Protein AF-0000000087416127 (afdb_homodimer)

Sequence (610 aa):
MSVPTIAPGTTKVGWIGTGVMGQSMVGHLIDAGFEATVYTRTKSKADALIAKGAVWADSPKSVAEASDVIFTIVGFPSDVREVMLGEDGALAGSKAGNVLVDMTTSEPSLAIEIAEAAQAKGVHSVDAPVSGGDVGAKEARLSIMIGGDKEVVEALNPCWEVMGKTIVHQGPAGAGQHTKMVNQTLIASGMIGVCEALLYGHKAGLDLPTVLQSVATGAAGSWSLSNLGPRIMDNNFDPGFFVEHFIKDMGIALAEAKRMGLCLPGLALAHQLYLSVQATGHGRDGTHALQLALAEMSGVDWRKRMSVPTIAPGTTKVGWIGTGVMGQSMVGHLIDAGFEATVYTRTKSKADALIAKGAVWADSPKSVAEASDVIFTIVGFPSDVREVMLGEDGALAGSKAGNVLVDMTTSEPSLAIEIAEAAQAKGVHSVDAPVSGGDVGAKEARLSIMIGGDKEVVEALNPCWEVMGKTIVHQGPAGAGQHTKMVNQTLIASGMIGVCEALLYGHKAGLDLPTVLQSVATGAAGSWSLSNLGPRIMDNNFDPGFFVEHFIKDMGIALAEAKRMGLCLPGLALAHQLYLSVQATGHGRDGTHALQLALAEMSGVDWRKR

Solvent-accessible surface area (backbone atoms only — not comparable to full-atom values): 29382 Å² total; per-residue (Å²): 133,75,72,58,84,54,45,62,75,73,34,32,32,11,38,36,30,41,51,80,50,30,46,36,39,54,47,37,43,42,74,64,43,28,46,41,29,33,26,48,99,54,64,77,61,41,48,72,46,40,75,73,63,34,41,81,37,95,34,40,15,55,20,23,61,68,30,46,37,34,39,34,36,58,81,44,50,69,50,50,48,42,45,39,69,29,88,57,0,24,57,67,28,46,51,66,52,24,34,41,35,36,36,33,72,44,47,33,67,55,36,35,51,50,29,53,59,27,47,76,56,48,20,45,39,32,25,34,17,66,46,52,49,46,64,16,26,67,67,27,47,14,28,35,31,26,4,22,56,65,65,55,56,59,34,40,41,72,60,48,59,50,33,22,67,42,80,40,82,45,40,50,53,17,31,4,29,47,48,48,34,28,34,50,33,24,37,43,18,31,47,47,11,43,37,45,20,52,50,49,33,51,78,73,68,44,54,61,75,62,48,46,69,54,32,48,80,41,68,42,12,32,41,51,48,70,64,45,40,62,30,53,76,66,69,50,43,72,55,61,47,38,29,52,58,48,47,50,50,47,49,46,40,50,52,52,29,52,75,71,51,47,59,52,68,54,51,54,50,38,44,55,54,46,51,50,24,35,71,72,74,40,30,75,23,10,58,70,40,47,39,53,44,46,27,48,70,29,76,39,61,67,90,74,103,132,74,72,59,83,55,44,61,75,73,34,31,33,12,38,37,30,40,50,79,50,28,44,35,37,54,48,36,43,42,75,64,40,27,46,40,29,32,27,47,96,55,62,76,62,43,47,70,48,40,75,73,65,35,40,79,37,95,36,39,16,54,20,21,60,68,30,44,36,34,39,32,37,58,81,44,51,69,51,49,46,41,44,38,69,29,88,57,1,24,58,65,28,44,51,66,53,24,35,40,33,38,36,33,74,46,47,33,68,55,36,34,52,50,28,52,58,27,47,75,56,48,19,45,39,33,24,32,16,66,46,54,49,45,63,15,25,67,67,27,49,13,28,35,31,26,4,21,56,66,67,54,56,59,34,41,41,72,59,49,59,51,33,23,68,44,80,41,81,44,39,50,54,16,31,4,29,48,47,47,34,29,33,49,34,23,36,43,19,31,47,47,10,43,37,47,21,52,52,50,32,51,76,72,67,43,54,60,76,62,47,47,70,54,32,49,81,41,70,42,12,30,41,51,48,70,64,45,42,62,30,54,78,66,69,50,45,72,55,62,46,38,29,52,59,48,46,50,49,47,49,46,39,51,52,51,30,53,75,72,50,47,59,50,67,54,52,53,51,39,44,55,52,48,50,48,24,37,74,73,73,40,30,76,22,10,59,71,40,46,38,54,44,46,27,48,70,30,74,38,60,66,90,74,105

Structure (mmCIF, N/CA/C/O backbone):
data_AF-0000000087416127-model_v1
#
loop_
_entity.id
_entity.type
_entity.pdbx_description
1 polymer '2-hydroxy-3-oxopropionate reductase'
#
loop_
_atom_site.group_PDB
_atom_site.id
_atom_site.type_symbol
_atom_site.label_atom_id
_atom_site.label_alt_id
_atom_site.label_comp_id
_atom_site.label_asym_id
_atom_site.label_entity_id
_atom_site.label_seq_id
_atom_site.pdbx_PDB_ins_code
_atom_site.Cartn_x
_atom_site.Cartn_y
_atom_site.Cartn_z
_atom_site.occupancy
_atom_site.B_iso_or_equiv
_atom_site.auth_seq_id
_atom_site.auth_comp_id
_atom_site.auth_asym_id
_atom_site.auth_atom_id
_atom_site.pdbx_PDB_model_num
ATOM 1 N N . MET A 1 1 ? 15.273 -31.797 -24.062 1 78 1 MET A N 1
ATOM 2 C CA . MET A 1 1 ? 13.969 -32.094 -24.625 1 78 1 MET A CA 1
ATOM 3 C C . MET A 1 1 ? 13.547 -31.047 -25.641 1 78 1 MET A C 1
ATOM 5 O O . MET A 1 1 ? 13.867 -29.859 -25.469 1 78 1 MET A O 1
ATOM 9 N N . SER A 1 2 ? 12.867 -31.484 -26.688 1 87.25 2 SER A N 1
ATOM 10 C CA . SER A 1 2 ? 12.461 -30.531 -27.734 1 87.25 2 SER A CA 1
ATOM 11 C C . SER A 1 2 ? 11.312 -29.656 -27.25 1 87.25 2 SER A C 1
ATOM 13 O O . SER A 1 2 ? 10.43 -30.109 -26.531 1 87.25 2 SER A O 1
ATOM 15 N N . VAL A 1 3 ? 11.352 -28.391 -27.547 1 89.81 3 VAL A N 1
ATOM 16 C CA . VAL A 1 3 ? 10.297 -27.438 -27.219 1 89.81 3 VAL A CA 1
ATOM 17 C C . VAL A 1 3 ? 9.164 -27.547 -28.234 1 89.81 3 VAL A C 1
ATOM 19 O O . VAL A 1 3 ? 9.398 -27.562 -29.453 1 89.81 3 VAL A O 1
ATOM 22 N N . PRO A 1 4 ? 8.031 -27.734 -27.75 1 89.75 4 PRO A N 1
ATOM 23 C CA . PRO A 1 4 ? 6.902 -27.891 -28.672 1 89.75 4 PRO A CA 1
ATOM 24 C C . PRO A 1 4 ? 6.523 -26.578 -29.359 1 89.75 4 PRO A C 1
ATOM 26 O O . PRO A 1 4 ? 6.797 -25.5 -28.844 1 89.75 4 PRO A O 1
ATOM 29 N N . THR A 1 5 ? 5.957 -26.719 -30.578 1 94.12 5 THR A N 1
ATOM 30 C CA . THR A 1 5 ? 5.301 -25.594 -31.234 1 94.12 5 THR A CA 1
ATOM 31 C C . THR A 1 5 ? 3.846 -25.484 -30.797 1 94.12 5 THR A C 1
ATOM 33 O O . THR A 1 5 ? 3.072 -26.438 -30.922 1 94.12 5 THR A O 1
ATOM 36 N N . ILE A 1 6 ? 3.479 -24.328 -30.297 1 97 6 ILE A N 1
ATOM 37 C CA . ILE A 1 6 ? 2.137 -24.141 -29.75 1 97 6 ILE A CA 1
ATOM 38 C C . ILE A 1 6 ? 1.405 -23.062 -30.531 1 97 6 ILE A C 1
ATOM 40 O O . ILE A 1 6 ? 1.902 -21.938 -30.672 1 97 6 ILE A O 1
ATOM 44 N N . ALA A 1 7 ? 0.281 -23.453 -31.109 1 97.44 7 ALA A N 1
ATOM 45 C CA . ALA A 1 7 ? -0.516 -22.531 -31.922 1 97.44 7 ALA A CA 1
ATOM 46 C C . ALA A 1 7 ? -1.977 -22.969 -31.969 1 97.44 7 ALA A C 1
ATOM 48 O O . ALA A 1 7 ? -2.275 -24.172 -31.922 1 97.44 7 ALA A O 1
ATOM 49 N N . PRO A 1 8 ? -2.857 -21.969 -32.125 1 96.44 8 PRO A N 1
ATOM 50 C CA . PRO A 1 8 ? -4.254 -22.344 -32.344 1 96.44 8 PRO A CA 1
ATOM 51 C C . PRO A 1 8 ? -4.441 -23.219 -33.562 1 96.44 8 PRO A C 1
ATOM 53 O O . PRO A 1 8 ? -3.752 -23.031 -34.594 1 96.44 8 PRO A O 1
ATOM 56 N N . GLY A 1 9 ? -5.395 -24.094 -33.5 1 94.75 9 GLY A N 1
ATOM 57 C CA . GLY A 1 9 ? -5.707 -24.922 -34.656 1 94.75 9 GLY A CA 1
ATOM 58 C C . GLY A 1 9 ? -4.848 -26.172 -34.75 1 94.75 9 GLY A C 1
ATOM 59 O O . GLY A 1 9 ? -5.211 -27.141 -35.406 1 94.75 9 GLY A O 1
ATOM 60 N N . THR A 1 10 ? -3.721 -26.172 -34.062 1 95.88 10 THR A N 1
ATOM 61 C CA . THR A 1 10 ? -2.822 -27.328 -34.156 1 95.88 10 THR A CA 1
ATOM 62 C C . THR A 1 10 ? -2.592 -27.938 -32.781 1 95.88 10 THR A C 1
ATOM 64 O O . THR A 1 10 ? -2.518 -29.172 -32.656 1 95.88 10 THR A O 1
ATOM 67 N N . THR A 1 11 ? -2.512 -27.172 -31.797 1 97.75 11 THR A N 1
ATOM 68 C CA . THR A 1 11 ? -2.227 -27.625 -30.438 1 97.75 11 THR A CA 1
ATOM 69 C C . THR A 1 11 ? -3.518 -27.906 -29.688 1 97.75 11 THR A C 1
ATOM 71 O O . THR A 1 11 ? -4.453 -27.109 -29.719 1 97.75 11 THR A O 1
ATOM 74 N N . LYS A 1 12 ? -3.572 -29.078 -29.062 1 98.44 12 LYS A N 1
ATOM 75 C CA . LYS A 1 12 ? -4.684 -29.438 -28.172 1 98.44 12 LYS A CA 1
ATOM 76 C C . LYS A 1 12 ? -4.387 -29.047 -26.734 1 98.44 12 LYS A C 1
ATOM 78 O O . LYS A 1 12 ? -3.406 -29.5 -26.141 1 98.44 12 LYS A O 1
ATOM 83 N N . VAL A 1 13 ? -5.355 -28.25 -26.188 1 98.69 13 VAL A N 1
ATOM 84 C CA . VAL A 1 13 ? -5.172 -27.766 -24.828 1 98.69 13 VAL A CA 1
ATOM 85 C C . VAL A 1 13 ? -6.023 -28.594 -23.859 1 98.69 13 VAL A C 1
ATOM 87 O O . VAL A 1 13 ? -7.176 -28.906 -24.172 1 98.69 13 VAL A O 1
ATOM 90 N N . GLY A 1 14 ? -5.438 -29.047 -22.812 1 98.88 14 GLY A N 1
ATOM 91 C CA . GLY A 1 14 ? -6.152 -29.578 -21.656 1 98.88 14 GLY A CA 1
ATOM 92 C C . GLY A 1 14 ? -6.277 -28.578 -20.516 1 98.88 14 GLY A C 1
ATOM 93 O O . GLY A 1 14 ? -5.352 -27.812 -20.266 1 98.88 14 GLY A O 1
ATOM 94 N N . TRP A 1 15 ? -7.41 -28.625 -19.812 1 98.88 15 TRP A N 1
ATOM 95 C CA . TRP A 1 15 ? -7.629 -27.688 -18.703 1 98.88 15 TRP A CA 1
ATOM 96 C C . TRP A 1 15 ? -8.258 -28.391 -17.516 1 98.88 15 TRP A C 1
ATOM 98 O O . TRP A 1 15 ? -9.328 -28.984 -17.625 1 98.88 15 TRP A O 1
ATOM 108 N N . ILE A 1 16 ? -7.555 -28.297 -16.422 1 98.69 16 ILE A N 1
ATOM 109 C CA . ILE A 1 16 ? -8.023 -28.906 -15.188 1 98.69 16 ILE A CA 1
ATOM 110 C C . ILE A 1 16 ? -8.43 -27.828 -14.195 1 98.69 16 ILE A C 1
ATOM 112 O O . ILE A 1 16 ? -7.586 -27.062 -13.719 1 98.69 16 ILE A O 1
ATOM 116 N N . GLY A 1 17 ? -9.703 -27.75 -13.781 1 97.75 17 GLY A N 1
ATOM 117 C CA . GLY A 1 17 ? -10.258 -26.719 -12.922 1 97.75 17 GLY A CA 1
ATOM 118 C C . GLY A 1 17 ? -11.008 -25.656 -13.68 1 97.75 17 GLY A C 1
ATOM 119 O O . GLY A 1 17 ? -10.406 -24.719 -14.219 1 97.75 17 GLY A O 1
ATOM 120 N N . THR A 1 18 ? -12.352 -25.734 -13.633 1 96.44 18 THR A N 1
ATOM 121 C CA . THR A 1 18 ? -13.172 -24.781 -14.375 1 96.44 18 THR A CA 1
ATOM 122 C C . THR A 1 18 ? -14.039 -23.953 -13.43 1 96.44 18 THR A C 1
ATOM 124 O O . THR A 1 18 ? -15.227 -23.75 -13.68 1 96.44 18 THR A O 1
ATOM 127 N N . GLY A 1 19 ? -13.406 -23.594 -12.328 1 91.62 19 GLY A N 1
ATOM 128 C CA . GLY A 1 19 ? -14.062 -22.656 -11.422 1 91.62 19 GLY A CA 1
ATOM 129 C C . GLY A 1 19 ? -14.109 -21.234 -11.953 1 91.62 19 GLY A C 1
ATOM 130 O O . GLY A 1 19 ? -14.102 -21.016 -13.164 1 91.62 19 GLY A O 1
ATOM 131 N N . VAL A 1 20 ? -14.172 -20.312 -11.094 1 86.69 20 VAL A N 1
ATOM 132 C CA . VAL A 1 20 ? -14.375 -18.891 -11.406 1 86.69 20 VAL A CA 1
ATOM 133 C C . VAL A 1 20 ? -13.289 -18.422 -12.375 1 86.69 20 VAL A C 1
ATOM 135 O O . VAL A 1 20 ? -13.594 -17.75 -13.359 1 86.69 20 VAL A O 1
ATOM 138 N N . MET A 1 21 ? -12.047 -18.75 -12.102 1 93.88 21 MET A N 1
ATOM 139 C CA . MET A 1 21 ? -10.93 -18.344 -12.945 1 93.88 21 MET A CA 1
ATOM 140 C C . MET A 1 21 ? -10.875 -19.172 -14.219 1 93.88 21 MET A C 1
ATOM 142 O O . MET A 1 21 ? -10.812 -18.625 -15.32 1 93.88 21 MET A O 1
ATOM 146 N N . GLY A 1 22 ? -10.953 -20.484 -14.055 1 96.75 22 GLY A N 1
ATOM 147 C CA . GLY A 1 22 ? -10.734 -21.422 -15.141 1 96.75 22 GLY A CA 1
ATOM 148 C C . GLY A 1 22 ? -11.719 -21.266 -16.281 1 96.75 22 GLY A C 1
ATOM 149 O O . GLY A 1 22 ? -11.344 -21.344 -17.453 1 96.75 22 GLY A O 1
ATOM 150 N N . GLN A 1 23 ? -12.961 -21.047 -15.953 1 96.44 23 GLN A N 1
ATOM 151 C CA . GLN A 1 23 ? -14.008 -20.922 -16.953 1 96.44 23 GLN A CA 1
ATOM 152 C C . GLN A 1 23 ? -13.688 -19.812 -17.953 1 96.44 23 GLN A C 1
ATOM 154 O O . GLN A 1 23 ? -13.781 -20 -19.172 1 96.44 23 GLN A O 1
ATOM 159 N N . SER A 1 24 ? -13.289 -18.656 -17.453 1 97.38 24 SER A N 1
ATOM 160 C CA . SER A 1 24 ? -12.977 -17.516 -18.328 1 97.38 24 SER A CA 1
ATOM 161 C C . SER A 1 24 ? -11.68 -17.766 -19.094 1 97.38 24 SER A C 1
ATOM 163 O O . SER A 1 24 ? -11.594 -17.469 -20.281 1 97.38 24 SER A O 1
ATOM 165 N N . MET A 1 25 ? -10.68 -18.328 -18.422 1 98.25 25 MET A N 1
ATOM 166 C CA . MET A 1 25 ? -9.344 -18.469 -19 1 98.25 25 MET A CA 1
ATOM 167 C C . MET A 1 25 ? -9.359 -19.484 -20.141 1 98.25 25 MET A C 1
ATOM 169 O O . MET A 1 25 ? -8.898 -19.172 -21.25 1 98.25 25 MET A O 1
ATOM 173 N N . VAL A 1 26 ? -9.938 -20.656 -19.953 1 98.38 26 VAL A N 1
ATOM 174 C CA . VAL A 1 26 ? -9.992 -21.641 -21.016 1 98.38 26 VAL A CA 1
ATOM 175 C C . VAL A 1 26 ? -10.945 -21.188 -22.109 1 98.38 26 VAL A C 1
ATOM 177 O O . VAL A 1 26 ? -10.719 -21.438 -23.297 1 98.38 26 VAL A O 1
ATOM 180 N N . GLY A 1 27 ? -12 -20.438 -21.734 1 98.25 27 GLY A N 1
ATOM 181 C CA . GLY A 1 27 ? -12.883 -19.844 -22.734 1 98.25 27 GLY A CA 1
ATOM 182 C C . GLY A 1 27 ? -12.148 -18.984 -23.734 1 98.25 27 GLY A C 1
ATOM 183 O O . GLY A 1 27 ? -12.414 -19.047 -24.938 1 98.25 27 GLY A O 1
ATOM 184 N N . HIS A 1 28 ? -11.211 -18.156 -23.266 1 98.5 28 HIS A N 1
ATOM 185 C CA . HIS A 1 28 ? -10.414 -17.297 -24.141 1 98.5 28 HIS A CA 1
ATOM 186 C C . HIS A 1 28 ? -9.562 -18.125 -25.094 1 98.5 28 HIS A C 1
ATOM 188 O O . HIS A 1 28 ? -9.383 -17.75 -26.266 1 98.5 28 HIS A O 1
ATOM 194 N N . LEU A 1 29 ? -9.031 -19.25 -24.594 1 98.62 29 LEU A N 1
ATOM 195 C CA . LEU A 1 29 ? -8.227 -20.125 -25.438 1 98.62 29 LEU A CA 1
ATOM 196 C C . LEU A 1 29 ? -9.078 -20.734 -26.547 1 98.62 29 LEU A C 1
ATOM 198 O O . LEU A 1 29 ? -8.656 -20.781 -27.703 1 98.62 29 LEU A O 1
ATOM 202 N N . ILE A 1 30 ? -10.281 -21.188 -26.219 1 98.38 30 ILE A N 1
ATOM 203 C CA . ILE A 1 30 ? -11.203 -21.75 -27.203 1 98.38 30 ILE A CA 1
ATOM 204 C C . ILE A 1 30 ? -11.555 -20.688 -28.25 1 98.38 30 ILE A C 1
ATOM 206 O O . ILE A 1 30 ? -11.5 -20.969 -29.453 1 98.38 30 ILE A O 1
ATOM 210 N N . ASP A 1 31 ? -11.836 -19.484 -27.781 1 98.19 31 ASP A N 1
ATOM 211 C CA . ASP A 1 31 ? -12.188 -18.375 -28.688 1 98.19 31 ASP A CA 1
ATOM 212 C C . ASP A 1 31 ? -11.031 -18.062 -29.641 1 98.19 31 ASP A C 1
ATOM 214 O O . ASP A 1 31 ? -11.258 -17.625 -30.766 1 98.19 31 ASP A O 1
ATOM 218 N N . ALA A 1 32 ? -9.852 -18.312 -29.172 1 98.06 32 ALA A N 1
ATOM 219 C CA . ALA A 1 32 ? -8.656 -18.031 -29.969 1 98.06 32 ALA A CA 1
ATOM 220 C C . ALA A 1 32 ? -8.391 -19.141 -30.984 1 98.06 32 ALA A C 1
ATOM 222 O O . ALA A 1 32 ? -7.527 -19 -31.844 1 98.06 32 ALA A O 1
ATOM 223 N N . GLY A 1 33 ? -9.078 -20.266 -30.844 1 98.19 33 GLY A N 1
ATOM 224 C CA . GLY A 1 33 ? -8.984 -21.297 -31.859 1 98.19 33 GLY A CA 1
ATOM 225 C C . GLY A 1 33 ? -8.336 -22.562 -31.359 1 98.19 33 GLY A C 1
ATOM 226 O O . GLY A 1 33 ? -8.094 -23.5 -32.125 1 98.19 33 GLY A O 1
ATOM 227 N N . PHE A 1 34 ? -8.078 -22.703 -30.062 1 98.56 34 PHE A N 1
ATOM 228 C CA . PHE A 1 34 ? -7.52 -23.938 -29.516 1 98.56 34 PHE A CA 1
ATOM 229 C C . PHE A 1 34 ? -8.617 -24.969 -29.25 1 98.56 34 PHE A C 1
ATOM 231 O O . PHE A 1 34 ? -9.719 -24.609 -28.812 1 98.56 34 PHE A O 1
ATOM 238 N N . GLU A 1 35 ? -8.312 -26.203 -29.531 1 98.25 35 GLU A N 1
ATOM 239 C CA . GLU A 1 35 ? -9.148 -27.281 -29.031 1 98.25 35 GLU A CA 1
ATOM 240 C C . GLU A 1 35 ? -8.898 -27.547 -27.547 1 98.25 35 GLU A C 1
ATOM 242 O O . GLU A 1 35 ? -7.758 -27.484 -27.094 1 98.25 35 GLU A O 1
ATOM 247 N N . ALA A 1 36 ? -10.031 -27.781 -26.875 1 98.62 36 ALA A N 1
ATOM 248 C CA . ALA A 1 36 ? -9.852 -27.875 -25.422 1 98.62 36 ALA A CA 1
ATOM 249 C C . ALA A 1 36 ? -10.531 -29.125 -24.875 1 98.62 36 ALA A C 1
ATOM 251 O O . ALA A 1 36 ? -11.656 -29.453 -25.25 1 98.62 36 ALA A O 1
ATOM 252 N N . THR A 1 37 ? -9.867 -29.891 -24.094 1 98.81 37 THR A N 1
ATOM 253 C CA . THR A 1 37 ? -10.406 -30.922 -23.219 1 98.81 37 THR A CA 1
ATOM 254 C C . THR A 1 37 ? -10.344 -30.5 -21.766 1 98.81 37 THR A C 1
ATOM 256 O O . THR A 1 37 ? -9.281 -30.109 -21.266 1 98.81 37 THR A O 1
ATOM 259 N N . VAL A 1 38 ? -11.523 -30.547 -21.047 1 98.75 38 VAL A N 1
ATOM 260 C CA . VAL A 1 38 ? -11.562 -29.938 -19.719 1 98.75 38 VAL A CA 1
ATOM 261 C C . VAL A 1 38 ? -11.984 -30.984 -18.703 1 98.75 38 VAL A C 1
ATOM 263 O O . VAL A 1 38 ? -12.656 -31.953 -19.031 1 98.75 38 VAL A O 1
ATOM 266 N N . TYR A 1 39 ? -11.531 -30.797 -17.469 1 98.44 39 TYR A N 1
ATOM 267 C CA . TYR A 1 39 ? -11.969 -31.562 -16.297 1 98.44 39 TYR A CA 1
ATOM 268 C C . TYR A 1 39 ? -12.312 -30.656 -15.133 1 98.44 39 TYR A C 1
ATOM 270 O O . TYR A 1 39 ? -11.602 -29.672 -14.867 1 98.44 39 TYR A O 1
ATOM 278 N N . THR A 1 40 ? -13.367 -30.922 -14.477 1 96.56 40 THR A N 1
ATOM 279 C CA . THR A 1 40 ? -13.766 -30.359 -13.188 1 96.56 40 THR A CA 1
ATOM 280 C C . THR A 1 40 ? -14.469 -31.422 -12.336 1 96.56 40 THR A C 1
ATOM 282 O O . THR A 1 40 ? -15.055 -32.375 -12.875 1 96.56 40 THR A O 1
ATOM 285 N N . ARG A 1 41 ? -14.32 -31.25 -11 1 91.44 41 ARG A N 1
ATOM 286 C CA . ARG A 1 41 ? -14.883 -32.25 -10.094 1 91.44 41 ARG A CA 1
ATOM 287 C C . ARG A 1 41 ? -16.391 -32.375 -10.281 1 91.44 41 ARG A C 1
ATOM 289 O O . ARG A 1 41 ? -16.938 -33.469 -10.227 1 91.44 41 ARG A O 1
ATOM 296 N N . THR A 1 42 ? -17 -31.188 -10.547 1 91 42 THR A N 1
ATOM 297 C CA . THR A 1 42 ? -18.422 -31.156 -10.82 1 91 42 THR A CA 1
ATOM 298 C C . THR A 1 42 ? -18.688 -30.859 -12.297 1 91 42 THR A C 1
ATOM 300 O O . THR A 1 42 ? -18.547 -29.719 -12.742 1 91 42 THR A O 1
ATOM 303 N N . LYS A 1 43 ? -19.234 -31.797 -12.984 1 92.25 43 LYS A N 1
ATOM 304 C CA . LYS A 1 43 ? -19.312 -31.75 -14.445 1 92.25 43 LYS A CA 1
ATOM 305 C C . LYS A 1 43 ? -20.141 -30.562 -14.906 1 92.25 43 LYS A C 1
ATOM 307 O O . LYS A 1 43 ? -19.828 -29.938 -15.922 1 92.25 43 LYS A O 1
ATOM 312 N N . SER A 1 44 ? -21.156 -30.25 -14.195 1 92.62 44 SER A N 1
ATOM 313 C CA . SER A 1 44 ? -22.047 -29.188 -14.617 1 92.62 44 SER A CA 1
ATOM 314 C C . SER A 1 44 ? -21.328 -27.844 -14.711 1 92.62 44 SER A C 1
ATOM 316 O O . SER A 1 44 ? -21.766 -26.953 -15.43 1 92.62 44 SER A O 1
ATOM 318 N N . LYS A 1 45 ? -20.203 -27.719 -14.039 1 91.81 45 LYS A N 1
ATOM 319 C CA . LYS A 1 45 ? -19.422 -26.484 -14.094 1 91.81 45 LYS A CA 1
ATOM 320 C C . LYS A 1 45 ? -18.719 -26.344 -15.438 1 91.81 45 LYS A C 1
ATOM 322 O O . LYS A 1 45 ? -18.234 -25.266 -15.773 1 91.81 45 LYS A O 1
ATOM 327 N N . ALA A 1 46 ? -18.75 -27.391 -16.219 1 95.06 46 ALA A N 1
ATOM 328 C CA . ALA A 1 46 ? -18.094 -27.344 -17.531 1 95.06 46 ALA A CA 1
ATOM 329 C C . ALA A 1 46 ? -19.109 -27.141 -18.641 1 95.06 46 ALA A C 1
ATOM 331 O O . ALA A 1 46 ? -18.75 -27.016 -19.812 1 95.06 46 ALA A O 1
ATOM 332 N N . ASP A 1 47 ? -20.406 -27.016 -18.328 1 96 47 ASP A N 1
ATOM 333 C CA . ASP A 1 47 ? -21.469 -27 -19.328 1 96 47 ASP A CA 1
ATOM 334 C C . ASP A 1 47 ? -21.266 -25.859 -20.328 1 96 47 ASP A C 1
ATOM 336 O O . ASP A 1 47 ? -21.391 -26.047 -21.531 1 96 47 ASP A O 1
ATOM 340 N N . ALA A 1 48 ? -20.984 -24.719 -19.812 1 95.88 48 ALA A N 1
ATOM 341 C CA . ALA A 1 48 ? -20.797 -23.547 -20.672 1 95.88 48 ALA A CA 1
ATOM 342 C C . ALA A 1 48 ? -19.625 -23.75 -21.641 1 95.88 48 ALA A C 1
ATOM 344 O O . ALA A 1 48 ? -19.672 -23.312 -22.781 1 95.88 48 ALA A O 1
ATOM 345 N N . LEU A 1 49 ? -18.609 -24.422 -21.141 1 97.81 49 LEU A N 1
ATOM 346 C CA . LEU A 1 49 ? -17.422 -24.672 -21.969 1 97.81 49 LEU A CA 1
ATOM 347 C C . LEU A 1 49 ? -17.703 -25.734 -23.016 1 97.81 49 LEU A C 1
ATOM 349 O O . LEU A 1 49 ? -17.219 -25.656 -24.141 1 97.81 49 LEU A O 1
ATOM 353 N N . ILE A 1 50 ? -18.469 -26.719 -22.625 1 97.12 50 ILE A N 1
ATOM 354 C CA . ILE A 1 50 ? -18.859 -27.766 -23.562 1 97.12 50 ILE A CA 1
ATOM 355 C C . ILE A 1 50 ? -19.703 -27.156 -24.688 1 97.12 50 ILE A C 1
ATOM 357 O O . ILE A 1 50 ? -19.516 -27.5 -25.859 1 97.12 50 ILE A O 1
ATOM 361 N N . ALA A 1 51 ? -20.547 -26.25 -24.297 1 97.12 51 ALA A N 1
ATOM 362 C CA . ALA A 1 51 ? -21.375 -25.562 -25.281 1 97.12 51 ALA A CA 1
ATOM 363 C C . ALA A 1 51 ? -20.5 -24.75 -26.25 1 97.12 51 ALA A C 1
ATOM 365 O O . ALA A 1 51 ? -20.875 -24.547 -27.406 1 97.12 51 ALA A O 1
ATOM 366 N N . LYS A 1 52 ? -19.312 -24.391 -25.828 1 96.44 52 LYS A N 1
ATOM 367 C CA . LYS A 1 52 ? -18.375 -23.609 -26.641 1 96.44 52 LYS A CA 1
ATOM 368 C C . LYS A 1 52 ? -17.484 -24.531 -27.469 1 96.44 52 LYS A C 1
ATOM 370 O O . LYS A 1 52 ? -16.656 -24.062 -28.25 1 96.44 52 LYS A O 1
ATOM 375 N N . GLY A 1 53 ? -17.656 -25.859 -27.203 1 97 53 GLY A N 1
ATOM 376 C CA . GLY A 1 53 ? -16.938 -26.797 -28.047 1 97 53 GLY A CA 1
ATOM 377 C C . GLY A 1 53 ? -15.906 -27.609 -27.297 1 97 53 GLY A C 1
ATOM 378 O O . GLY A 1 53 ? -15.242 -28.484 -27.875 1 97 53 GLY A O 1
ATOM 379 N N . ALA A 1 54 ? -15.719 -27.391 -26.016 1 98.25 54 ALA A N 1
ATOM 380 C CA . ALA A 1 54 ? -14.766 -28.172 -25.219 1 98.25 54 ALA A CA 1
ATOM 381 C C . ALA A 1 54 ? -15.25 -29.609 -25.031 1 98.25 54 ALA A C 1
ATOM 383 O O . ALA A 1 54 ? -16.453 -29.859 -25.047 1 98.25 54 ALA A O 1
ATOM 384 N N . VAL A 1 55 ? -14.336 -30.484 -24.906 1 98.12 55 VAL A N 1
ATOM 385 C CA . VAL A 1 55 ? -14.641 -31.875 -24.562 1 98.12 55 VAL A CA 1
ATOM 386 C C . VAL A 1 55 ? -14.406 -32.094 -23.078 1 98.12 55 VAL A C 1
ATOM 388 O O . VAL A 1 55 ? -13.375 -31.703 -22.531 1 98.12 55 VAL A O 1
ATOM 391 N N . TRP A 1 56 ? -15.359 -32.688 -22.375 1 97.31 56 TRP A N 1
ATOM 392 C CA . TRP A 1 56 ? -15.203 -33 -20.969 1 97.31 56 TRP A CA 1
ATOM 393 C C . TRP A 1 56 ? -14.578 -34.375 -20.797 1 97.31 56 TRP A C 1
ATOM 395 O O . TRP A 1 56 ? -14.93 -35.312 -21.5 1 97.31 56 TRP A O 1
ATOM 405 N N . ALA A 1 57 ? -13.562 -34.469 -19.969 1 98.06 57 ALA A N 1
ATOM 406 C CA . ALA A 1 57 ? -12.953 -35.75 -19.594 1 98.06 57 ALA A CA 1
ATOM 407 C C . ALA A 1 57 ? -13.219 -36.062 -18.125 1 98.06 57 ALA A C 1
ATOM 409 O O . ALA A 1 57 ? -13.492 -35.188 -17.328 1 98.06 57 ALA A O 1
ATOM 410 N N . ASP A 1 58 ? -13.055 -37.281 -17.719 1 96.69 58 ASP A N 1
ATOM 411 C CA . ASP A 1 58 ? -13.539 -37.75 -16.406 1 96.69 58 ASP A CA 1
ATOM 412 C C . ASP A 1 58 ? -12.406 -37.75 -15.383 1 96.69 58 ASP A C 1
ATOM 414 O O . ASP A 1 58 ? -12.641 -38.062 -14.203 1 96.69 58 ASP A O 1
ATOM 418 N N . SER A 1 59 ? -11.18 -37.469 -15.867 1 98.12 59 SER A N 1
ATOM 419 C CA . SER A 1 59 ? -10.055 -37.375 -14.945 1 98.12 59 SER A CA 1
ATOM 420 C C . SER A 1 59 ? -8.945 -36.5 -15.5 1 98.12 59 SER A C 1
ATOM 422 O O . SER A 1 59 ? -8.875 -36.25 -16.703 1 98.12 59 SER A O 1
ATOM 424 N N . PRO A 1 60 ? -8.047 -36 -14.594 1 98.81 60 PRO A N 1
ATOM 425 C CA . PRO A 1 60 ? -6.879 -35.25 -15.07 1 98.81 60 PRO A CA 1
ATOM 426 C C . PRO A 1 60 ? -6.004 -36.062 -16.016 1 98.81 60 PRO A C 1
ATOM 428 O O . PRO A 1 60 ? -5.484 -35.531 -17 1 98.81 60 PRO A O 1
ATOM 431 N N . LYS A 1 61 ? -5.887 -37.344 -15.742 1 98.81 61 LYS A N 1
ATOM 432 C CA . LYS A 1 61 ? -5.129 -38.25 -16.609 1 98.81 61 LYS A CA 1
ATOM 433 C C . LYS A 1 61 ? -5.707 -38.281 -18.016 1 98.81 61 LYS A C 1
ATOM 435 O O . LYS A 1 61 ? -4.969 -38.156 -19 1 98.81 61 LYS A O 1
ATOM 440 N N . SER A 1 62 ? -6.996 -38.438 -18.078 1 98.81 62 SER A N 1
ATOM 441 C CA . SER A 1 62 ? -7.668 -38.469 -19.375 1 98.81 62 SER A CA 1
ATOM 442 C C . SER A 1 62 ? -7.523 -37.156 -20.141 1 98.81 62 SER A C 1
ATOM 444 O O . SER A 1 62 ? -7.426 -37.156 -21.359 1 98.81 62 SER A O 1
ATOM 446 N N . VAL A 1 63 ? -7.547 -36 -19.391 1 98.88 63 VAL A N 1
ATOM 447 C CA . VAL A 1 63 ? -7.297 -34.719 -20 1 98.88 63 VAL A CA 1
ATOM 448 C C . VAL A 1 63 ? -5.918 -34.719 -20.656 1 98.88 63 VAL A C 1
ATOM 450 O O . VAL A 1 63 ? -5.777 -34.281 -21.812 1 98.88 63 VAL A O 1
ATOM 453 N N . ALA A 1 64 ? -4.949 -35.188 -19.938 1 98.81 64 ALA A N 1
ATOM 454 C CA . ALA A 1 64 ? -3.57 -35.156 -20.406 1 98.81 64 ALA A CA 1
ATOM 455 C C . ALA A 1 64 ? -3.393 -36.094 -21.609 1 98.81 64 ALA A C 1
ATOM 457 O O . ALA A 1 64 ? -2.668 -35.75 -22.562 1 98.81 64 ALA A O 1
ATOM 458 N N . GLU A 1 65 ? -4.082 -37.25 -21.641 1 98.69 65 GLU A N 1
ATOM 459 C CA . GLU A 1 65 ? -3.99 -38.188 -22.734 1 98.69 65 GLU A CA 1
ATOM 460 C C . GLU A 1 65 ? -4.508 -37.594 -24.047 1 98.69 65 GLU A C 1
ATOM 462 O O . GLU A 1 65 ? -4.086 -38 -25.125 1 98.69 65 GLU A O 1
ATOM 467 N N . ALA A 1 66 ? -5.316 -36.594 -23.891 1 98.62 66 ALA A N 1
ATOM 468 C CA . ALA A 1 66 ? -5.969 -36.031 -25.062 1 98.62 66 ALA A CA 1
ATOM 469 C C . ALA A 1 66 ? -5.355 -34.688 -25.438 1 98.62 66 ALA A C 1
ATOM 471 O O . ALA A 1 66 ? -5.887 -33.969 -26.281 1 98.62 66 ALA A O 1
ATOM 472 N N . SER A 1 67 ? -4.266 -34.281 -24.828 1 98.69 67 SER A N 1
ATOM 473 C CA . SER A 1 67 ? -3.834 -32.875 -24.953 1 98.69 67 SER A CA 1
ATOM 474 C C . SER A 1 67 ? -2.324 -32.781 -25.156 1 98.69 67 SER A C 1
ATOM 476 O O . SER A 1 67 ? -1.594 -33.75 -24.844 1 98.69 67 SER A O 1
ATOM 478 N N . ASP A 1 68 ? -1.852 -31.672 -25.656 1 98.62 68 ASP A N 1
ATOM 479 C CA . ASP A 1 68 ? -0.433 -31.359 -25.812 1 98.62 68 ASP A CA 1
ATOM 480 C C . ASP A 1 68 ? 0.081 -30.5 -24.672 1 98.62 68 ASP A C 1
ATOM 482 O O . ASP A 1 68 ? 1.211 -30.672 -24.219 1 98.62 68 ASP A O 1
ATOM 486 N N . VAL A 1 69 ? -0.729 -29.516 -24.312 1 98.81 69 VAL A N 1
ATOM 487 C CA . VAL A 1 69 ? -0.453 -28.578 -23.219 1 98.81 69 VAL A CA 1
ATOM 488 C C . VAL A 1 69 ? -1.574 -28.656 -22.188 1 98.81 69 VAL A C 1
ATOM 490 O O . VAL A 1 69 ? -2.75 -28.484 -22.516 1 98.81 69 VAL A O 1
ATOM 493 N N . ILE A 1 70 ? -1.266 -28.938 -20.938 1 98.88 70 ILE A N 1
ATOM 494 C CA . ILE A 1 70 ? -2.275 -29.109 -19.906 1 98.88 70 ILE A CA 1
ATOM 495 C C . ILE A 1 70 ? -2.135 -28 -18.859 1 98.88 70 ILE A C 1
ATOM 497 O O . ILE A 1 70 ? -1.101 -27.891 -18.188 1 98.88 70 ILE A O 1
ATOM 501 N N . PHE A 1 71 ? -3.176 -27.172 -18.719 1 98.88 71 PHE A N 1
ATOM 502 C CA . PHE A 1 71 ? -3.246 -26.109 -17.703 1 98.88 71 PHE A CA 1
ATOM 503 C C . PHE A 1 71 ? -4.043 -26.578 -16.5 1 98.88 71 PHE A C 1
ATOM 505 O O . PHE A 1 71 ? -4.984 -27.359 -16.625 1 98.88 71 PHE A O 1
ATOM 512 N N . THR A 1 72 ? -3.641 -26.109 -15.367 1 98.69 72 THR A N 1
ATOM 513 C CA . THR A 1 72 ? -4.379 -26.375 -14.133 1 98.69 72 THR A CA 1
ATOM 514 C C . THR A 1 72 ? -4.559 -25.094 -13.328 1 98.69 72 THR A C 1
ATOM 516 O O . THR A 1 72 ? -3.646 -24.281 -13.242 1 98.69 72 THR A O 1
ATOM 519 N N . ILE A 1 73 ? -5.727 -24.859 -12.82 1 98.25 73 ILE A N 1
ATOM 520 C CA . ILE A 1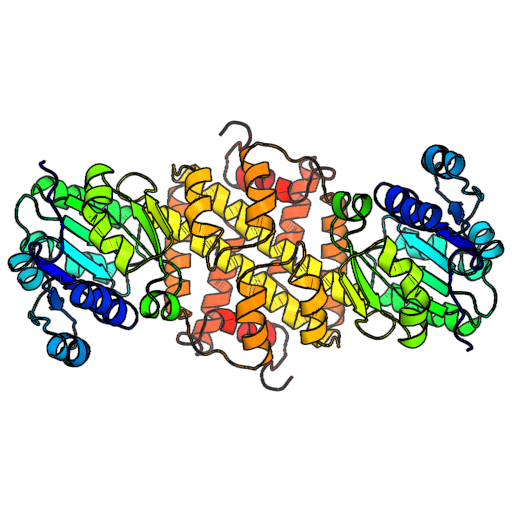 73 ? -5.992 -23.828 -11.82 1 98.25 73 ILE A CA 1
ATOM 521 C C . ILE A 1 73 ? -7.074 -24.312 -10.852 1 98.25 73 ILE A C 1
ATOM 523 O O . ILE A 1 73 ? -8.25 -24.375 -11.211 1 98.25 73 ILE A O 1
ATOM 527 N N . VAL A 1 74 ? -6.629 -24.75 -9.68 1 97.12 74 VAL A N 1
ATOM 528 C CA . VAL A 1 74 ? -7.492 -25.359 -8.672 1 97.12 74 VAL A CA 1
ATOM 529 C C . VAL A 1 74 ? -7.32 -24.625 -7.34 1 97.12 74 VAL A C 1
ATOM 531 O O . VAL A 1 74 ? -6.828 -23.5 -7.297 1 97.12 74 VAL A O 1
ATOM 534 N N . GLY A 1 75 ? -7.801 -25.094 -6.242 1 94.38 75 GLY A N 1
ATOM 535 C CA . GLY A 1 75 ? -7.996 -24.312 -5.035 1 94.38 75 GLY A CA 1
ATOM 536 C C . GLY A 1 75 ? -6.77 -24.281 -4.145 1 94.38 75 GLY A C 1
ATOM 537 O O . GLY A 1 75 ? -6.281 -23.203 -3.795 1 94.38 75 GLY A O 1
ATOM 538 N N . PHE A 1 76 ? -6.219 -25.5 -3.83 1 96.69 76 PHE A N 1
ATOM 539 C CA . PHE A 1 76 ? -5.199 -25.609 -2.793 1 96.69 76 PHE A CA 1
ATOM 540 C C . PHE A 1 76 ? -4.016 -26.438 -3.285 1 96.69 76 PHE A C 1
ATOM 542 O O . PHE A 1 76 ? -4.137 -27.188 -4.258 1 96.69 76 PHE A O 1
ATOM 549 N N . PRO A 1 77 ? -2.898 -26.266 -2.605 1 98.19 77 PRO A N 1
ATOM 550 C CA . PRO A 1 77 ? -1.728 -27.062 -2.988 1 98.19 77 PRO A CA 1
ATOM 551 C C . PRO A 1 77 ? -2.008 -28.562 -2.996 1 98.19 77 PRO A C 1
ATOM 553 O O . PRO A 1 77 ? -1.51 -29.281 -3.865 1 98.19 77 PRO A O 1
ATOM 556 N N . SER A 1 78 ? -2.828 -29.031 -2.102 1 98.12 78 SER A N 1
ATOM 557 C CA . SER A 1 78 ? -3.17 -30.453 -2.07 1 98.12 78 SER A CA 1
ATOM 558 C C . SER A 1 78 ? -3.914 -30.859 -3.332 1 98.12 78 SER A C 1
ATOM 560 O O . SER A 1 78 ? -3.732 -31.984 -3.828 1 98.12 78 SER A O 1
ATOM 562 N N . ASP A 1 79 ? -4.73 -29.984 -3.822 1 97.88 79 ASP A N 1
ATOM 563 C CA . ASP A 1 79 ? -5.426 -30.25 -5.078 1 97.88 79 ASP A CA 1
ATOM 564 C C . ASP A 1 79 ? -4.441 -30.328 -6.246 1 97.88 79 ASP A C 1
ATOM 566 O O . ASP A 1 79 ? -4.559 -31.203 -7.105 1 97.88 79 ASP A O 1
ATOM 570 N N . VAL A 1 80 ? -3.504 -29.391 -6.246 1 98.62 80 VAL A N 1
ATOM 571 C CA . VAL A 1 80 ? -2.486 -29.375 -7.293 1 98.62 80 VAL A CA 1
ATOM 572 C C . VAL A 1 80 ? -1.705 -30.688 -7.289 1 98.62 80 VAL A C 1
ATOM 574 O O . VAL A 1 80 ? -1.508 -31.297 -8.344 1 98.62 80 VAL A O 1
ATOM 577 N N . ARG A 1 81 ? -1.267 -31.094 -6.109 1 98.69 81 ARG A N 1
ATOM 578 C CA . ARG A 1 81 ? -0.514 -32.344 -5.984 1 98.69 81 ARG A CA 1
ATOM 579 C C . ARG A 1 81 ? -1.306 -33.5 -6.547 1 98.69 81 ARG A C 1
ATOM 581 O O . ARG A 1 81 ? -0.767 -34.344 -7.301 1 98.69 81 ARG A O 1
ATOM 588 N N . GLU A 1 82 ? -2.547 -33.562 -6.199 1 98.44 82 GLU A N 1
ATOM 589 C CA . GLU A 1 82 ? -3.4 -34.656 -6.621 1 98.44 82 GLU A CA 1
ATOM 590 C C . GLU A 1 82 ? -3.609 -34.656 -8.133 1 98.44 82 GLU A C 1
ATOM 592 O O . GLU A 1 82 ? -3.424 -35.688 -8.797 1 98.44 82 GLU A O 1
ATOM 597 N N . VAL A 1 83 ? -3.92 -33.531 -8.719 1 98.62 83 VAL A N 1
ATOM 598 C CA . VAL A 1 83 ? -4.332 -33.5 -10.117 1 98.62 83 VAL A CA 1
ATOM 599 C C . VAL A 1 83 ? -3.1 -33.531 -11.016 1 98.62 83 VAL A C 1
ATOM 601 O O . VAL A 1 83 ? -3.201 -33.875 -12.203 1 98.62 83 VAL A O 1
ATOM 604 N N . MET A 1 84 ? -1.934 -33.25 -10.492 1 98.75 84 MET A N 1
ATOM 605 C CA . MET A 1 84 ? -0.721 -33.25 -11.305 1 98.75 84 MET A CA 1
ATOM 606 C C . MET A 1 84 ? 0.048 -34.562 -11.125 1 98.75 84 MET A C 1
ATOM 608 O O . MET A 1 84 ? 0.443 -35.188 -12.109 1 98.75 84 MET A O 1
ATOM 612 N N . LEU A 1 85 ? 0.172 -35.031 -9.859 1 98.69 85 LEU A N 1
ATOM 613 C CA . LEU A 1 85 ? 1.127 -36.094 -9.555 1 98.69 85 LEU A CA 1
ATOM 614 C C . LEU A 1 85 ? 0.407 -37.375 -9.141 1 98.69 85 LEU A C 1
ATOM 616 O O . LEU A 1 85 ? 1.022 -38.438 -9.07 1 98.69 85 LEU A O 1
ATOM 620 N N . GLY A 1 86 ? -0.83 -37.25 -8.797 1 98.5 86 GLY A N 1
ATOM 621 C CA . GLY A 1 86 ? -1.571 -38.438 -8.383 1 98.5 86 GLY A CA 1
ATOM 622 C C . GLY A 1 86 ? -1.586 -39.531 -9.43 1 98.5 86 GLY A C 1
ATOM 623 O O . GLY A 1 86 ? -1.179 -39.312 -10.57 1 98.5 86 GLY A O 1
ATOM 624 N N . GLU A 1 87 ? -2.16 -40.688 -9.094 1 97.94 87 GLU A N 1
ATOM 625 C CA . GLU A 1 87 ? -2.242 -41.844 -9.992 1 97.94 87 GLU A CA 1
ATOM 626 C C . GLU A 1 87 ? -3.08 -41.5 -11.227 1 97.94 87 GLU A C 1
ATOM 628 O O . GLU A 1 87 ? -2.789 -42 -12.32 1 97.94 87 GLU A O 1
ATOM 633 N N . ASP A 1 88 ? -4.09 -40.75 -11.047 1 98.25 88 ASP A N 1
ATOM 634 C CA . ASP A 1 88 ? -4.938 -40.281 -12.148 1 98.25 88 ASP A CA 1
ATOM 635 C C . ASP A 1 88 ? -4.668 -38.844 -12.492 1 98.25 88 ASP A C 1
ATOM 637 O O . ASP A 1 88 ? -5.566 -38.125 -12.938 1 98.25 88 ASP A O 1
ATOM 641 N N . GLY A 1 89 ? -3.451 -38.406 -12.18 1 98.75 89 GLY A N 1
ATOM 642 C CA . GLY A 1 89 ? -3.074 -37.031 -12.422 1 98.75 89 GLY A CA 1
ATOM 643 C C . GLY A 1 89 ? -2.609 -36.781 -13.844 1 98.75 89 GLY A C 1
ATOM 644 O O . GLY A 1 89 ? -2.494 -37.719 -14.633 1 98.75 89 GLY A O 1
ATOM 645 N N . ALA A 1 90 ? -2.385 -35.594 -14.18 1 98.88 90 ALA A N 1
ATOM 646 C CA . ALA A 1 90 ? -2.018 -35.156 -15.531 1 98.88 90 ALA A CA 1
ATOM 647 C C . ALA A 1 90 ? -0.689 -35.781 -15.961 1 98.88 90 ALA A C 1
ATOM 649 O O . ALA A 1 90 ? -0.516 -36.156 -17.125 1 98.88 90 ALA A O 1
ATOM 650 N N . LEU A 1 91 ? 0.263 -35.812 -15.023 1 98.88 91 LEU A N 1
ATOM 651 C CA . LEU A 1 91 ? 1.566 -36.375 -15.375 1 98.88 91 LEU A CA 1
ATOM 652 C C . LEU A 1 91 ? 1.438 -37.812 -15.828 1 98.88 91 LEU A C 1
ATOM 654 O O . LEU A 1 91 ? 2.121 -38.25 -16.766 1 98.88 91 LEU A O 1
ATOM 658 N N . ALA A 1 92 ? 0.569 -38.562 -15.141 1 98.69 92 ALA A N 1
ATOM 659 C CA . ALA A 1 92 ? 0.366 -39.969 -15.461 1 98.69 92 ALA A CA 1
ATOM 660 C C . ALA A 1 92 ? -0.141 -40.156 -16.891 1 98.69 92 ALA A C 1
ATOM 662 O O . ALA A 1 92 ? 0.151 -41.156 -17.547 1 98.69 92 ALA A O 1
ATOM 663 N N . GLY A 1 93 ? -0.866 -39.219 -17.406 1 98.75 93 GLY A N 1
ATOM 664 C CA . GLY A 1 93 ? -1.434 -39.281 -18.734 1 98.75 93 GLY A CA 1
ATOM 665 C C . GLY A 1 93 ? -0.587 -38.594 -19.781 1 98.75 93 GLY A C 1
ATOM 666 O O . GLY A 1 93 ? -0.879 -38.688 -20.984 1 98.75 93 GLY A O 1
ATOM 667 N N . SER A 1 94 ? 0.446 -37.906 -19.391 1 98.56 94 SER A N 1
ATOM 668 C CA . SER A 1 94 ? 1.273 -37.125 -20.297 1 98.56 94 SER A CA 1
ATOM 669 C C . SER A 1 94 ? 2.324 -38 -20.984 1 98.56 94 SER A C 1
ATOM 671 O O . SER A 1 94 ? 2.703 -39.031 -20.453 1 98.56 94 SER A O 1
ATOM 673 N N . LYS A 1 95 ? 2.752 -37.594 -22.141 1 97.25 95 LYS A N 1
ATOM 674 C CA . LYS A 1 95 ? 3.834 -38.219 -22.891 1 97.25 95 LYS A CA 1
ATOM 675 C C . LYS A 1 95 ? 4.992 -37.25 -23.109 1 97.25 95 LYS A C 1
ATOM 677 O O . LYS A 1 95 ? 4.836 -36.062 -22.922 1 97.25 95 LYS A O 1
ATOM 682 N N . ALA A 1 96 ? 6.102 -37.812 -23.469 1 97.5 96 ALA A N 1
ATOM 683 C CA . ALA A 1 96 ? 7.277 -36.969 -23.734 1 97.5 96 ALA A CA 1
ATOM 684 C C . ALA A 1 96 ? 6.953 -35.844 -24.703 1 97.5 96 ALA A C 1
ATOM 686 O O . ALA A 1 96 ? 6.281 -36.062 -25.719 1 97.5 96 ALA A O 1
ATOM 687 N N . GLY A 1 97 ? 7.383 -34.656 -24.266 1 97.19 97 GLY A N 1
ATOM 688 C CA . GLY A 1 97 ? 7.164 -33.5 -25.109 1 97.19 97 GLY A CA 1
ATOM 689 C C . GLY A 1 97 ? 5.98 -32.656 -24.688 1 97.19 97 GLY A C 1
ATOM 690 O O . GLY A 1 97 ? 5.875 -31.484 -25.062 1 97.19 97 GLY A O 1
ATOM 691 N N . ASN A 1 98 ? 5.004 -33.219 -23.906 1 98.31 98 ASN A N 1
ATOM 692 C CA . ASN A 1 98 ? 3.875 -32.438 -23.391 1 98.31 98 ASN A CA 1
ATOM 693 C C . ASN A 1 98 ? 4.336 -31.344 -22.438 1 98.31 98 ASN A C 1
ATOM 695 O O . ASN A 1 98 ? 5.488 -31.344 -22 1 98.31 98 ASN A O 1
ATOM 699 N N . VAL A 1 99 ? 3.5 -30.375 -22.188 1 98.81 99 VAL A N 1
ATOM 700 C CA . VAL A 1 99 ? 3.787 -29.281 -21.25 1 98.81 99 VAL A CA 1
ATOM 701 C C . VAL A 1 99 ? 2.707 -29.234 -20.172 1 98.81 99 VAL A C 1
ATOM 703 O O . VAL A 1 99 ? 1.516 -29.141 -20.484 1 98.81 99 VAL A O 1
ATOM 706 N N . LEU A 1 100 ? 3.111 -29.344 -18.938 1 98.88 100 LEU A N 1
ATOM 707 C CA . LEU A 1 100 ? 2.236 -29.094 -17.797 1 98.88 100 LEU A CA 1
ATOM 708 C C . LEU A 1 100 ? 2.383 -27.656 -17.297 1 98.88 100 LEU A C 1
ATOM 710 O O . LEU A 1 100 ? 3.498 -27.172 -17.078 1 98.88 100 LEU A O 1
ATOM 714 N N . VAL A 1 101 ? 1.233 -26.922 -17.172 1 98.94 101 VAL A N 1
ATOM 715 C CA . VAL A 1 101 ? 1.229 -25.531 -16.703 1 98.94 101 VAL A CA 1
ATOM 716 C C . VAL A 1 101 ? 0.318 -25.406 -15.484 1 98.94 101 VAL A C 1
ATOM 718 O O . VAL A 1 101 ? -0.904 -25.516 -15.594 1 98.94 101 VAL A O 1
ATOM 721 N N . ASP A 1 102 ? 0.882 -25.156 -14.352 1 98.88 102 ASP A N 1
ATOM 722 C CA . ASP A 1 102 ? 0.08 -24.938 -13.148 1 98.88 102 ASP A CA 1
ATOM 723 C C . ASP A 1 102 ? -0.097 -23.438 -12.891 1 98.88 102 ASP A C 1
ATOM 725 O O . ASP A 1 102 ? 0.868 -22.734 -12.562 1 98.88 102 ASP A O 1
ATOM 729 N N . MET A 1 103 ? -1.352 -22.969 -12.922 1 98.75 103 MET A N 1
ATOM 730 C CA . MET A 1 103 ? -1.62 -21.547 -12.75 1 98.75 103 MET A CA 1
ATOM 731 C C . MET A 1 103 ? -2.264 -21.266 -11.398 1 98.75 103 MET A C 1
ATOM 733 O O . MET A 1 103 ? -2.701 -20.141 -11.125 1 98.75 103 MET A O 1
ATOM 737 N N . THR A 1 104 ? -2.377 -22.328 -10.57 1 98.31 104 THR A N 1
ATOM 738 C CA . THR A 1 104 ? -2.855 -22.188 -9.195 1 98.31 104 THR A CA 1
ATOM 739 C C . THR A 1 104 ? -1.834 -21.453 -8.336 1 98.31 104 THR A C 1
ATOM 741 O O . THR A 1 104 ? -0.626 -21.609 -8.523 1 98.31 104 THR A O 1
ATOM 744 N N . THR A 1 105 ? -2.338 -20.547 -7.477 1 98 105 THR A N 1
ATOM 745 C CA . THR A 1 105 ? -1.438 -20.109 -6.414 1 98 105 THR A CA 1
ATOM 746 C C . THR A 1 105 ? -1.153 -21.25 -5.445 1 98 105 THR A C 1
ATOM 748 O O . THR A 1 105 ? -2.047 -21.703 -4.723 1 98 105 THR A O 1
ATOM 751 N N . SER A 1 106 ? 0.074 -21.75 -5.496 1 98.19 106 SER A N 1
ATOM 752 C CA . SER A 1 106 ? 0.487 -22.922 -4.734 1 98.19 106 SER A CA 1
ATOM 753 C C . SER A 1 106 ? 1.917 -22.781 -4.227 1 98.19 106 SER A C 1
ATOM 755 O O . SER A 1 106 ? 2.498 -21.688 -4.297 1 98.19 106 SER A O 1
ATOM 757 N N . GLU A 1 107 ? 2.469 -23.859 -3.6 1 98.5 107 GLU A N 1
ATOM 758 C CA . GLU A 1 107 ? 3.783 -23.797 -2.969 1 98.5 107 GLU A CA 1
ATOM 759 C C . GLU A 1 107 ? 4.898 -23.812 -4.012 1 98.5 107 GLU A C 1
ATOM 761 O O . GLU A 1 107 ? 4.898 -24.656 -4.914 1 98.5 107 GLU A O 1
ATOM 766 N N . PRO A 1 108 ? 5.855 -22.859 -3.836 1 98.69 108 PRO A N 1
ATOM 767 C CA . PRO A 1 108 ? 7.031 -22.922 -4.707 1 98.69 108 PRO A CA 1
ATOM 768 C C . PRO A 1 108 ? 7.711 -24.281 -4.695 1 98.69 108 PRO A C 1
ATOM 770 O O . PRO A 1 108 ? 8.125 -24.781 -5.746 1 98.69 108 PRO A O 1
ATOM 773 N N . SER A 1 109 ? 7.801 -24.938 -3.586 1 97.62 109 SER A N 1
ATOM 774 C CA . SER A 1 109 ? 8.422 -26.25 -3.471 1 97.62 109 SER A CA 1
ATOM 775 C C . SER A 1 109 ? 7.645 -27.297 -4.262 1 97.62 109 SER A C 1
ATOM 777 O O . SER A 1 109 ? 8.242 -28.203 -4.852 1 97.62 109 SER A O 1
ATOM 779 N N . LEU A 1 110 ? 6.344 -27.203 -4.238 1 98.44 110 LEU A N 1
ATOM 780 C CA . LEU A 1 110 ? 5.523 -28.125 -5.02 1 98.44 110 LEU A CA 1
ATOM 781 C C . LEU A 1 110 ? 5.758 -27.938 -6.512 1 98.44 110 LEU A C 1
ATOM 783 O O . LEU A 1 110 ? 5.809 -28.906 -7.27 1 98.44 110 LEU A O 1
ATOM 787 N N . ALA A 1 111 ? 5.906 -26.688 -6.941 1 98.81 111 ALA A N 1
ATOM 788 C CA . ALA A 1 111 ? 6.211 -26.406 -8.344 1 98.81 111 ALA A CA 1
ATOM 789 C C . ALA A 1 111 ? 7.52 -27.062 -8.766 1 98.81 111 ALA A C 1
ATOM 791 O O . ALA A 1 111 ? 7.617 -27.609 -9.867 1 98.81 111 ALA A O 1
ATOM 792 N N . ILE A 1 112 ? 8.5 -27.016 -7.914 1 98.62 112 ILE A N 1
ATOM 793 C CA . ILE A 1 112 ? 9.797 -27.609 -8.188 1 98.62 112 ILE A CA 1
ATOM 794 C C . ILE A 1 112 ? 9.648 -29.141 -8.242 1 98.62 112 ILE A C 1
ATOM 796 O O . ILE A 1 112 ? 10.195 -29.781 -9.141 1 98.62 112 ILE A O 1
ATOM 800 N N . GLU A 1 113 ? 8.922 -29.672 -7.289 1 98.62 113 GLU A N 1
ATOM 801 C CA . GLU A 1 113 ? 8.664 -31.109 -7.27 1 98.62 113 GLU A CA 1
ATOM 802 C C . GLU A 1 113 ? 8 -31.578 -8.562 1 98.62 113 GLU A C 1
ATOM 804 O O . GLU A 1 113 ? 8.391 -32.594 -9.141 1 98.62 113 GLU A O 1
ATOM 809 N N . ILE A 1 114 ? 7.027 -30.875 -8.992 1 98.88 114 ILE A N 1
ATOM 810 C CA . ILE A 1 114 ? 6.305 -31.219 -10.219 1 98.88 114 ILE A CA 1
ATOM 811 C C . ILE A 1 114 ? 7.25 -31.141 -11.414 1 98.88 114 ILE A C 1
ATOM 813 O O . ILE A 1 114 ? 7.242 -32 -12.273 1 98.88 114 ILE A O 1
ATOM 817 N N . ALA A 1 115 ? 8.039 -30.094 -11.461 1 98.81 115 ALA A N 1
ATOM 818 C CA . ALA A 1 115 ? 8.992 -29.922 -12.562 1 98.81 115 ALA A CA 1
ATOM 819 C C . ALA A 1 115 ? 9.961 -31.094 -12.641 1 98.81 115 ALA A C 1
ATOM 821 O O . ALA A 1 115 ? 10.258 -31.594 -13.727 1 98.81 115 ALA A O 1
ATOM 822 N N . GLU A 1 116 ? 10.469 -31.516 -11.5 1 98.69 116 GLU A N 1
ATOM 823 C CA . GLU A 1 116 ? 11.406 -32.625 -11.453 1 98.69 116 GLU A CA 1
ATOM 824 C C . GLU A 1 116 ? 10.742 -33.938 -11.898 1 98.69 116 GLU A C 1
ATOM 826 O O . GLU A 1 116 ? 11.32 -34.688 -12.68 1 98.69 116 GLU A O 1
ATOM 831 N N . ALA A 1 117 ? 9.57 -34.188 -11.383 1 98.81 117 ALA A N 1
ATOM 832 C CA . ALA A 1 117 ? 8.828 -35.375 -11.773 1 98.81 117 ALA A CA 1
ATOM 833 C C . ALA A 1 117 ? 8.531 -35.375 -13.266 1 98.81 117 ALA A C 1
ATOM 835 O O . ALA A 1 117 ? 8.633 -36.438 -13.93 1 98.81 117 ALA A O 1
ATOM 836 N N . ALA A 1 118 ? 8.148 -34.25 -13.805 1 98.75 118 ALA A N 1
ATOM 837 C CA . ALA A 1 118 ? 7.852 -34.125 -15.227 1 98.75 118 ALA A CA 1
ATOM 838 C C . ALA A 1 118 ? 9.102 -34.375 -16.078 1 98.75 118 ALA A C 1
ATOM 840 O O . ALA A 1 118 ? 9.047 -35.094 -17.062 1 98.75 118 ALA A O 1
ATOM 841 N N . GLN A 1 119 ? 10.141 -33.719 -15.641 1 97.94 119 GLN A N 1
ATOM 842 C CA . GLN A 1 119 ? 11.391 -33.875 -16.375 1 97.94 119 GLN A CA 1
ATOM 843 C C . GLN A 1 119 ? 11.805 -35.344 -16.469 1 97.94 119 GLN A C 1
ATOM 845 O O . GLN A 1 119 ? 12.32 -35.781 -17.5 1 97.94 119 GLN A O 1
ATOM 850 N N . ALA A 1 120 ? 11.586 -36.094 -15.445 1 98.06 120 ALA A N 1
ATOM 851 C CA . ALA A 1 120 ? 11.938 -37.5 -15.406 1 98.06 120 ALA A CA 1
ATOM 852 C C . ALA A 1 120 ? 11.164 -38.281 -16.469 1 98.06 120 ALA A C 1
ATOM 854 O O . ALA A 1 120 ? 11.609 -39.344 -16.906 1 98.06 120 ALA A O 1
ATOM 855 N N . LYS A 1 121 ? 10.094 -37.75 -16.953 1 97.5 121 LYS A N 1
ATOM 856 C CA . LYS A 1 121 ? 9.25 -38.406 -17.938 1 97.5 121 LYS A CA 1
ATOM 857 C C . LYS A 1 121 ? 9.367 -37.75 -19.297 1 97.5 121 LYS A C 1
ATOM 859 O O . LYS A 1 121 ? 8.578 -38.031 -20.203 1 97.5 121 LYS A O 1
ATOM 864 N N . GLY A 1 122 ? 10.305 -36.812 -19.359 1 97.94 122 GLY A N 1
ATOM 865 C CA . GLY A 1 122 ? 10.469 -36.062 -20.594 1 97.94 122 GLY A CA 1
ATOM 866 C C . GLY A 1 122 ? 9.352 -35.062 -20.844 1 97.94 122 GLY A C 1
ATOM 867 O O . GLY A 1 122 ? 9.102 -34.688 -22 1 97.94 122 GLY A O 1
ATOM 868 N N . VAL A 1 123 ? 8.617 -34.688 -19.859 1 98.62 123 VAL A N 1
ATOM 869 C CA . VAL A 1 123 ? 7.531 -33.719 -19.922 1 98.62 123 VAL A CA 1
ATOM 870 C C . VAL A 1 123 ? 8.016 -32.375 -19.391 1 98.62 123 VAL A C 1
ATOM 872 O O . VAL A 1 123 ? 8.781 -32.312 -18.422 1 98.62 123 VAL A O 1
ATOM 875 N N . HIS A 1 124 ? 7.625 -31.266 -20.047 1 98.56 124 HIS A N 1
ATOM 876 C CA . HIS A 1 124 ? 7.941 -29.922 -19.547 1 98.56 124 HIS A CA 1
ATOM 877 C C . HIS A 1 124 ? 6.953 -29.5 -18.469 1 98.56 124 HIS A C 1
ATOM 879 O O . HIS A 1 124 ? 5.816 -29.969 -18.438 1 98.56 124 HIS A O 1
ATOM 885 N N . SER A 1 125 ? 7.406 -28.656 -17.547 1 98.69 125 SER A N 1
ATOM 886 C CA . SER A 1 125 ? 6.523 -28.125 -16.516 1 98.69 125 SER A CA 1
ATOM 887 C C . SER A 1 125 ? 6.82 -26.656 -16.25 1 98.69 125 SER A C 1
ATOM 889 O O . SER A 1 125 ? 7.984 -26.25 -16.219 1 98.69 125 SER A O 1
ATOM 891 N N . VAL A 1 126 ? 5.703 -25.859 -16.062 1 98.69 126 VAL A N 1
ATOM 892 C CA . VAL A 1 126 ? 5.777 -24.422 -15.797 1 98.69 126 VAL A CA 1
ATOM 893 C C . VAL A 1 126 ? 4.809 -24.062 -14.672 1 98.69 126 VAL A C 1
ATOM 895 O O . VAL A 1 126 ? 3.682 -24.562 -14.633 1 98.69 126 VAL A O 1
ATOM 898 N N . ASP A 1 127 ? 5.297 -23.297 -13.641 1 98.94 127 ASP A N 1
ATOM 899 C CA . ASP A 1 127 ? 4.375 -22.656 -12.711 1 98.94 127 ASP A CA 1
ATOM 900 C C . ASP A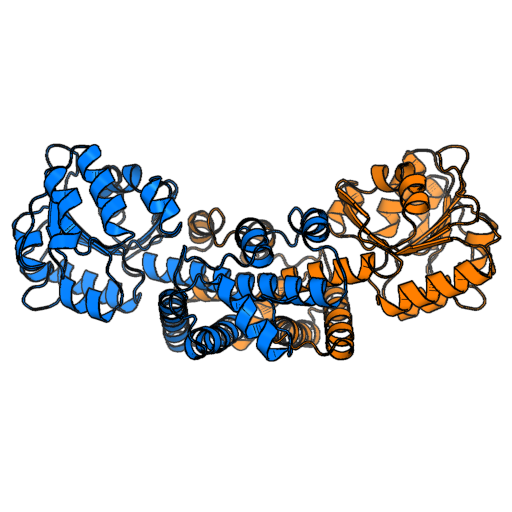 1 127 ? 4.09 -21.219 -13.109 1 98.94 127 ASP A C 1
ATOM 902 O O . ASP A 1 127 ? 5.016 -20.453 -13.383 1 98.94 127 ASP A O 1
ATOM 906 N N . ALA A 1 128 ? 2.762 -20.844 -13.133 1 98.81 128 ALA A N 1
ATOM 907 C CA . ALA A 1 128 ? 2.371 -19.562 -13.695 1 98.81 128 ALA A CA 1
ATOM 908 C C . ALA A 1 128 ? 1.181 -18.969 -12.938 1 98.81 128 ALA A C 1
ATOM 910 O O . ALA A 1 128 ? 0.145 -18.672 -13.539 1 98.81 128 ALA A O 1
ATOM 911 N N . PRO A 1 129 ? 1.387 -18.734 -11.633 1 98.5 129 PRO A N 1
ATOM 912 C CA . PRO A 1 129 ? 0.283 -18.078 -10.922 1 98.5 129 PRO A CA 1
ATOM 913 C C . PRO A 1 129 ? -0.074 -16.719 -11.5 1 98.5 129 PRO A C 1
ATOM 915 O O . PRO A 1 129 ? 0.696 -16.156 -12.281 1 98.5 129 PRO A O 1
ATOM 918 N N . VAL A 1 130 ? -1.298 -16.266 -11.125 1 97.06 130 VAL A N 1
ATOM 919 C CA . VAL A 1 130 ? -1.82 -15.078 -11.797 1 97.06 130 VAL A CA 1
ATOM 920 C C . VAL A 1 130 ? -2.275 -14.062 -10.75 1 97.06 130 VAL A C 1
ATOM 922 O O . VAL A 1 130 ? -2.469 -14.406 -9.578 1 97.06 130 VAL A O 1
ATOM 925 N N . SER A 1 131 ? -2.352 -12.852 -11.172 1 94.94 131 SER A N 1
ATOM 926 C CA . SER A 1 131 ? -2.996 -11.758 -10.445 1 94.94 131 SER A CA 1
ATOM 927 C C . SER A 1 131 ? -4.008 -11.031 -11.328 1 94.94 131 SER A C 1
ATOM 929 O O . SER A 1 131 ? -3.971 -11.156 -12.555 1 94.94 131 SER A O 1
ATOM 931 N N . GLY A 1 132 ? -5.004 -10.375 -10.719 1 90.38 132 GLY A N 1
ATOM 932 C CA . GLY A 1 132 ? -6.047 -9.656 -11.438 1 90.38 132 GLY A CA 1
ATOM 933 C C . GLY A 1 132 ? -7.445 -10.117 -11.078 1 90.38 132 GLY A C 1
ATOM 934 O O . GLY A 1 132 ? -8.43 -9.438 -11.383 1 90.38 132 GLY A O 1
ATOM 935 N N . GLY A 1 133 ? -7.543 -11.25 -10.461 1 87.81 133 GLY A N 1
ATOM 936 C CA . GLY A 1 133 ? -8.812 -11.742 -9.961 1 87.81 133 GLY A CA 1
ATOM 937 C C . GLY A 1 133 ? -9.758 -12.195 -11.062 1 87.81 133 GLY A C 1
ATOM 938 O O . GLY A 1 133 ? -9.328 -12.461 -12.188 1 87.81 133 GLY A O 1
ATOM 939 N N . ASP A 1 134 ? -11 -12.352 -10.68 1 90.94 134 ASP A N 1
ATOM 940 C CA . ASP A 1 134 ? -12.023 -12.852 -11.594 1 90.94 134 ASP A CA 1
ATOM 941 C C . ASP A 1 134 ? -12.281 -11.852 -12.727 1 90.94 134 ASP A C 1
ATOM 943 O O . ASP A 1 134 ? -12.484 -12.25 -13.875 1 90.94 134 ASP A O 1
ATOM 947 N N . VAL A 1 135 ? -12.188 -10.609 -12.398 1 90.56 135 VAL A N 1
ATOM 948 C CA . VAL A 1 135 ? -12.398 -9.578 -13.406 1 90.56 135 VAL A CA 1
ATOM 949 C C . VAL A 1 135 ? -11.266 -9.617 -14.43 1 90.56 135 VAL A C 1
ATOM 951 O O . VAL A 1 135 ? -11.508 -9.547 -15.641 1 90.56 135 VAL A O 1
ATOM 954 N N . GLY A 1 136 ? -10.039 -9.742 -13.93 1 93.06 136 GLY A N 1
ATOM 955 C CA . GLY A 1 136 ? -8.914 -9.875 -14.836 1 93.06 136 GLY A CA 1
ATOM 956 C C . GLY A 1 136 ? -9.023 -11.086 -15.742 1 93.06 136 GLY A C 1
ATOM 957 O O . GLY A 1 136 ? -8.648 -11.023 -16.922 1 93.06 136 GLY A O 1
ATOM 958 N N . ALA A 1 137 ? -9.508 -12.172 -15.234 1 95.75 137 ALA A N 1
ATOM 959 C CA . ALA A 1 137 ? -9.68 -13.391 -16.016 1 95.75 137 ALA A CA 1
ATOM 960 C C . ALA A 1 137 ? -10.734 -13.195 -17.109 1 95.75 137 ALA A C 1
ATOM 962 O O . ALA A 1 137 ? -10.523 -13.57 -18.266 1 95.75 137 ALA A O 1
ATOM 963 N N . LYS A 1 138 ? -11.836 -12.586 -16.703 1 96.38 138 LYS A N 1
ATOM 964 C CA . LYS A 1 138 ? -12.938 -12.359 -17.625 1 96.38 138 LYS A CA 1
ATOM 965 C C . LYS A 1 138 ? -12.516 -11.438 -18.766 1 96.38 138 LYS A C 1
ATOM 967 O O . LYS A 1 138 ? -12.914 -11.641 -19.922 1 96.38 138 LYS A O 1
ATOM 972 N N . GLU A 1 139 ? -11.688 -10.469 -18.438 1 96.88 139 GLU A N 1
ATOM 973 C CA . GLU A 1 139 ? -11.336 -9.43 -19.406 1 96.88 139 GLU A CA 1
ATOM 974 C C . GLU A 1 139 ? -10.008 -9.75 -20.094 1 96.88 139 GLU A C 1
ATOM 976 O O . GLU A 1 139 ? -9.5 -8.945 -20.875 1 96.88 139 GLU A O 1
ATOM 981 N N . ALA A 1 140 ? -9.43 -10.883 -19.812 1 97.62 140 ALA A N 1
ATOM 982 C CA . ALA A 1 140 ? -8.164 -11.336 -20.391 1 97.62 140 ALA A CA 1
ATOM 983 C C . ALA A 1 140 ? -7.051 -10.328 -20.125 1 97.62 140 ALA A C 1
ATOM 985 O O . ALA A 1 140 ? -6.293 -9.977 -21.047 1 97.62 140 ALA A O 1
ATOM 986 N N . ARG A 1 141 ? -7.016 -9.828 -18.891 1 96.19 141 ARG A N 1
ATOM 987 C CA . ARG A 1 141 ? -6.035 -8.812 -18.531 1 96.19 141 ARG A CA 1
ATOM 988 C C . ARG A 1 141 ? -5.211 -9.25 -17.328 1 96.19 141 ARG A C 1
ATOM 990 O O . ARG A 1 141 ? -4.801 -8.422 -16.516 1 96.19 141 ARG A O 1
ATOM 997 N N . LEU A 1 142 ? -4.949 -10.516 -17.156 1 96.62 142 LEU A N 1
ATOM 998 C CA . LEU A 1 142 ? -4.238 -11.039 -16 1 96.62 142 LEU A CA 1
ATOM 999 C C . LEU A 1 142 ? -2.756 -10.688 -16.062 1 96.62 142 LEU A C 1
ATOM 1001 O O . LEU A 1 142 ? -2.209 -10.477 -17.156 1 96.62 142 LEU A O 1
ATOM 1005 N N . SER A 1 143 ? -2.193 -10.531 -14.883 1 97.12 143 SER A N 1
ATOM 1006 C CA . SER A 1 143 ? -0.743 -10.609 -14.742 1 97.12 143 SER A CA 1
ATOM 1007 C C . SER A 1 143 ? -0.29 -12.039 -14.469 1 97.12 143 SER A C 1
ATOM 1009 O O . SER A 1 143 ? -0.711 -12.656 -13.492 1 97.12 143 SER A O 1
ATOM 1011 N N . ILE A 1 144 ? 0.491 -12.586 -15.359 1 98.25 144 ILE A N 1
ATOM 1012 C CA . ILE A 1 144 ? 0.937 -13.969 -15.266 1 98.25 144 ILE A CA 1
ATOM 1013 C C . ILE A 1 144 ? 2.424 -14.016 -14.922 1 98.25 144 ILE A C 1
ATOM 1015 O O . ILE A 1 144 ? 3.256 -13.516 -15.688 1 98.25 144 ILE A O 1
ATOM 1019 N N . MET A 1 145 ? 2.768 -14.547 -13.773 1 98.62 145 MET A N 1
ATOM 1020 C CA . MET A 1 145 ? 4.129 -14.688 -13.266 1 98.62 145 MET A CA 1
ATOM 1021 C C . MET A 1 145 ? 4.652 -16.094 -13.484 1 98.62 145 MET A C 1
ATOM 1023 O O . MET A 1 145 ? 4.145 -17.047 -12.891 1 98.62 145 MET A O 1
ATOM 1027 N N . ILE A 1 146 ? 5.715 -16.234 -14.289 1 98.88 146 ILE A N 1
ATOM 1028 C CA . ILE A 1 146 ? 5.949 -17.578 -14.828 1 98.88 146 ILE A CA 1
ATOM 1029 C C . ILE A 1 146 ? 7.328 -18.062 -14.406 1 98.88 146 ILE A C 1
ATOM 1031 O O . ILE A 1 146 ? 8.328 -17.359 -14.57 1 98.88 146 ILE A O 1
ATOM 1035 N N . GLY A 1 147 ? 7.375 -19.219 -13.797 1 98.88 147 GLY A N 1
ATOM 1036 C CA . GLY A 1 147 ? 8.609 -19.938 -13.555 1 98.88 147 GLY A CA 1
ATOM 1037 C C . GLY A 1 147 ? 8.758 -21.188 -14.414 1 98.88 147 GLY A C 1
ATOM 1038 O O . GLY A 1 147 ? 7.805 -21.953 -14.562 1 98.88 147 GLY A O 1
ATOM 1039 N N . GLY A 1 148 ? 9.922 -21.469 -14.992 1 98.69 148 GLY A N 1
ATOM 1040 C CA . GLY A 1 148 ? 10.211 -22.609 -15.859 1 98.69 148 GLY A CA 1
ATOM 1041 C C . GLY A 1 148 ? 11.242 -22.297 -16.922 1 98.69 148 GLY A C 1
ATOM 1042 O O . GLY A 1 148 ? 11.805 -21.203 -16.953 1 98.69 148 GLY A O 1
ATOM 1043 N N . ASP A 1 149 ? 11.492 -23.25 -17.812 1 98.25 149 ASP A N 1
ATOM 1044 C CA . ASP A 1 149 ? 12.445 -23.078 -18.891 1 98.25 149 ASP A CA 1
ATOM 1045 C C . ASP A 1 149 ? 12.008 -21.969 -19.844 1 98.25 149 ASP A C 1
ATOM 1047 O O . ASP A 1 149 ? 10.867 -21.969 -20.312 1 98.25 149 ASP A O 1
ATOM 1051 N N . LYS A 1 150 ? 12.953 -21.062 -20.109 1 98.06 150 LYS A N 1
ATOM 1052 C CA . LYS A 1 150 ? 12.656 -19.875 -20.891 1 98.06 150 LYS A CA 1
ATOM 1053 C C . LYS A 1 150 ? 12.07 -20.234 -22.25 1 98.06 150 LYS A C 1
ATOM 1055 O O . LYS A 1 150 ? 11.117 -19.609 -22.719 1 98.06 150 LYS A O 1
ATOM 1060 N N . GLU A 1 151 ? 12.602 -21.172 -22.875 1 98.12 151 GLU A N 1
ATOM 1061 C CA . GLU A 1 151 ? 12.148 -21.562 -24.203 1 98.12 151 GLU A CA 1
ATOM 1062 C C . GLU A 1 151 ? 10.719 -22.094 -24.156 1 98.12 151 GLU A C 1
ATOM 1064 O O . GLU A 1 151 ? 9.93 -21.844 -25.078 1 98.12 151 GLU A O 1
ATOM 1069 N N . VAL A 1 152 ? 10.445 -22.906 -23.156 1 98.56 152 VAL A N 1
ATOM 1070 C CA . VAL A 1 152 ? 9.102 -23.453 -23 1 98.56 152 VAL A CA 1
ATOM 1071 C C . VAL A 1 152 ? 8.117 -22.312 -22.719 1 98.56 152 VAL A C 1
ATOM 1073 O O . VAL A 1 152 ? 7.02 -22.281 -23.297 1 98.56 152 VAL A O 1
ATOM 1076 N N . VAL A 1 153 ? 8.523 -21.359 -21.875 1 98.69 153 VAL A N 1
ATOM 1077 C CA . VAL A 1 153 ? 7.688 -20.219 -21.547 1 98.69 153 VAL A CA 1
ATOM 1078 C C . VAL A 1 153 ? 7.367 -19.422 -22.797 1 98.69 153 VAL A C 1
ATOM 1080 O O . VAL A 1 153 ? 6.219 -19.047 -23.031 1 98.69 153 VAL A O 1
ATOM 1083 N N . GLU A 1 154 ? 8.336 -19.188 -23.625 1 98.31 154 GLU A N 1
ATOM 1084 C CA . GLU A 1 154 ? 8.156 -18.438 -24.859 1 98.31 154 GLU A CA 1
ATOM 1085 C C . GLU A 1 154 ? 7.254 -19.203 -25.844 1 98.31 154 GLU A C 1
ATOM 1087 O O . GLU A 1 154 ? 6.434 -18.594 -26.531 1 98.31 154 GLU A O 1
ATOM 1092 N N . ALA A 1 155 ? 7.43 -20.516 -25.875 1 98.38 155 ALA A N 1
ATOM 1093 C CA . ALA A 1 155 ? 6.605 -21.344 -26.75 1 98.38 155 ALA A CA 1
ATOM 1094 C C . ALA A 1 155 ? 5.129 -21.234 -26.375 1 98.38 155 ALA A C 1
ATOM 1096 O O . ALA A 1 155 ? 4.254 -21.406 -27.219 1 98.38 155 ALA A O 1
ATOM 1097 N N . LEU A 1 156 ? 4.855 -20.906 -25.156 1 98.69 156 LEU A N 1
ATOM 1098 C CA . LEU A 1 156 ? 3.492 -20.859 -24.641 1 98.69 156 LEU A CA 1
ATOM 1099 C C . LEU A 1 156 ? 2.879 -19.484 -24.875 1 98.69 156 LEU A C 1
ATOM 1101 O O . LEU A 1 156 ? 1.725 -19.234 -24.516 1 98.69 156 LEU A O 1
ATOM 1105 N N . ASN A 1 157 ? 3.523 -18.516 -25.516 1 98.5 157 ASN A N 1
ATOM 1106 C CA . ASN A 1 157 ? 3.092 -17.125 -25.688 1 98.5 157 ASN A CA 1
ATOM 1107 C C . ASN A 1 157 ? 1.709 -17.047 -26.328 1 98.5 157 ASN A C 1
ATOM 1109 O O . ASN A 1 157 ? 0.872 -16.25 -25.906 1 98.5 157 ASN A O 1
ATOM 1113 N N . PRO A 1 158 ? 1.426 -17.891 -27.328 1 98.5 158 PRO A N 1
ATOM 1114 C CA . PRO A 1 158 ? 0.087 -17.812 -27.922 1 98.5 158 PRO A CA 1
ATOM 1115 C C . PRO A 1 158 ? -1.021 -18.078 -26.906 1 98.5 158 PRO A C 1
ATOM 1117 O O . PRO A 1 158 ? -2.16 -17.641 -27.109 1 98.5 158 PRO A O 1
ATOM 1120 N N . CYS A 1 159 ? -0.666 -18.797 -25.844 1 98.69 159 CYS A N 1
ATOM 1121 C CA . CYS A 1 159 ? -1.639 -19.078 -24.781 1 98.69 159 CYS A CA 1
ATOM 1122 C C . CYS A 1 159 ? -1.683 -17.938 -23.781 1 98.69 159 CYS A C 1
ATOM 1124 O O . CYS A 1 159 ? -2.762 -17.484 -23.391 1 98.69 159 CYS A O 1
ATOM 1126 N N . TRP A 1 160 ? -0.478 -17.422 -23.391 1 98.56 160 TRP A N 1
ATOM 1127 C CA . TRP A 1 160 ? -0.41 -16.359 -22.406 1 98.56 160 TRP A CA 1
ATOM 1128 C C . TRP A 1 160 ? -1.171 -15.125 -22.891 1 98.56 160 TRP A C 1
ATOM 1130 O O . TRP A 1 160 ? -1.953 -14.531 -22.141 1 98.56 160 TRP A O 1
ATOM 1140 N N . GLU A 1 161 ? -1.026 -14.75 -24.109 1 98 161 GLU A N 1
ATOM 1141 C CA . GLU A 1 161 ? -1.454 -13.469 -24.672 1 98 161 GLU A CA 1
ATOM 1142 C C . GLU A 1 161 ? -2.975 -13.375 -24.734 1 98 161 GLU A C 1
ATOM 1144 O O . GLU A 1 161 ? -3.539 -12.281 -24.719 1 98 161 GLU A O 1
ATOM 1149 N N . VAL A 1 162 ? -3.664 -14.469 -24.781 1 97.81 162 VAL A N 1
ATOM 1150 C CA . VAL A 1 162 ? -5.117 -14.398 -24.891 1 97.81 162 VAL A CA 1
ATOM 1151 C C . VAL A 1 162 ? -5.754 -14.398 -23.516 1 97.81 162 VAL A C 1
ATOM 1153 O O . VAL A 1 162 ? -6.945 -14.109 -23.375 1 97.81 162 VAL A O 1
ATOM 1156 N N . MET A 1 163 ? -4.883 -14.656 -22.422 1 98.06 163 MET A N 1
ATOM 1157 C CA . MET A 1 163 ? -5.418 -14.727 -21.078 1 98.06 163 MET A CA 1
ATOM 1158 C C . MET A 1 163 ? -4.961 -13.531 -20.234 1 98.06 163 MET A C 1
ATOM 1160 O O . MET A 1 163 ? -5.582 -13.203 -19.234 1 98.06 163 MET A O 1
ATOM 1164 N N . GLY A 1 164 ? -3.805 -13 -20.625 1 97.19 164 GLY A N 1
ATOM 1165 C CA . GLY A 1 164 ? -3.201 -12 -19.766 1 97.19 164 GLY A CA 1
ATOM 1166 C C . GLY A 1 164 ? -2.629 -10.82 -20.531 1 97.19 164 GLY A C 1
ATOM 1167 O O . GLY A 1 164 ? -2.51 -10.867 -21.766 1 97.19 164 GLY A O 1
ATOM 1168 N N . LYS A 1 165 ? -2.344 -9.711 -19.828 1 96.5 165 LYS A N 1
ATOM 1169 C CA . LYS A 1 165 ? -1.749 -8.508 -20.406 1 96.5 165 LYS A CA 1
ATOM 1170 C C . LYS A 1 165 ? -0.291 -8.359 -19.984 1 96.5 165 LYS A C 1
ATOM 1172 O O . LYS A 1 165 ? 0.548 -7.914 -20.766 1 96.5 165 LYS A O 1
ATOM 1177 N N . THR A 1 166 ? -0.019 -8.664 -18.734 1 97.19 166 THR A N 1
ATOM 1178 C CA . THR A 1 166 ? 1.346 -8.648 -18.219 1 97.19 166 THR A CA 1
ATOM 1179 C C . THR A 1 166 ? 1.887 -10.07 -18.094 1 97.19 166 THR A C 1
ATOM 1181 O O . THR A 1 166 ? 1.437 -10.844 -17.25 1 97.19 166 THR A O 1
ATOM 1184 N N . ILE A 1 167 ? 2.816 -10.453 -19 1 98.06 167 ILE A N 1
ATOM 1185 C CA . ILE A 1 167 ? 3.389 -11.789 -19.078 1 98.06 167 ILE A CA 1
ATOM 1186 C C . ILE A 1 167 ? 4.887 -11.727 -18.781 1 98.06 167 ILE A C 1
ATOM 1188 O O . ILE A 1 167 ? 5.664 -11.242 -19.594 1 98.06 167 ILE A O 1
ATOM 1192 N N . VAL A 1 168 ? 5.293 -12.25 -17.609 1 98.44 168 VAL A N 1
ATOM 1193 C CA . VAL A 1 168 ? 6.688 -12.047 -17.25 1 98.44 168 VAL A CA 1
ATOM 1194 C C . VAL A 1 168 ? 7.309 -13.367 -16.797 1 98.44 168 VAL A C 1
ATOM 1196 O O . VAL A 1 168 ? 6.793 -14.031 -15.898 1 98.44 168 VAL A O 1
ATOM 1199 N N . HIS A 1 169 ? 8.398 -13.75 -17.453 1 98.81 169 HIS A N 1
ATOM 1200 C CA . HIS A 1 169 ? 9.219 -14.875 -17.016 1 98.81 169 HIS A CA 1
ATOM 1201 C C . HIS A 1 169 ? 10.055 -14.5 -15.797 1 98.81 169 HIS A C 1
ATOM 1203 O O . HIS A 1 169 ? 10.82 -13.531 -15.836 1 98.81 169 HIS A O 1
ATOM 1209 N N . GLN A 1 170 ? 9.961 -15.312 -14.742 1 98.75 170 GLN A N 1
ATOM 1210 C CA . GLN A 1 170 ? 10.531 -14.922 -13.453 1 98.75 170 GLN A CA 1
ATOM 1211 C C . GLN A 1 170 ? 11.758 -15.766 -13.109 1 98.75 170 GLN A C 1
ATOM 1213 O O . GLN A 1 170 ? 12.477 -15.469 -12.164 1 98.75 170 GLN A O 1
ATOM 1218 N N . GLY A 1 171 ? 11.945 -16.828 -13.82 1 98.69 171 GLY A N 1
ATOM 1219 C CA . GLY A 1 171 ? 13.062 -17.703 -13.516 1 98.69 171 GLY A CA 1
ATOM 1220 C C . GLY A 1 171 ? 12.734 -19.172 -13.664 1 98.69 171 GLY A C 1
ATOM 1221 O O . GLY A 1 171 ? 11.867 -19.547 -14.461 1 98.69 171 GLY A O 1
ATOM 1222 N N . PRO A 1 172 ? 13.492 -20.062 -13.031 1 98.62 172 PRO A N 1
ATOM 1223 C CA . PRO A 1 172 ? 13.266 -21.5 -13.141 1 98.62 172 PRO A CA 1
ATOM 1224 C C . PRO A 1 172 ? 12.008 -21.969 -12.398 1 98.62 172 PRO A C 1
ATOM 1226 O O . PRO A 1 172 ? 11.273 -21.141 -11.852 1 98.62 172 PRO A O 1
ATOM 1229 N N . ALA A 1 173 ? 11.781 -23.266 -12.398 1 98.75 173 ALA A N 1
ATOM 1230 C CA . ALA A 1 173 ? 10.625 -23.828 -11.711 1 98.75 173 ALA A CA 1
ATOM 1231 C C . ALA A 1 173 ? 10.555 -23.344 -10.266 1 98.75 173 ALA A C 1
ATOM 1233 O O . ALA A 1 173 ? 11.555 -23.344 -9.547 1 98.75 173 ALA A O 1
ATOM 1234 N N . GLY A 1 174 ? 9.398 -22.906 -9.898 1 98.81 174 GLY A N 1
ATOM 1235 C CA . GLY A 1 174 ? 9.188 -22.359 -8.562 1 98.81 174 GLY A CA 1
ATOM 1236 C C . GLY A 1 174 ? 9.203 -20.844 -8.523 1 98.81 174 GLY A C 1
ATOM 1237 O O . GLY A 1 174 ? 8.586 -20.234 -7.656 1 98.81 174 GLY A O 1
ATOM 1238 N N . ALA A 1 175 ? 9.836 -20.188 -9.453 1 98.88 175 ALA A N 1
ATOM 1239 C CA . ALA A 1 175 ? 10.016 -18.734 -9.445 1 98.88 175 ALA A CA 1
ATOM 1240 C C . ALA A 1 175 ? 8.688 -18.016 -9.641 1 98.88 175 ALA A C 1
ATOM 1242 O O . ALA A 1 175 ? 8.469 -16.938 -9.086 1 98.88 175 ALA A O 1
ATOM 1243 N N . GLY A 1 176 ? 7.828 -18.562 -10.438 1 98.88 176 GLY A N 1
ATOM 1244 C CA . GLY A 1 176 ? 6.504 -17.984 -10.562 1 98.88 176 GLY A CA 1
ATOM 1245 C C . GLY A 1 176 ? 5.746 -17.922 -9.25 1 98.88 176 GLY A C 1
ATOM 1246 O O . GLY A 1 176 ? 5.18 -16.875 -8.898 1 98.88 176 GLY A O 1
ATOM 1247 N N . GLN A 1 177 ? 5.773 -19.016 -8.547 1 98.88 177 GLN A N 1
ATOM 1248 C CA . GLN A 1 177 ? 5.094 -19.094 -7.258 1 98.88 177 GLN A CA 1
ATOM 1249 C C . GLN A 1 177 ? 5.75 -18.172 -6.234 1 98.88 177 GLN A C 1
ATOM 1251 O O . GLN A 1 177 ? 5.059 -17.516 -5.445 1 98.88 177 GLN A O 1
ATOM 1256 N N . HIS A 1 178 ? 7.09 -18.141 -6.211 1 98.88 178 HIS A N 1
ATOM 1257 C CA . HIS A 1 178 ? 7.762 -17.203 -5.316 1 98.88 178 HIS A CA 1
ATOM 1258 C C . HIS A 1 178 ? 7.352 -15.766 -5.613 1 98.88 178 HIS A C 1
ATOM 1260 O O . HIS A 1 178 ? 7.148 -14.977 -4.695 1 98.88 178 HIS A O 1
ATOM 1266 N N . THR A 1 179 ? 7.25 -15.445 -6.898 1 98.81 179 THR A N 1
ATOM 1267 C CA . THR A 1 179 ? 6.836 -14.094 -7.273 1 98.81 179 THR A CA 1
ATOM 1268 C C . THR A 1 179 ? 5.414 -13.812 -6.805 1 98.81 179 THR A C 1
ATOM 1270 O O . THR A 1 179 ? 5.109 -12.703 -6.352 1 98.81 179 THR A O 1
ATOM 1273 N N . LYS A 1 180 ? 4.543 -14.766 -6.93 1 98.75 180 LYS A N 1
ATOM 1274 C CA . LYS A 1 180 ? 3.18 -14.617 -6.426 1 98.75 180 LYS A CA 1
ATOM 1275 C C . LYS A 1 180 ? 3.178 -14.336 -4.926 1 98.75 180 LYS A C 1
ATOM 1277 O O . LYS A 1 180 ? 2.346 -13.578 -4.43 1 98.75 180 LYS A O 1
ATOM 1282 N N . MET A 1 181 ? 4.086 -15.023 -4.18 1 98.81 181 MET A N 1
ATOM 1283 C CA . MET A 1 181 ? 4.168 -14.773 -2.742 1 98.81 181 MET A CA 1
ATOM 1284 C C . MET A 1 181 ? 4.605 -13.336 -2.461 1 98.81 181 MET A C 1
ATOM 1286 O O . MET A 1 181 ? 4.145 -12.727 -1.497 1 98.81 181 MET A O 1
ATOM 1290 N N . VAL A 1 182 ? 5.539 -12.812 -3.291 1 98.81 182 VAL A N 1
ATOM 1291 C CA . VAL A 1 182 ? 5.902 -11.406 -3.201 1 98.81 182 VAL A CA 1
ATOM 1292 C C . VAL A 1 182 ? 4.66 -10.539 -3.383 1 98.81 182 VAL A C 1
ATOM 1294 O O . VAL A 1 182 ? 4.406 -9.633 -2.584 1 98.81 182 VAL A O 1
ATOM 1297 N N . ASN A 1 183 ? 3.9 -10.844 -4.367 1 98.56 183 ASN A N 1
ATOM 1298 C CA . ASN A 1 183 ? 2.674 -10.117 -4.684 1 98.56 183 ASN A CA 1
ATOM 1299 C C . ASN A 1 183 ? 1.698 -10.125 -3.51 1 98.56 183 ASN A C 1
ATOM 1301 O O . ASN A 1 183 ? 1.159 -9.086 -3.135 1 98.56 183 ASN A O 1
ATOM 1305 N N . GLN A 1 184 ? 1.479 -11.273 -2.957 1 98.56 184 GLN A N 1
ATOM 1306 C CA . GLN A 1 184 ? 0.502 -11.422 -1.884 1 98.56 184 GLN A CA 1
ATOM 1307 C C . GLN A 1 184 ? 0.968 -10.719 -0.613 1 98.56 184 GLN A C 1
ATOM 1309 O O . GLN A 1 184 ? 0.151 -10.195 0.151 1 98.56 184 GLN A O 1
ATOM 1314 N N . THR A 1 185 ? 2.281 -10.75 -0.359 1 98.81 185 THR A N 1
ATOM 1315 C CA . THR A 1 185 ? 2.844 -10.031 0.78 1 98.81 185 THR A CA 1
ATOM 1316 C C . THR A 1 185 ? 2.576 -8.531 0.661 1 98.81 185 THR A C 1
ATOM 1318 O O . THR A 1 185 ? 2.195 -7.887 1.639 1 98.81 185 THR A O 1
ATOM 1321 N N . LEU A 1 186 ? 2.732 -7.984 -0.529 1 98.75 186 LEU A N 1
ATOM 1322 C CA . LEU A 1 186 ? 2.459 -6.578 -0.8 1 98.75 186 LEU A CA 1
ATOM 1323 C C . LEU A 1 186 ? 0.993 -6.25 -0.536 1 98.75 186 LEU A C 1
ATOM 1325 O O . LEU A 1 186 ? 0.685 -5.266 0.143 1 98.75 186 LEU A O 1
ATOM 1329 N N . ILE A 1 187 ? 0.124 -7.074 -0.995 1 98.38 187 ILE A N 1
ATOM 1330 C CA . ILE A 1 187 ? -1.31 -6.824 -0.888 1 98.38 187 ILE A CA 1
ATOM 1331 C C . ILE A 1 187 ? -1.741 -6.914 0.574 1 98.38 187 ILE A C 1
ATOM 1333 O O . ILE A 1 187 ? -2.535 -6.098 1.045 1 98.38 187 ILE A O 1
ATOM 1337 N N . ALA A 1 188 ? -1.191 -7.875 1.301 1 98.62 188 ALA A N 1
ATOM 1338 C CA . ALA A 1 188 ? -1.623 -8.164 2.666 1 98.62 188 ALA A CA 1
ATOM 1339 C C . ALA A 1 188 ? -1.364 -6.977 3.588 1 98.62 188 ALA A C 1
ATOM 1341 O O . ALA A 1 188 ? -2.283 -6.484 4.246 1 98.62 188 ALA A O 1
ATOM 1342 N N . SER A 1 189 ? -0.176 -6.484 3.607 1 97.88 189 SER A N 1
ATOM 1343 C CA . SER A 1 189 ? 0.165 -5.359 4.473 1 97.88 189 SER A CA 1
ATOM 1344 C C . SER A 1 189 ? -0.5 -4.07 3.994 1 97.88 189 SER A C 1
ATOM 1346 O O . SER A 1 189 ? -0.928 -3.25 4.805 1 97.88 189 SER A O 1
ATOM 1348 N N . GLY A 1 190 ? -0.532 -3.904 2.676 1 98.12 190 GLY A N 1
ATOM 1349 C CA . GLY A 1 190 ? -1.22 -2.746 2.125 1 98.12 190 GLY A CA 1
ATOM 1350 C C . GLY A 1 190 ? -2.674 -2.66 2.549 1 98.12 190 GLY A C 1
ATOM 1351 O O . GLY A 1 190 ? -3.174 -1.575 2.852 1 98.12 190 GLY A O 1
ATOM 1352 N N . MET A 1 191 ? -3.33 -3.787 2.604 1 98.62 191 MET A N 1
ATOM 1353 C CA . MET A 1 191 ? -4.742 -3.822 2.965 1 98.62 191 MET A CA 1
ATOM 1354 C C . MET A 1 191 ? -4.941 -3.424 4.422 1 98.62 191 MET A C 1
ATOM 1356 O O . MET A 1 191 ? -5.926 -2.764 4.762 1 98.62 191 MET A O 1
ATOM 1360 N N . ILE A 1 192 ? -4.02 -3.9 5.289 1 98.81 192 ILE A N 1
ATOM 1361 C CA . ILE A 1 192 ? -4.09 -3.471 6.68 1 98.81 192 ILE A CA 1
ATOM 1362 C C . ILE A 1 192 ? -4.102 -1.945 6.75 1 98.81 192 ILE A C 1
ATOM 1364 O O . ILE A 1 192 ? -4.93 -1.356 7.453 1 98.81 192 ILE A O 1
ATOM 1368 N N . GLY A 1 193 ? -3.172 -1.314 5.992 1 98.81 193 GLY A N 1
ATOM 1369 C CA . GLY A 1 193 ? -3.094 0.138 5.977 1 98.81 193 GLY A CA 1
ATOM 1370 C C . GLY A 1 193 ? -4.379 0.8 5.52 1 98.81 193 GLY A C 1
ATOM 1371 O O . GLY A 1 193 ? -4.852 1.752 6.145 1 98.81 193 GLY A O 1
ATOM 1372 N N . VAL A 1 194 ? -4.984 0.271 4.453 1 98.88 194 VAL A N 1
ATOM 1373 C CA . VAL A 1 194 ? -6.211 0.827 3.893 1 98.88 194 VAL A CA 1
ATOM 1374 C C . VAL A 1 194 ? -7.336 0.744 4.922 1 98.88 194 VAL A C 1
ATOM 1376 O O . VAL A 1 194 ? -8.008 1.739 5.195 1 98.88 194 VAL A O 1
ATOM 1379 N N . CYS A 1 195 ? -7.512 -0.369 5.527 1 98.88 195 CYS A N 1
ATOM 1380 C CA . CYS A 1 195 ? -8.625 -0.595 6.441 1 98.88 195 CYS A CA 1
ATOM 1381 C C . CYS A 1 195 ? -8.461 0.231 7.715 1 98.88 195 CYS A C 1
ATOM 1383 O O . CYS A 1 195 ? -9.414 0.85 8.188 1 98.88 195 CYS A O 1
ATOM 1385 N N . GLU A 1 196 ? -7.227 0.239 8.281 1 98.88 196 GLU A N 1
ATOM 1386 C CA . GLU A 1 196 ? -6.988 1.019 9.492 1 98.88 196 GLU A CA 1
ATOM 1387 C C . GLU A 1 196 ? -7.172 2.512 9.227 1 98.88 196 GLU A C 1
ATOM 1389 O O . GLU A 1 196 ? -7.715 3.23 10.07 1 98.88 196 GLU A O 1
ATOM 1394 N N . ALA A 1 197 ? -6.695 2.955 8.086 1 98.88 197 ALA A N 1
ATOM 1395 C CA . ALA A 1 197 ? -6.801 4.371 7.742 1 98.88 197 ALA A CA 1
ATOM 1396 C C . ALA A 1 197 ? -8.258 4.801 7.637 1 98.88 197 ALA A C 1
ATOM 1398 O O . ALA A 1 197 ? -8.641 5.859 8.148 1 98.88 197 ALA A O 1
ATOM 1399 N N . LEU A 1 198 ? -9.055 4 6.957 1 98.88 198 LEU A N 1
ATOM 1400 C CA . LEU A 1 198 ? -10.469 4.316 6.816 1 98.88 198 LEU A CA 1
ATOM 1401 C C . LEU A 1 198 ? -11.172 4.301 8.172 1 98.88 198 LEU A C 1
ATOM 1403 O O . LEU A 1 198 ? -12.023 5.148 8.445 1 98.88 198 LEU A O 1
ATOM 1407 N N . LEU A 1 199 ? -10.82 3.32 9 1 98.81 199 LEU A N 1
ATOM 1408 C CA . LEU A 1 199 ? -11.391 3.24 10.336 1 98.81 199 LEU A CA 1
ATOM 1409 C C . LEU A 1 199 ? -11.047 4.484 11.156 1 98.81 199 LEU A C 1
ATOM 1411 O O . LEU A 1 199 ? -11.922 5.066 11.797 1 98.81 199 LEU A O 1
ATOM 1415 N N . TYR A 1 200 ? -9.789 4.906 11.117 1 98.88 200 TYR A N 1
ATOM 1416 C CA . TYR A 1 200 ? -9.344 6.117 11.797 1 98.88 200 TYR A CA 1
ATOM 1417 C C . TYR A 1 200 ? -10.117 7.332 11.297 1 98.88 200 TYR A C 1
ATOM 1419 O O . TYR A 1 200 ? -10.633 8.117 12.094 1 98.88 200 TYR A O 1
ATOM 1427 N N . GLY A 1 201 ? -10.141 7.516 9.961 1 98.81 201 GLY A N 1
ATOM 1428 C CA . GLY A 1 201 ? -10.82 8.656 9.375 1 98.81 201 GLY A CA 1
ATOM 1429 C C . GLY A 1 201 ? -12.281 8.758 9.789 1 98.81 201 GLY A C 1
ATOM 1430 O O . GLY A 1 201 ? -12.758 9.836 10.141 1 98.81 201 GLY A O 1
ATOM 1431 N N . HIS A 1 202 ? -12.938 7.594 9.766 1 98.62 202 HIS A N 1
ATOM 1432 C CA . HIS A 1 202 ? -14.336 7.551 10.164 1 98.62 202 HIS A CA 1
ATOM 1433 C C . HIS A 1 202 ? -14.516 7.988 11.617 1 98.62 202 HIS A C 1
ATOM 1435 O O . HIS A 1 202 ? -15.336 8.859 11.914 1 98.62 202 HIS A O 1
ATOM 1441 N N . LYS A 1 203 ? -13.758 7.402 12.508 1 98.38 203 LYS A N 1
ATOM 1442 C CA . LYS A 1 203 ? -13.891 7.676 13.93 1 98.38 203 LYS A CA 1
ATOM 1443 C C . LYS A 1 203 ? -13.516 9.125 14.25 1 98.38 203 LYS A C 1
ATOM 1445 O O . LYS A 1 203 ? -14.047 9.711 15.195 1 98.38 203 LYS A O 1
ATOM 1450 N N . ALA A 1 204 ? -12.625 9.695 13.453 1 98.44 204 ALA A N 1
ATOM 1451 C CA . ALA A 1 204 ? -12.18 11.078 13.641 1 98.44 204 ALA A CA 1
ATOM 1452 C C . ALA A 1 204 ? -13.219 12.062 13.102 1 98.44 204 ALA A C 1
ATOM 1454 O O . ALA A 1 204 ? -13.055 13.273 13.242 1 98.44 204 ALA A O 1
ATOM 1455 N N . GLY A 1 205 ? -14.227 11.578 12.438 1 98.06 205 GLY A N 1
ATOM 1456 C CA . GLY A 1 205 ? -15.312 12.422 11.961 1 98.06 205 GLY A CA 1
ATOM 1457 C C . GLY A 1 205 ? -15.047 13.016 10.586 1 98.06 205 GLY A C 1
ATOM 1458 O O . GLY A 1 205 ? -15.688 13.984 10.188 1 98.06 205 GLY A O 1
ATOM 1459 N N . LEU A 1 206 ? -14.148 12.469 9.875 1 98.69 206 LEU A N 1
ATOM 1460 C CA . LEU A 1 206 ? -13.828 12.961 8.539 1 98.69 206 LEU A CA 1
ATOM 1461 C C . LEU A 1 206 ? -14.812 12.414 7.508 1 98.69 206 LEU A C 1
ATOM 1463 O O . LEU A 1 206 ? -15.43 11.375 7.727 1 98.69 206 LEU A O 1
ATOM 1467 N N . ASP A 1 207 ? -14.969 13.188 6.434 1 98.56 207 ASP A N 1
ATOM 1468 C CA . ASP A 1 207 ? -15.648 12.672 5.242 1 98.56 207 ASP A CA 1
ATOM 1469 C C . ASP A 1 207 ? -14.703 11.828 4.395 1 98.56 207 ASP A C 1
ATOM 1471 O O . ASP A 1 207 ? -13.852 12.367 3.678 1 98.56 207 ASP A O 1
ATOM 1475 N N . LEU A 1 208 ? -14.945 10.562 4.344 1 98.44 208 LEU A N 1
ATOM 1476 C CA . LEU A 1 208 ? -13.961 9.633 3.812 1 98.44 208 LEU A CA 1
ATOM 1477 C C . LEU A 1 208 ? -13.773 9.836 2.312 1 98.44 208 LEU A C 1
ATOM 1479 O O . LEU A 1 208 ? -12.648 9.82 1.816 1 98.44 208 LEU A O 1
ATOM 1483 N N . PRO A 1 209 ? -14.867 10.023 1.512 1 98.12 209 PRO A N 1
ATOM 1484 C CA . PRO A 1 209 ? -14.656 10.32 0.092 1 98.12 209 PRO A CA 1
ATOM 1485 C C . PRO A 1 209 ? -13.766 11.539 -0.136 1 98.12 209 PRO A C 1
ATOM 1487 O O . PRO A 1 209 ? -12.914 11.523 -1.024 1 98.12 209 PRO A O 1
ATOM 1490 N N . THR A 1 210 ? -13.922 12.562 0.648 1 98.25 210 THR A N 1
ATOM 1491 C CA . THR A 1 210 ? -13.094 13.758 0.542 1 98.25 210 THR A CA 1
ATOM 1492 C C . THR A 1 210 ? -11.648 13.461 0.937 1 98.25 210 THR A C 1
ATOM 1494 O O . THR A 1 210 ? -10.711 13.969 0.316 1 98.25 210 THR A O 1
ATOM 1497 N N . VAL A 1 211 ? -11.484 12.641 1.977 1 98.38 211 VAL A N 1
ATOM 1498 C CA . VAL A 1 211 ? -10.156 12.227 2.406 1 98.38 211 VAL A CA 1
ATOM 1499 C C . VAL A 1 211 ? -9.422 11.547 1.249 1 98.38 211 VAL A C 1
ATOM 1501 O O . VAL A 1 211 ? -8.25 11.836 0.994 1 98.38 211 VAL A O 1
ATOM 1504 N N . LEU A 1 212 ? -10.086 10.664 0.511 1 97.5 212 LEU A N 1
ATOM 1505 C CA . LEU A 1 212 ? -9.477 9.898 -0.575 1 97.5 212 LEU A CA 1
ATOM 1506 C C . LEU A 1 212 ? -8.992 10.828 -1.683 1 97.5 212 LEU A C 1
ATOM 1508 O O . LEU A 1 212 ? -7.996 10.531 -2.352 1 97.5 212 LEU A O 1
ATOM 1512 N N . GLN A 1 213 ? -9.602 11.984 -1.835 1 95.5 213 GLN A N 1
ATOM 1513 C CA . GLN A 1 213 ? -9.18 12.945 -2.848 1 95.5 213 GLN A CA 1
ATOM 1514 C C . GLN A 1 213 ? -7.77 13.453 -2.576 1 95.5 213 GLN A C 1
ATOM 1516 O O . GLN A 1 213 ? -7.027 13.773 -3.508 1 95.5 213 GLN A O 1
ATOM 1521 N N . SER A 1 214 ? -7.41 13.453 -1.339 1 95.5 214 SER A N 1
ATOM 1522 C CA . SER A 1 214 ? -6.117 14.016 -0.975 1 95.5 214 SER A CA 1
ATOM 1523 C C . SER A 1 214 ? -5.043 12.938 -0.907 1 95.5 214 SER A C 1
ATOM 1525 O O . SER A 1 214 ? -3.875 13.195 -1.209 1 95.5 214 SER A O 1
ATOM 1527 N N . VAL A 1 215 ? -5.484 11.711 -0.512 1 96.44 215 VAL A N 1
ATOM 1528 C CA . VAL A 1 215 ? -4.441 10.773 -0.114 1 96.44 215 VAL A CA 1
ATOM 1529 C C . VAL A 1 215 ? -4.215 9.75 -1.226 1 96.44 215 VAL A C 1
ATOM 1531 O O . VAL A 1 215 ? -3.145 9.148 -1.317 1 96.44 215 VAL A O 1
ATOM 1534 N N . ALA A 1 216 ? -5.176 9.547 -2.109 1 93.06 216 ALA A N 1
ATOM 1535 C CA . ALA A 1 216 ? -5.109 8.453 -3.076 1 93.06 216 ALA A CA 1
ATOM 1536 C C . ALA A 1 216 ? -4.156 8.797 -4.219 1 93.06 216 ALA A C 1
ATOM 1538 O O . ALA A 1 216 ? -3.672 7.902 -4.918 1 93.06 216 ALA A O 1
ATOM 1539 N N . THR A 1 217 ? -3.826 10.031 -4.445 1 86.69 217 THR A N 1
ATOM 1540 C CA . THR A 1 217 ? -3.025 10.43 -5.598 1 86.69 217 THR A CA 1
ATOM 1541 C C . THR A 1 217 ? -1.601 10.773 -5.172 1 86.69 217 THR A C 1
ATOM 1543 O O . THR A 1 217 ? -0.778 11.164 -6 1 86.69 217 THR A O 1
ATOM 1546 N N . GLY A 1 218 ? -1.319 10.664 -3.986 1 88.75 218 GLY A N 1
ATOM 1547 C CA . GLY A 1 218 ? 0.003 10.992 -3.479 1 88.75 218 GLY A CA 1
ATOM 1548 C C . GLY A 1 218 ? 0.79 9.781 -3.025 1 88.75 218 GLY A C 1
ATOM 1549 O O . GLY A 1 218 ? 0.62 8.688 -3.57 1 88.75 218 GLY A O 1
ATOM 1550 N N . ALA A 1 219 ? 1.687 10 -2.092 1 91.38 219 ALA A N 1
ATOM 1551 C CA . ALA A 1 219 ? 2.625 8.977 -1.627 1 91.38 219 ALA A CA 1
ATOM 1552 C C . ALA A 1 219 ? 1.894 7.832 -0.933 1 91.38 219 ALA A C 1
ATOM 1554 O O . ALA A 1 219 ? 2.418 6.723 -0.834 1 91.38 219 ALA A O 1
ATOM 1555 N N . ALA A 1 220 ? 0.65 8.086 -0.526 1 96.62 220 ALA A N 1
ATOM 1556 C CA . ALA A 1 220 ? -0.134 7.062 0.161 1 96.62 220 ALA A CA 1
ATOM 1557 C C . ALA A 1 220 ? -0.952 6.238 -0.832 1 96.62 220 ALA A C 1
ATOM 1559 O O . ALA A 1 220 ? -1.635 5.289 -0.445 1 96.62 220 ALA A O 1
ATOM 1560 N N . GLY A 1 221 ? -0.872 6.555 -2.076 1 96.19 221 GLY A N 1
ATOM 1561 C CA . GLY A 1 221 ? -1.693 5.926 -3.098 1 96.19 221 GLY A CA 1
ATOM 1562 C C . GLY A 1 221 ? -1.335 4.473 -3.338 1 96.19 221 GLY A C 1
ATOM 1563 O O . GLY A 1 221 ? -0.16 4.102 -3.299 1 96.19 221 GLY A O 1
ATOM 1564 N N . SER A 1 222 ? -2.344 3.689 -3.615 1 97.12 222 SER A N 1
ATOM 1565 C CA . SER A 1 222 ? -2.219 2.283 -3.986 1 97.12 222 SER A CA 1
ATOM 1566 C C . SER A 1 222 ? -3.443 1.804 -4.758 1 97.12 222 SER A C 1
ATOM 1568 O O . SER A 1 222 ? -4.492 2.455 -4.738 1 97.12 222 SER A O 1
ATOM 1570 N N . TRP A 1 223 ? -3.281 0.758 -5.457 1 95.69 223 TRP A N 1
ATOM 1571 C CA . TRP A 1 223 ? -4.41 0.144 -6.152 1 95.69 223 TRP A CA 1
ATOM 1572 C C . TRP A 1 223 ? -5.523 -0.209 -5.172 1 95.69 223 TRP A C 1
ATOM 1574 O O . TRP A 1 223 ? -6.695 0.078 -5.426 1 95.69 223 TRP A O 1
ATOM 1584 N N . SER A 1 224 ? -5.168 -0.845 -4.035 1 97 224 SER A N 1
ATOM 1585 C CA . SER A 1 224 ? -6.145 -1.271 -3.039 1 97 224 SER A CA 1
ATOM 1586 C C . SER A 1 224 ? -6.949 -0.088 -2.512 1 97 224 SER A C 1
ATOM 1588 O O . SER A 1 224 ? -8.172 -0.179 -2.354 1 97 224 SER A O 1
ATOM 1590 N N . LEU A 1 225 ? -6.277 1.003 -2.221 1 98.19 225 LEU A N 1
ATOM 1591 C CA . LEU A 1 225 ? -6.969 2.188 -1.729 1 98.19 225 LEU A CA 1
ATOM 1592 C C . LEU A 1 225 ? -7.977 2.695 -2.756 1 98.19 225 LEU A C 1
ATOM 1594 O O . LEU A 1 225 ? -9.133 2.955 -2.422 1 98.19 225 LEU A O 1
ATOM 1598 N N . SER A 1 226 ? -7.539 2.789 -3.977 1 96.88 226 SER A N 1
ATOM 1599 C CA . SER A 1 226 ? -8.344 3.408 -5.023 1 96.88 226 SER A CA 1
ATOM 1600 C C . SER A 1 226 ? -9.484 2.492 -5.457 1 96.88 226 SER A C 1
ATOM 1602 O O . SER A 1 226 ? -10.555 2.967 -5.844 1 96.88 226 SER A O 1
ATOM 1604 N N . ASN A 1 227 ? -9.32 1.188 -5.359 1 94.94 227 ASN A N 1
ATOM 1605 C CA . ASN A 1 227 ? -10.305 0.276 -5.93 1 94.94 227 ASN A CA 1
ATOM 1606 C C . ASN A 1 227 ? -11.164 -0.371 -4.844 1 94.94 227 ASN A C 1
ATOM 1608 O O . ASN A 1 227 ? -12.344 -0.643 -5.062 1 94.94 227 ASN A O 1
ATOM 1612 N N . LEU A 1 228 ? -10.578 -0.615 -3.715 1 97.44 228 LEU A N 1
ATOM 1613 C CA . LEU A 1 228 ? -11.32 -1.314 -2.672 1 97.44 228 LEU A CA 1
ATOM 1614 C C . LEU A 1 228 ? -11.789 -0.342 -1.595 1 97.44 228 LEU A C 1
ATOM 1616 O O . LEU A 1 228 ? -12.75 -0.622 -0.878 1 97.44 228 LEU A O 1
ATOM 1620 N N . GLY A 1 229 ? -11.102 0.816 -1.441 1 98.06 229 GLY A N 1
ATOM 1621 C CA . GLY A 1 229 ? -11.547 1.839 -0.508 1 98.06 229 GLY A CA 1
ATOM 1622 C C . GLY A 1 229 ? -13.008 2.213 -0.686 1 98.06 229 GLY A C 1
ATOM 1623 O O . GLY A 1 229 ? -13.797 2.117 0.256 1 98.06 229 GLY A O 1
ATOM 1624 N N . PRO A 1 230 ? -13.375 2.605 -1.941 1 98.25 230 PRO A N 1
ATOM 1625 C CA . PRO A 1 230 ? -14.773 2.955 -2.191 1 98.25 230 PRO A CA 1
ATOM 1626 C C . PRO A 1 230 ? -15.734 1.807 -1.889 1 98.25 230 PRO A C 1
ATOM 1628 O O . PRO A 1 230 ? -16.828 2.031 -1.365 1 98.25 230 PRO A O 1
ATOM 1631 N N . ARG A 1 231 ? -15.367 0.558 -2.137 1 97.94 231 ARG A N 1
ATOM 1632 C CA . ARG A 1 231 ? -16.219 -0.591 -1.833 1 97.94 231 ARG A CA 1
ATOM 1633 C C . ARG A 1 231 ? -16.422 -0.735 -0.33 1 97.94 231 ARG A C 1
ATOM 1635 O O . ARG A 1 231 ? -17.531 -1.023 0.123 1 97.94 231 ARG A O 1
ATOM 1642 N N . ILE A 1 232 ? -15.336 -0.559 0.388 1 98.69 232 ILE A N 1
ATOM 1643 C CA . ILE A 1 232 ? -15.398 -0.637 1.844 1 98.69 232 ILE A CA 1
ATOM 1644 C C . ILE A 1 232 ? -16.375 0.416 2.373 1 98.69 232 ILE A C 1
ATOM 1646 O O . ILE A 1 232 ? -17.234 0.112 3.201 1 98.69 232 ILE A O 1
ATOM 1650 N N . MET A 1 233 ? -16.234 1.634 1.909 1 98.44 233 MET A N 1
ATOM 1651 C CA . MET A 1 233 ? -17.078 2.734 2.359 1 98.44 233 MET A CA 1
ATOM 1652 C C . MET A 1 233 ? -18.547 2.463 2.027 1 98.44 233 MET A C 1
ATOM 1654 O O . MET A 1 233 ? -19.438 2.865 2.773 1 98.44 233 MET A O 1
ATOM 1658 N N . ASP A 1 234 ? -18.797 1.67 0.966 1 98.19 234 ASP A N 1
ATOM 1659 C CA . ASP A 1 234 ? -20.156 1.386 0.502 1 98.19 234 ASP A CA 1
ATOM 1660 C C . ASP A 1 234 ? -20.672 0.082 1.101 1 98.19 234 ASP A C 1
ATOM 1662 O O . ASP A 1 234 ? -21.734 -0.411 0.7 1 98.19 234 ASP A O 1
ATOM 1666 N N . ASN A 1 235 ? -20.016 -0.558 1.968 1 98.25 235 ASN A N 1
ATOM 1667 C CA . ASN A 1 235 ? -20.359 -1.831 2.588 1 98.25 235 ASN A CA 1
ATOM 1668 C C . ASN A 1 235 ? -20.516 -2.938 1.548 1 98.25 235 ASN A C 1
ATOM 1670 O O . ASN A 1 235 ? -21.375 -3.807 1.68 1 98.25 235 ASN A O 1
ATOM 1674 N N . ASN A 1 236 ? -19.797 -2.766 0.465 1 98.31 236 ASN A N 1
ATOM 1675 C CA . ASN A 1 236 ? -19.734 -3.809 -0.552 1 98.31 236 ASN A CA 1
ATOM 1676 C C . ASN A 1 236 ? -18.516 -4.703 -0.354 1 98.31 236 ASN A C 1
ATOM 1678 O O . ASN A 1 236 ? -17.406 -4.375 -0.806 1 98.31 236 ASN A O 1
ATOM 1682 N N . PHE A 1 237 ? -18.75 -5.914 0.217 1 98.12 237 PHE A N 1
ATOM 1683 C CA . PHE A 1 237 ? -17.656 -6.824 0.525 1 98.12 237 PHE A CA 1
ATOM 1684 C C . PHE A 1 237 ? -17.703 -8.055 -0.366 1 98.12 237 PHE A C 1
ATOM 1686 O O . PHE A 1 237 ? -17.188 -9.117 -0.004 1 98.12 237 PHE A O 1
ATOM 1693 N N . ASP A 1 238 ? -18.359 -7.91 -1.522 1 96.12 238 ASP A N 1
ATOM 1694 C CA . ASP A 1 238 ? -18.375 -8.992 -2.502 1 96.12 238 ASP A CA 1
ATOM 1695 C C . ASP A 1 238 ? -16.969 -9.359 -2.939 1 96.12 238 ASP A C 1
ATOM 1697 O O . ASP A 1 238 ? -16.109 -8.484 -3.096 1 96.12 238 ASP A O 1
ATOM 1701 N N . PRO A 1 239 ? -16.797 -10.625 -3.188 1 93.81 239 PRO A N 1
ATOM 1702 C CA . PRO A 1 239 ? -15.43 -11.086 -3.424 1 93.81 239 PRO A CA 1
ATOM 1703 C C . PRO A 1 239 ? -14.977 -10.867 -4.867 1 93.81 239 PRO A C 1
ATOM 1705 O O . PRO A 1 239 ? -15.734 -11.133 -5.805 1 93.81 239 PRO A O 1
ATOM 1708 N N . GLY A 1 240 ? -13.859 -10.297 -4.996 1 87.56 240 GLY A N 1
ATOM 1709 C CA . GLY A 1 240 ? -13.008 -10.5 -6.156 1 87.56 240 GLY A CA 1
ATOM 1710 C C . GLY A 1 240 ? -11.898 -11.508 -5.914 1 87.56 240 GLY A C 1
ATOM 1711 O O . GLY A 1 240 ? -11.375 -12.109 -6.855 1 87.56 240 GLY A O 1
ATOM 1712 N N . PHE A 1 241 ? -11.602 -11.602 -4.738 1 92 241 PHE A N 1
ATOM 1713 C CA . PHE A 1 241 ? -10.641 -12.531 -4.156 1 92 241 PHE A CA 1
ATOM 1714 C C . PHE A 1 241 ? -11.062 -12.922 -2.742 1 92 241 PHE A C 1
ATOM 1716 O O . PHE A 1 241 ? -11.141 -12.07 -1.855 1 92 241 PHE A O 1
ATOM 1723 N N . PHE A 1 242 ? -11.273 -14.219 -2.506 1 95.31 242 PHE A N 1
ATOM 1724 C CA . PHE A 1 242 ? -11.844 -14.695 -1.253 1 95.31 242 PHE A CA 1
ATOM 1725 C C . PHE A 1 242 ? -10.828 -14.594 -0.122 1 95.31 242 PHE A C 1
ATOM 1727 O O . PHE A 1 242 ? -9.648 -14.891 -0.311 1 95.31 242 PHE A O 1
ATOM 1734 N N . VAL A 1 243 ? -11.336 -14.281 1.062 1 98.06 243 VAL A N 1
ATOM 1735 C CA . VAL A 1 243 ? -10.523 -14.234 2.277 1 98.06 243 VAL A CA 1
ATOM 1736 C C . VAL A 1 243 ? -9.867 -15.594 2.52 1 98.06 243 VAL A C 1
ATOM 1738 O O . VAL A 1 243 ? -8.68 -15.664 2.84 1 98.06 243 VAL A O 1
ATOM 1741 N N . GLU A 1 244 ? -10.578 -16.672 2.332 1 97.19 244 GLU A N 1
ATOM 1742 C CA . GLU A 1 244 ? -10.047 -18 2.604 1 97.19 244 GLU A CA 1
ATOM 1743 C C . GLU A 1 244 ? -8.852 -18.312 1.705 1 97.19 244 GLU A C 1
ATOM 1745 O O . GLU A 1 244 ? -7.879 -18.938 2.146 1 97.19 244 GLU A O 1
ATOM 1750 N N . HIS A 1 245 ? -8.938 -17.906 0.451 1 96.12 245 HIS A N 1
ATOM 1751 C CA . HIS A 1 245 ? -7.82 -18.109 -0.464 1 96.12 245 HIS A CA 1
ATOM 1752 C C . HIS A 1 245 ? -6.633 -17.234 -0.098 1 96.12 245 HIS A C 1
ATOM 1754 O O . HIS A 1 245 ? -5.48 -17.641 -0.246 1 96.12 245 HIS A O 1
ATOM 1760 N N . PHE A 1 246 ? -6.98 -16.047 0.362 1 98.12 246 PHE A N 1
ATOM 1761 C CA . PHE A 1 246 ? -5.926 -15.117 0.768 1 98.12 246 PHE A CA 1
ATOM 1762 C C . PHE A 1 246 ? -5.18 -15.648 1.987 1 98.12 246 PHE A C 1
ATOM 1764 O O . PHE A 1 246 ? -3.959 -15.516 2.08 1 98.12 246 PHE A O 1
ATOM 1771 N N . ILE A 1 247 ? -5.918 -16.219 2.928 1 98.62 247 ILE A N 1
ATOM 1772 C CA . ILE A 1 247 ? -5.316 -16.844 4.098 1 98.62 247 ILE A CA 1
ATOM 1773 C C . ILE A 1 247 ? -4.367 -17.953 3.648 1 98.62 247 ILE A C 1
ATOM 1775 O O . ILE A 1 247 ? -3.236 -18.047 4.137 1 98.62 247 ILE A O 1
ATOM 1779 N N . LYS A 1 248 ? -4.785 -18.734 2.705 1 98.25 248 LYS A N 1
ATOM 1780 C CA . LYS A 1 248 ? -3.943 -19.797 2.146 1 98.25 248 LYS A CA 1
ATOM 1781 C C . LYS A 1 248 ? -2.662 -19.219 1.551 1 98.25 248 LYS A C 1
ATOM 1783 O O . LYS A 1 248 ? -1.569 -19.734 1.804 1 98.25 248 LYS A O 1
ATOM 1788 N N . ASP A 1 249 ? -2.768 -18.188 0.767 1 98.44 249 ASP A N 1
ATOM 1789 C CA . ASP A 1 249 ? -1.607 -17.594 0.118 1 98.44 249 ASP A CA 1
ATOM 1790 C C . ASP A 1 249 ? -0.619 -17.047 1.149 1 98.44 249 ASP A C 1
ATOM 1792 O O . ASP A 1 249 ? 0.59 -17.266 1.03 1 98.44 249 ASP A O 1
ATOM 1796 N N . MET A 1 250 ? -1.148 -16.328 2.135 1 98.81 250 MET A N 1
ATOM 1797 C CA . MET A 1 250 ? -0.277 -15.797 3.18 1 98.81 250 MET A CA 1
ATOM 1798 C C . MET A 1 250 ? 0.405 -16.922 3.939 1 98.81 250 MET A C 1
ATOM 1800 O O . MET A 1 250 ? 1.571 -16.812 4.324 1 98.81 250 MET A O 1
ATOM 1804 N N . GLY A 1 251 ? -0.37 -18 4.168 1 98.75 251 GLY A N 1
ATOM 1805 C CA . GLY A 1 251 ? 0.208 -19.172 4.812 1 98.75 251 GLY A CA 1
ATOM 1806 C C . GLY A 1 251 ? 1.364 -19.766 4.035 1 98.75 251 GLY A C 1
ATOM 1807 O O . GLY A 1 251 ? 2.391 -20.125 4.617 1 98.75 251 GLY A O 1
ATOM 1808 N N . ILE A 1 252 ? 1.263 -19.891 2.762 1 98.69 252 ILE A N 1
ATOM 1809 C CA . ILE A 1 252 ? 2.324 -20.406 1.9 1 98.69 252 ILE A CA 1
ATOM 1810 C C . ILE A 1 252 ? 3.547 -19.5 1.995 1 98.69 252 ILE A C 1
ATOM 1812 O O . ILE A 1 252 ? 4.672 -19.969 2.17 1 98.69 252 ILE A O 1
ATOM 1816 N N . ALA A 1 253 ? 3.33 -18.156 1.896 1 98.75 253 ALA A N 1
ATOM 1817 C CA . ALA A 1 253 ? 4.43 -17.203 1.959 1 98.75 253 ALA A CA 1
ATOM 1818 C C . ALA A 1 253 ? 5.168 -17.297 3.291 1 98.75 253 ALA A C 1
ATOM 1820 O O . ALA A 1 253 ? 6.398 -17.281 3.326 1 98.75 253 ALA A O 1
ATOM 1821 N N . LEU A 1 254 ? 4.41 -17.438 4.383 1 98.81 254 LEU A N 1
ATOM 1822 C CA . LEU A 1 254 ? 5.012 -17.516 5.707 1 98.81 254 LEU A CA 1
ATOM 1823 C C . LEU A 1 254 ? 5.785 -18.828 5.871 1 98.81 254 LEU A C 1
ATOM 1825 O O . LEU A 1 254 ? 6.859 -18.844 6.473 1 98.81 254 LEU A O 1
ATOM 1829 N N . ALA A 1 255 ? 5.25 -19.906 5.352 1 98.5 255 ALA A N 1
ATOM 1830 C CA . ALA A 1 255 ? 5.949 -21.188 5.414 1 98.5 255 ALA A CA 1
ATOM 1831 C C . ALA A 1 255 ? 7.262 -21.141 4.641 1 98.5 255 ALA A C 1
ATOM 1833 O O . ALA A 1 255 ? 8.289 -21.641 5.117 1 98.5 255 ALA A O 1
ATOM 1834 N N . GLU A 1 256 ? 7.223 -20.594 3.463 1 98.19 256 GLU A N 1
ATOM 1835 C CA . GLU A 1 256 ? 8.445 -20.453 2.67 1 98.19 256 GLU A CA 1
ATOM 1836 C C . GLU A 1 256 ? 9.438 -19.516 3.359 1 98.19 256 GLU A C 1
ATOM 1838 O O . GLU A 1 256 ? 10.648 -19.766 3.332 1 98.19 256 GLU A O 1
ATOM 1843 N N . ALA A 1 257 ? 8.938 -18.438 3.928 1 98.31 257 ALA A N 1
ATOM 1844 C CA . ALA A 1 257 ? 9.805 -17.531 4.676 1 98.31 257 ALA A CA 1
ATOM 1845 C C . ALA A 1 257 ? 10.508 -18.25 5.816 1 98.31 257 ALA A C 1
ATOM 1847 O O . ALA A 1 257 ? 11.711 -18.062 6.023 1 98.31 257 ALA A O 1
ATOM 1848 N N . LYS A 1 258 ? 9.75 -19.016 6.543 1 97.94 258 LYS A N 1
ATOM 1849 C CA . LYS A 1 258 ? 10.328 -19.812 7.629 1 97.94 258 LYS A CA 1
ATOM 1850 C C . LYS A 1 258 ? 11.438 -20.719 7.121 1 97.94 258 LYS A C 1
ATOM 1852 O O . LYS A 1 258 ? 12.516 -20.797 7.727 1 97.94 258 LYS A O 1
ATOM 1857 N N . ARG A 1 259 ? 11.195 -21.359 6.016 1 96.81 259 ARG A N 1
ATOM 1858 C CA . ARG A 1 259 ? 12.188 -22.25 5.422 1 96.81 259 ARG A CA 1
ATOM 1859 C C . ARG A 1 259 ? 13.453 -21.5 5.051 1 96.81 259 ARG A C 1
ATOM 1861 O O . ARG A 1 259 ? 14.555 -22.031 5.148 1 96.81 259 ARG A O 1
ATOM 1868 N N . MET A 1 260 ? 13.336 -20.281 4.723 1 97.31 260 MET A N 1
ATOM 1869 C CA . MET A 1 260 ? 14.461 -19.484 4.254 1 97.31 260 MET A CA 1
ATOM 1870 C C . MET A 1 260 ? 15.086 -18.703 5.402 1 97.31 260 MET A C 1
ATOM 1872 O O . MET A 1 260 ? 16.031 -17.938 5.195 1 97.31 260 MET A O 1
ATOM 1876 N N . GLY A 1 261 ? 14.484 -18.781 6.613 1 97.5 261 GLY A N 1
ATOM 1877 C CA . GLY A 1 261 ? 15.008 -18.078 7.777 1 97.5 261 GLY A CA 1
ATOM 1878 C C . GLY A 1 261 ? 14.672 -16.609 7.773 1 97.5 261 GLY A C 1
ATOM 1879 O O . GLY A 1 261 ? 15.461 -15.781 8.25 1 97.5 261 GLY A O 1
ATOM 1880 N N . LEU A 1 262 ? 13.539 -16.25 7.238 1 98.12 262 LEU A N 1
ATOM 1881 C CA . LEU A 1 262 ? 13.117 -14.852 7.16 1 98.12 262 LEU A CA 1
ATOM 1882 C C . LEU A 1 262 ? 12.094 -14.531 8.242 1 98.12 262 LEU A C 1
ATOM 1884 O O . LEU A 1 262 ? 11.219 -15.352 8.539 1 98.12 262 LEU A O 1
ATOM 1888 N N . CYS A 1 263 ? 12.242 -13.391 8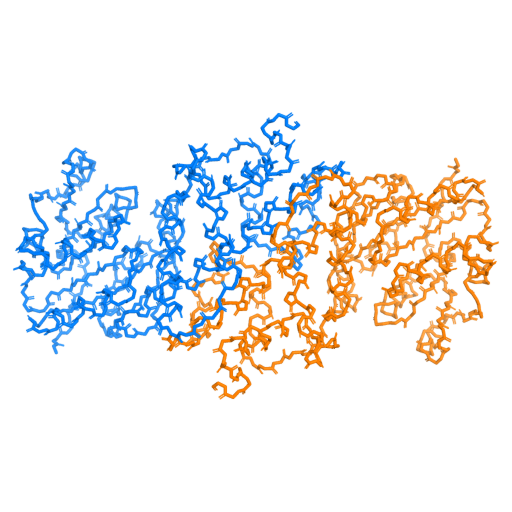.828 1 98 263 CYS A N 1
ATOM 1889 C CA . CYS A 1 263 ? 11.258 -12.812 9.734 1 98 263 CYS A CA 1
ATOM 1890 C C . CYS A 1 263 ? 10.422 -11.75 9.023 1 98 263 CYS A C 1
ATOM 1892 O O . CYS A 1 263 ? 10.938 -10.695 8.656 1 98 263 CYS A O 1
ATOM 1894 N N . LEU A 1 264 ? 9.102 -12.039 8.82 1 98.62 264 LEU A N 1
ATOM 1895 C CA . LEU A 1 264 ? 8.188 -11.117 8.156 1 98.62 264 LEU A CA 1
ATOM 1896 C C . LEU A 1 264 ? 7.035 -10.734 9.078 1 98.62 264 LEU A C 1
ATOM 1898 O O . LEU A 1 264 ? 5.914 -11.219 8.914 1 98.62 264 LEU A O 1
ATOM 1902 N N . PRO A 1 265 ? 7.277 -9.805 10.031 1 98.75 265 PRO A N 1
ATOM 1903 C CA . PRO A 1 265 ? 6.27 -9.5 11.047 1 98.75 265 PRO A CA 1
ATOM 1904 C C . PRO A 1 265 ? 5.004 -8.883 10.453 1 98.75 265 PRO A C 1
ATOM 1906 O O . PRO A 1 265 ? 3.902 -9.125 10.969 1 98.75 265 PRO A O 1
ATOM 1909 N N . GLY A 1 266 ? 5.117 -8.078 9.422 1 98.75 266 GLY A N 1
ATOM 1910 C CA . GLY A 1 266 ? 3.941 -7.516 8.781 1 98.75 266 GLY A CA 1
ATOM 1911 C C . GLY A 1 266 ? 3.018 -8.57 8.195 1 98.75 266 GLY A C 1
ATOM 1912 O O . GLY A 1 266 ? 1.809 -8.539 8.438 1 98.75 266 GLY A O 1
ATOM 1913 N N . LEU A 1 267 ? 3.615 -9.492 7.418 1 98.88 267 LEU A N 1
ATOM 1914 C CA . LEU A 1 267 ? 2.832 -10.57 6.828 1 98.88 267 LEU A CA 1
ATOM 1915 C C . LEU A 1 267 ? 2.219 -11.453 7.906 1 98.88 267 LEU A C 1
ATOM 1917 O O . LEU A 1 267 ? 1.079 -11.906 7.773 1 98.88 267 LEU A O 1
ATOM 1921 N N . ALA A 1 268 ? 2.988 -11.75 8.93 1 98.88 268 ALA A N 1
ATOM 1922 C CA . ALA A 1 268 ? 2.492 -12.57 10.031 1 98.88 268 ALA A CA 1
ATOM 1923 C C . ALA A 1 268 ? 1.278 -11.922 10.695 1 98.88 268 ALA A C 1
ATOM 1925 O O . ALA A 1 268 ? 0.297 -12.594 11.008 1 98.88 268 ALA A O 1
ATOM 1926 N N . LEU A 1 269 ? 1.327 -10.633 10.922 1 98.88 269 LEU A N 1
ATOM 1927 C CA . LEU A 1 269 ? 0.198 -9.914 11.5 1 98.88 269 LEU A CA 1
ATOM 1928 C C . LEU A 1 269 ? -1.02 -9.992 10.586 1 98.88 269 LEU A C 1
ATOM 1930 O O . LEU A 1 269 ? -2.137 -10.227 11.047 1 98.88 269 LEU A O 1
ATOM 1934 N N . ALA A 1 270 ? -0.813 -9.75 9.312 1 98.88 270 ALA A N 1
ATOM 1935 C CA . ALA A 1 270 ? -1.915 -9.828 8.359 1 98.88 270 ALA A CA 1
ATOM 1936 C C . ALA A 1 270 ? -2.592 -11.195 8.406 1 98.88 270 ALA A C 1
ATOM 1938 O O . ALA A 1 270 ? -3.82 -11.281 8.469 1 98.88 270 ALA A O 1
ATOM 1939 N N . HIS A 1 271 ? -1.755 -12.227 8.383 1 98.88 271 HIS A N 1
ATOM 1940 C CA . HIS A 1 271 ? -2.275 -13.586 8.414 1 98.88 271 HIS A CA 1
ATOM 1941 C C . HIS A 1 271 ? -3.174 -13.805 9.625 1 98.88 271 HIS A C 1
ATOM 1943 O O . HIS A 1 271 ? -4.266 -14.359 9.5 1 98.88 271 HIS A O 1
ATOM 1949 N N . GLN A 1 272 ? -2.77 -13.32 10.805 1 98.69 272 GLN A N 1
ATOM 1950 C CA . GLN A 1 272 ? -3.551 -13.477 12.031 1 98.69 272 GLN A CA 1
ATOM 1951 C C . GLN A 1 272 ? -4.859 -12.695 11.953 1 98.69 272 GLN A C 1
ATOM 1953 O O . GLN A 1 272 ? -5.906 -13.188 12.391 1 98.69 272 GLN A O 1
ATOM 1958 N N . LEU A 1 273 ? -4.824 -11.516 11.438 1 98.81 273 LEU A N 1
ATOM 1959 C CA . LEU A 1 273 ? -6.027 -10.695 11.328 1 98.81 273 LEU A CA 1
ATOM 1960 C C . LEU A 1 273 ? -7.035 -11.328 10.375 1 98.81 273 LEU A C 1
ATOM 1962 O O . LEU A 1 273 ? -8.242 -11.312 10.633 1 98.81 273 LEU A O 1
ATOM 1966 N N . TYR A 1 274 ? -6.531 -11.914 9.32 1 98.88 274 TYR A N 1
ATOM 1967 C CA . TYR A 1 274 ? -7.438 -12.516 8.352 1 98.88 274 TYR A CA 1
ATOM 1968 C C . TYR A 1 274 ? -8.047 -13.805 8.906 1 98.88 274 TYR A C 1
ATOM 1970 O O . TYR A 1 274 ? -9.172 -14.164 8.562 1 98.88 274 TYR A O 1
ATOM 1978 N N . LEU A 1 275 ? -7.285 -14.516 9.742 1 98.69 275 LEU A N 1
ATOM 1979 C CA . LEU A 1 275 ? -7.898 -15.641 10.438 1 98.69 275 LEU A CA 1
ATOM 1980 C C . LEU A 1 275 ? -9.102 -15.188 11.25 1 98.69 275 LEU A C 1
ATOM 1982 O O . LEU A 1 275 ? -10.102 -15.898 11.336 1 98.69 275 LEU A O 1
ATOM 1986 N N . SER A 1 276 ? -8.969 -14.023 11.812 1 98.19 276 SER A N 1
ATOM 1987 C CA . SER A 1 276 ? -10.094 -13.461 12.555 1 98.19 276 SER A CA 1
ATOM 1988 C C . SER A 1 276 ? -11.273 -13.156 11.633 1 98.19 276 SER A C 1
ATOM 1990 O O . SER A 1 276 ? -12.422 -13.391 11.992 1 98.19 276 SER A O 1
ATOM 1992 N N . VAL A 1 277 ? -11.008 -12.617 10.453 1 98.62 277 VAL A N 1
ATOM 1993 C CA . VAL A 1 277 ? -12.055 -12.344 9.477 1 98.62 277 VAL A CA 1
ATOM 1994 C C . VAL A 1 277 ? -12.812 -13.633 9.164 1 98.62 277 VAL A C 1
ATOM 1996 O O . VAL A 1 277 ? -14.047 -13.648 9.172 1 98.62 277 VAL A O 1
ATOM 1999 N N . GLN A 1 278 ? -12.047 -14.688 8.914 1 98.5 278 GLN A N 1
ATOM 2000 C CA . GLN A 1 278 ? -12.656 -15.977 8.602 1 98.5 278 GLN A CA 1
ATOM 2001 C C . GLN A 1 278 ? -13.438 -16.516 9.789 1 98.5 278 GLN A C 1
ATOM 2003 O O . GLN A 1 278 ? -14.539 -17.047 9.633 1 98.5 278 GLN A O 1
ATOM 2008 N N . ALA A 1 279 ? -12.914 -16.375 10.977 1 97.75 279 ALA A N 1
ATOM 2009 C CA . ALA A 1 279 ? -13.531 -16.906 12.195 1 97.75 279 ALA A CA 1
ATOM 2010 C C . ALA A 1 279 ? -14.859 -16.219 12.477 1 97.75 279 ALA A C 1
ATOM 2012 O O . ALA A 1 279 ? -15.734 -16.797 13.125 1 97.75 279 ALA A O 1
ATOM 2013 N N . THR A 1 280 ? -15.07 -15.078 11.984 1 96.5 280 THR A N 1
ATOM 2014 C CA . THR A 1 280 ? -16.297 -14.336 12.25 1 96.5 280 THR A CA 1
ATOM 2015 C C . THR A 1 280 ? -17.266 -14.469 11.078 1 96.5 280 THR A C 1
ATOM 2017 O O . THR A 1 280 ? -18.203 -13.664 10.945 1 96.5 280 THR A O 1
ATOM 2020 N N . GLY A 1 281 ? -17.016 -15.414 10.156 1 97 281 GLY A N 1
ATOM 2021 C CA . GLY A 1 281 ? -18 -15.828 9.164 1 97 281 GLY A CA 1
ATOM 2022 C C . GLY A 1 281 ? -17.812 -15.156 7.82 1 97 281 GLY A C 1
ATOM 2023 O O . GLY A 1 281 ? -18.688 -15.227 6.953 1 97 281 GLY A O 1
ATOM 2024 N N . HIS A 1 282 ? -16.594 -14.523 7.637 1 97.88 282 HIS A N 1
ATOM 2025 C CA . HIS A 1 282 ? -16.422 -13.75 6.414 1 97.88 282 HIS A CA 1
ATOM 2026 C C . HIS A 1 282 ? -15.367 -14.391 5.512 1 97.88 282 HIS A C 1
ATOM 2028 O O . HIS A 1 282 ? -14.695 -13.695 4.75 1 97.88 282 HIS A O 1
ATOM 2034 N N . GLY A 1 283 ? -15.195 -15.688 5.602 1 97.88 283 GLY A N 1
ATOM 2035 C CA . GLY A 1 283 ? -14.195 -16.422 4.832 1 97.88 283 GLY A CA 1
ATOM 2036 C C . GLY A 1 283 ? -14.43 -16.344 3.334 1 97.88 283 GLY A C 1
ATOM 2037 O O . GLY A 1 283 ? -13.484 -16.422 2.549 1 97.88 283 GLY A O 1
ATOM 2038 N N . ARG A 1 284 ? -15.68 -16.172 2.875 1 96.38 284 ARG A N 1
ATOM 2039 C CA . ARG A 1 284 ? -15.984 -16.172 1.448 1 96.38 284 ARG A CA 1
ATOM 2040 C C . ARG A 1 284 ? -16.281 -14.75 0.958 1 96.38 284 ARG A C 1
ATOM 2042 O O . ARG A 1 284 ? -16.75 -14.562 -0.165 1 96.38 284 ARG A O 1
ATOM 2049 N N . ASP A 1 285 ? -16.016 -13.719 1.816 1 97.88 285 ASP A N 1
ATOM 2050 C CA . ASP A 1 285 ? -16.062 -12.32 1.403 1 97.88 285 ASP A CA 1
ATOM 2051 C C . ASP A 1 285 ? -14.75 -11.898 0.749 1 97.88 285 ASP A C 1
ATOM 2053 O O . ASP A 1 285 ? -13.812 -12.688 0.676 1 97.88 285 ASP A O 1
ATOM 2057 N N . GLY A 1 286 ? -14.797 -10.695 0.182 1 97.38 286 GLY A N 1
ATOM 2058 C CA . GLY A 1 286 ? -13.578 -10.141 -0.378 1 97.38 286 GLY A CA 1
ATOM 2059 C C . GLY A 1 286 ? -12.531 -9.812 0.672 1 97.38 286 GLY A C 1
ATOM 2060 O O . GLY A 1 286 ? -12.859 -9.656 1.851 1 97.38 286 GLY A O 1
ATOM 2061 N N . THR A 1 287 ? -11.32 -9.734 0.277 1 97.81 287 THR A N 1
ATOM 2062 C CA . THR A 1 287 ? -10.203 -9.539 1.197 1 97.81 287 THR A CA 1
ATOM 2063 C C . THR A 1 287 ? -10.359 -8.227 1.966 1 97.81 287 THR A C 1
ATOM 2065 O O . THR A 1 287 ? -9.898 -8.109 3.102 1 97.81 287 THR A O 1
ATOM 2068 N N . HIS A 1 288 ? -11.047 -7.215 1.39 1 98.5 288 HIS A N 1
ATOM 2069 C CA . HIS A 1 288 ? -11.25 -5.934 2.055 1 98.5 288 HIS A CA 1
ATOM 2070 C C . HIS A 1 288 ? -12.242 -6.055 3.201 1 98.5 288 HIS A C 1
ATOM 2072 O O . HIS A 1 288 ? -12.445 -5.105 3.959 1 98.5 288 HIS A O 1
ATOM 2078 N N . ALA A 1 289 ? -12.828 -7.273 3.432 1 98.75 289 ALA A N 1
ATOM 2079 C CA . ALA A 1 289 ? -13.664 -7.543 4.602 1 98.75 289 ALA A CA 1
ATOM 2080 C C . ALA A 1 289 ? -12.844 -7.461 5.887 1 98.75 289 ALA A C 1
ATOM 2082 O O . ALA A 1 289 ? -13.398 -7.445 6.988 1 98.75 289 ALA A O 1
ATOM 2083 N N . LEU A 1 290 ? -11.547 -7.348 5.727 1 98.88 290 LEU A N 1
ATOM 2084 C CA . LEU A 1 290 ? -10.688 -7.07 6.871 1 98.88 290 LEU A CA 1
ATOM 2085 C C . LEU A 1 290 ? -11.203 -5.867 7.656 1 98.88 290 LEU A C 1
ATOM 2087 O O . LEU A 1 290 ? -11.062 -5.812 8.883 1 98.88 290 LEU A O 1
ATOM 2091 N N . GLN A 1 291 ? -11.844 -4.914 6.996 1 98.88 291 GLN A N 1
ATOM 2092 C CA . GLN A 1 291 ? -12.414 -3.727 7.621 1 98.88 291 GLN A CA 1
ATOM 2093 C C . GLN A 1 291 ? -13.359 -4.105 8.758 1 98.88 291 GLN A C 1
ATOM 2095 O O . GLN A 1 291 ? -13.375 -3.453 9.805 1 98.88 291 GLN A O 1
ATOM 2100 N N . LEU A 1 292 ? -14.148 -5.16 8.523 1 98.5 292 LEU A N 1
ATOM 2101 C CA . LEU A 1 292 ? -15.148 -5.586 9.5 1 98.5 292 LEU A CA 1
ATOM 2102 C C . LEU A 1 292 ? -14.477 -6.109 10.766 1 98.5 292 LEU A C 1
ATOM 2104 O O . LEU A 1 292 ? -14.906 -5.789 11.883 1 98.5 292 LEU A O 1
ATOM 2108 N N . ALA A 1 293 ? -13.43 -6.883 10.609 1 98 293 ALA A N 1
ATOM 2109 C CA . ALA A 1 293 ? -12.719 -7.426 11.758 1 98 293 ALA A CA 1
ATOM 2110 C C . ALA A 1 293 ? -12.031 -6.32 12.555 1 98 293 ALA A C 1
ATOM 2112 O O . ALA A 1 293 ? -12.094 -6.305 13.789 1 98 293 ALA A O 1
ATOM 2113 N N . LEU A 1 294 ? -11.375 -5.387 11.891 1 98.38 294 LEU A N 1
ATOM 2114 C CA . LEU A 1 294 ? -10.664 -4.301 12.555 1 98.38 294 LEU A CA 1
ATOM 2115 C C . LEU A 1 294 ? -11.648 -3.365 13.258 1 98.38 294 LEU A C 1
ATOM 2117 O O . LEU A 1 294 ? -11.367 -2.877 14.352 1 98.38 294 LEU A O 1
ATOM 2121 N N . ALA A 1 295 ? -12.75 -3.1 12.617 1 98.31 295 ALA A N 1
ATOM 2122 C CA . ALA A 1 295 ? -13.781 -2.283 13.25 1 98.31 295 ALA A CA 1
ATOM 2123 C C . ALA A 1 295 ? -14.305 -2.949 14.516 1 98.31 295 ALA A C 1
ATOM 2125 O O . ALA A 1 295 ? -14.484 -2.289 15.547 1 98.31 295 ALA A O 1
ATOM 2126 N N . GLU A 1 296 ? -14.539 -4.246 14.414 1 97.06 296 GLU A N 1
ATOM 2127 C CA . GLU A 1 296 ? -15.031 -4.98 15.578 1 97.06 296 GLU A CA 1
ATOM 2128 C C . GLU A 1 296 ? -14.031 -4.922 16.734 1 97.06 296 GLU A C 1
ATOM 2130 O O . GLU A 1 296 ? -14.43 -4.777 17.891 1 97.06 296 GLU A O 1
ATOM 2135 N N . MET A 1 297 ? -12.797 -5.051 16.406 1 96.44 297 MET A N 1
ATOM 2136 C CA . MET A 1 297 ? -11.742 -4.973 17.422 1 96.44 297 MET A CA 1
ATOM 2137 C C . MET A 1 297 ? -11.75 -3.613 18.109 1 96.44 297 MET A C 1
ATOM 2139 O O . MET A 1 297 ? -11.297 -3.49 19.25 1 96.44 297 MET A O 1
ATOM 2143 N N . SER A 1 298 ? -12.281 -2.629 17.422 1 97.25 298 SER A N 1
ATOM 2144 C CA . SER A 1 298 ? -12.312 -1.265 17.938 1 97.25 298 SER A CA 1
ATOM 2145 C C . SER A 1 298 ? -13.688 -0.914 18.5 1 97.25 298 SER A C 1
ATOM 2147 O O . SER A 1 298 ? -13.961 0.249 18.797 1 97.25 298 SER A O 1
ATOM 2149 N N . GLY A 1 299 ? -14.586 -1.905 18.562 1 96.44 299 GLY A N 1
ATOM 2150 C CA . GLY A 1 299 ? -15.922 -1.689 19.094 1 96.44 299 GLY A CA 1
ATOM 2151 C C . GLY A 1 299 ? -16.797 -0.867 18.172 1 96.44 299 GLY A C 1
ATOM 2152 O O . GLY A 1 299 ? -17.703 -0.163 18.625 1 96.44 299 GLY A O 1
ATOM 2153 N N . VAL A 1 300 ? -16.484 -0.921 16.922 1 96.81 300 VAL A N 1
ATOM 2154 C CA . VAL A 1 300 ? -17.234 -0.161 15.938 1 96.81 300 VAL A CA 1
ATOM 2155 C C . VAL A 1 300 ? -18.016 -1.116 15.031 1 96.81 300 VAL A C 1
ATOM 2157 O O . VAL A 1 300 ? -17.453 -2.08 14.508 1 96.81 300 VAL A O 1
ATOM 2160 N N . ASP A 1 301 ? -19.297 -0.952 14.898 1 96.88 301 ASP A N 1
ATOM 2161 C CA . ASP A 1 301 ? -20.047 -1.625 13.852 1 96.88 301 ASP A CA 1
ATOM 2162 C C . ASP A 1 301 ? -19.938 -0.877 12.523 1 96.88 301 ASP A C 1
ATOM 2164 O O . ASP A 1 301 ? -20.688 0.068 12.273 1 96.88 301 ASP A O 1
ATOM 2168 N N . TRP A 1 302 ? -19.109 -1.285 11.664 1 97.88 302 TRP A N 1
ATOM 2169 C CA . TRP A 1 302 ? -18.781 -0.557 10.445 1 97.88 302 TRP A CA 1
ATOM 2170 C C . TRP A 1 302 ? -20 -0.427 9.539 1 97.88 302 TRP A C 1
ATOM 2172 O O . TRP A 1 302 ? -20.219 0.616 8.914 1 97.88 302 TRP A O 1
ATOM 2182 N N . ARG A 1 303 ? -20.812 -1.481 9.492 1 95.25 303 ARG A N 1
ATOM 2183 C CA . ARG A 1 303 ? -21.953 -1.484 8.586 1 95.25 303 ARG A CA 1
ATOM 2184 C C . ARG A 1 303 ? -23.016 -0.477 9.031 1 95.25 303 ARG A C 1
ATOM 2186 O O . ARG A 1 303 ? -23.812 -0.005 8.219 1 95.25 303 ARG A O 1
ATOM 2193 N N . LYS A 1 304 ? -22.984 -0.066 10.391 1 93.56 304 LYS A N 1
ATOM 2194 C CA . LYS A 1 304 ? -23.984 0.843 10.953 1 93.56 304 LYS A CA 1
ATOM 2195 C C . LYS A 1 304 ? -23.359 2.188 11.312 1 93.56 304 LYS A C 1
ATOM 2197 O O . LYS A 1 304 ? -23.953 2.975 12.055 1 93.56 304 LYS A O 1
ATOM 2202 N N . ARG A 1 305 ? -22.172 2.367 10.75 1 88.62 305 ARG A N 1
ATOM 2203 C CA . ARG A 1 305 ? -21.469 3.588 11.125 1 88.62 305 ARG A CA 1
ATOM 2204 C C . ARG A 1 305 ? -22.25 4.824 10.695 1 88.62 305 ARG A C 1
ATOM 2206 O O . ARG A 1 305 ? -23.047 4.766 9.758 1 88.62 305 ARG A O 1
ATOM 2213 N N . MET B 1 1 ? -16.438 36.844 12.164 1 77.94 1 MET B N 1
ATOM 2214 C CA . MET B 1 1 ? -15.266 37.625 11.773 1 77.94 1 MET B CA 1
ATOM 2215 C C . MET B 1 1 ? -15.18 37.719 10.25 1 77.94 1 MET B C 1
ATOM 2217 O O . MET B 1 1 ? -15.578 36.812 9.531 1 77.94 1 MET B O 1
ATOM 2221 N N . SER B 1 2 ? -14.695 38.875 9.805 1 87.38 2 SER B N 1
ATOM 2222 C CA . SER B 1 2 ? -14.625 39.094 8.359 1 87.38 2 SER B CA 1
ATOM 2223 C C . SER B 1 2 ? -13.492 38.281 7.742 1 87.38 2 SER B C 1
ATOM 2225 O O . SER B 1 2 ? -12.43 38.125 8.352 1 87.38 2 SER B O 1
ATOM 2227 N N . VAL B 1 3 ? -13.711 37.688 6.629 1 89.5 3 VAL B N 1
ATOM 2228 C CA . VAL B 1 3 ? -12.711 36.938 5.887 1 89.5 3 VAL B CA 1
ATOM 2229 C C . VAL B 1 3 ? -11.82 37.875 5.09 1 89.5 3 VAL B C 1
ATOM 2231 O O . VAL B 1 3 ? -12.32 38.75 4.387 1 89.5 3 VAL B O 1
ATOM 2234 N N . PRO B 1 4 ? -10.602 37.75 5.27 1 89.88 4 PRO B N 1
ATOM 2235 C CA . PRO B 1 4 ? -9.695 38.656 4.574 1 89.88 4 PRO B CA 1
ATOM 2236 C C . PRO B 1 4 ? -9.602 38.375 3.076 1 89.88 4 PRO B C 1
ATOM 2238 O O . PRO B 1 4 ? -9.844 37.25 2.648 1 89.88 4 PRO B O 1
ATOM 2241 N N . THR B 1 5 ? -9.297 39.438 2.312 1 94.06 5 THR B N 1
ATOM 2242 C CA . THR B 1 5 ? -8.906 39.25 0.917 1 94.06 5 THR B CA 1
ATOM 2243 C C . THR B 1 5 ? -7.41 39 0.805 1 94.06 5 THR B C 1
ATOM 2245 O O . THR B 1 5 ? -6.594 39.781 1.27 1 94.06 5 THR B O 1
ATOM 2248 N N . ILE B 1 6 ? -7.062 37.906 0.165 1 97 6 ILE B N 1
ATOM 2249 C CA . ILE B 1 6 ? -5.66 37.5 0.078 1 97 6 ILE B CA 1
ATOM 2250 C C . ILE B 1 6 ? -5.223 37.469 -1.386 1 97 6 ILE B C 1
ATOM 2252 O O . ILE B 1 6 ? -5.84 36.781 -2.209 1 97 6 ILE B O 1
ATOM 2256 N N . ALA B 1 7 ? -4.211 38.281 -1.687 1 97.38 7 ALA B N 1
ATOM 2257 C CA . ALA B 1 7 ? -3.703 38.375 -3.051 1 97.38 7 ALA B CA 1
ATOM 2258 C C . ALA B 1 7 ? -2.252 38.844 -3.064 1 97.38 7 ALA B C 1
ATOM 2260 O O . ALA B 1 7 ? -1.835 39.625 -2.191 1 97.38 7 ALA B O 1
ATOM 2261 N N . PRO B 1 8 ? -1.521 38.406 -4.082 1 96.5 8 PRO B N 1
ATOM 2262 C CA . PRO B 1 8 ? -0.173 38.969 -4.234 1 96.5 8 PRO B CA 1
ATOM 2263 C C . PRO B 1 8 ? -0.174 40.469 -4.383 1 96.5 8 PRO B C 1
ATOM 2265 O O . PRO B 1 8 ? -1.081 41.031 -5.004 1 96.5 8 PRO B O 1
ATOM 2268 N N . GLY B 1 9 ? 0.851 41.094 -3.879 1 94.75 9 GLY B N 1
ATOM 2269 C CA . GLY B 1 9 ? 0.987 42.531 -4.031 1 94.75 9 GLY B CA 1
ATOM 2270 C C . GLY B 1 9 ? 0.255 43.312 -2.959 1 94.75 9 GLY B C 1
ATOM 2271 O O . GLY B 1 9 ? 0.562 44.469 -2.719 1 94.75 9 GLY B O 1
ATOM 2272 N N . THR B 1 10 ? -0.689 42.688 -2.307 1 95.88 10 THR B N 1
ATOM 2273 C CA . THR B 1 10 ? -1.469 43.406 -1.307 1 95.88 10 THR B CA 1
ATOM 2274 C C . THR B 1 10 ? -1.337 42.75 0.062 1 95.88 10 THR B C 1
ATOM 2276 O O . THR B 1 10 ? -1.257 43.438 1.084 1 95.88 10 THR B O 1
ATOM 2279 N N . THR B 1 11 ? -1.287 41.5 0.112 1 97.75 11 THR B N 1
ATOM 2280 C CA . THR B 1 11 ? -1.229 40.719 1.353 1 97.75 11 THR B CA 1
ATOM 2281 C C . THR B 1 11 ? 0.218 40.469 1.764 1 97.75 11 THR B C 1
ATOM 2283 O O . THR B 1 11 ? 1.043 40.062 0.939 1 97.75 11 THR B O 1
ATOM 2286 N N . LYS B 1 12 ? 0.525 40.75 3.021 1 98.44 12 LYS B N 1
ATOM 2287 C CA . LYS B 1 12 ? 1.829 40.438 3.596 1 98.44 12 LYS B CA 1
ATOM 2288 C C . LYS B 1 12 ? 1.816 39.062 4.254 1 98.44 12 LYS B C 1
ATOM 2290 O O . LYS B 1 12 ? 1.035 38.812 5.176 1 98.44 12 LYS B O 1
ATOM 2295 N N . VAL B 1 13 ? 2.795 38.25 3.787 1 98.69 13 VAL B N 1
ATOM 2296 C CA . VAL B 1 13 ? 2.859 36.875 4.305 1 98.69 13 VAL B CA 1
ATOM 2297 C C . VAL B 1 13 ? 3.977 36.75 5.34 1 98.69 13 VAL B C 1
ATOM 2299 O O . VAL B 1 13 ? 5.062 37.312 5.152 1 98.69 13 VAL B O 1
ATOM 2302 N N . GLY B 1 14 ? 3.682 36.188 6.465 1 98.88 14 GLY B N 1
ATOM 2303 C CA . GLY B 1 14 ? 4.676 35.75 7.422 1 98.88 14 GLY B CA 1
ATOM 2304 C C . GLY B 1 14 ? 4.941 34.25 7.344 1 98.88 14 GLY B C 1
ATOM 2305 O O . GLY B 1 14 ? 4.023 33.469 7.113 1 98.88 14 GLY B O 1
ATOM 2306 N N . TRP B 1 15 ? 6.199 33.844 7.57 1 98.88 15 TRP B N 1
ATOM 2307 C CA . TRP B 1 15 ? 6.555 32.438 7.492 1 98.88 15 TRP B CA 1
ATOM 2308 C C . TRP B 1 15 ? 7.496 32.062 8.625 1 98.88 15 TRP B C 1
ATOM 2310 O O . TRP B 1 15 ? 8.57 32.656 8.781 1 98.88 15 TRP B O 1
ATOM 2320 N N . ILE B 1 16 ? 7.043 31.109 9.383 1 98.69 16 ILE B N 1
ATOM 2321 C CA . ILE B 1 16 ? 7.824 30.625 10.516 1 98.69 16 ILE B CA 1
ATOM 2322 C C . ILE B 1 16 ? 8.32 29.203 10.219 1 98.69 16 ILE B C 1
ATOM 2324 O O . ILE B 1 16 ? 7.527 28.266 10.117 1 98.69 16 ILE B O 1
ATOM 2328 N N . GLY B 1 17 ? 9.641 28.969 10.141 1 97.69 17 GLY B N 1
ATOM 2329 C CA . GLY B 1 17 ? 10.258 27.703 9.781 1 97.69 17 GLY B CA 1
ATOM 2330 C C . GLY B 1 17 ? 10.719 27.672 8.336 1 97.69 17 GLY B C 1
ATOM 2331 O O . GLY B 1 17 ? 9.922 27.406 7.43 1 97.69 17 GLY B O 1
ATOM 2332 N N . THR B 1 18 ? 12.031 27.812 8.141 1 96.38 18 THR B N 1
ATOM 2333 C CA . THR B 1 18 ? 12.578 27.844 6.785 1 96.38 18 THR B CA 1
ATOM 2334 C C . THR B 1 18 ? 13.539 26.688 6.566 1 96.38 18 THR B C 1
ATOM 2336 O O . THR B 1 18 ? 14.633 26.859 6.016 1 96.38 18 THR B O 1
ATOM 2339 N N . GLY B 1 19 ? 13.125 25.562 7.094 1 91.62 19 GLY B N 1
ATOM 2340 C CA . GLY B 1 19 ? 13.859 24.344 6.816 1 91.62 19 GLY B CA 1
ATOM 2341 C C . GLY B 1 19 ? 13.656 23.828 5.406 1 91.62 19 GLY B C 1
ATOM 2342 O O . GLY B 1 19 ? 13.367 24.594 4.488 1 91.62 19 GLY B O 1
ATOM 2343 N N . VAL B 1 20 ? 13.812 22.578 5.223 1 86.75 20 VAL B N 1
ATOM 2344 C CA . VAL B 1 20 ? 13.797 21.906 3.924 1 86.75 20 VAL B CA 1
ATOM 2345 C C . VAL B 1 20 ? 12.492 22.219 3.193 1 86.75 20 VAL B C 1
ATOM 2347 O O . VAL B 1 20 ? 12.508 22.562 2.008 1 86.75 20 VAL B O 1
ATOM 2350 N N . MET B 1 21 ? 11.375 22.109 3.883 1 93.94 21 MET B N 1
ATOM 2351 C CA . MET B 1 21 ? 10.062 22.375 3.289 1 93.94 21 MET B CA 1
ATOM 2352 C C . MET B 1 21 ? 9.828 23.875 3.137 1 93.94 21 MET B C 1
ATOM 2354 O O . MET B 1 21 ? 9.469 24.344 2.055 1 93.94 21 MET B O 1
ATOM 2358 N N . GLY B 1 22 ? 10.07 24.609 4.223 1 96.75 22 GLY B N 1
ATOM 2359 C CA . GLY B 1 22 ? 9.719 26.016 4.309 1 96.75 22 GLY B CA 1
ATOM 2360 C C . GLY B 1 22 ? 10.414 26.875 3.27 1 96.75 22 GLY B C 1
ATOM 2361 O O . GLY B 1 22 ? 9.805 27.766 2.684 1 96.75 22 GLY B O 1
ATOM 2362 N N . GLN B 1 23 ? 11.664 26.609 3.047 1 96.5 23 GLN B N 1
ATOM 2363 C CA . GLN B 1 23 ? 12.445 27.391 2.107 1 96.5 23 GLN B CA 1
ATOM 2364 C C . GLN B 1 23 ? 11.812 27.391 0.72 1 96.5 23 GLN B C 1
ATOM 2366 O O . GLN B 1 23 ? 11.672 28.453 0.097 1 96.5 23 GLN B O 1
ATOM 2371 N N . SER B 1 24 ? 11.43 26.234 0.232 1 97.38 24 SER B N 1
ATOM 2372 C CA . SER B 1 24 ? 10.828 26.125 -1.091 1 97.38 24 SER B CA 1
ATOM 2373 C C . SER B 1 24 ? 9.422 26.734 -1.105 1 97.38 24 SER B C 1
ATOM 2375 O O . SER B 1 24 ? 9.055 27.438 -2.043 1 97.38 24 SER B O 1
ATOM 2377 N N . MET B 1 25 ? 8.648 26.484 -0.058 1 98.25 25 MET B N 1
ATOM 2378 C CA . MET B 1 25 ? 7.246 26.875 -0.012 1 98.25 25 MET B CA 1
ATOM 2379 C C . MET B 1 25 ? 7.105 28.406 0.038 1 98.25 25 MET B C 1
ATOM 2381 O O . MET B 1 25 ? 6.398 28.984 -0.778 1 98.25 25 MET B O 1
ATOM 2385 N N . VAL B 1 26 ? 7.832 29.078 0.93 1 98.38 26 VAL B N 1
ATOM 2386 C CA . VAL B 1 26 ? 7.746 30.531 1.009 1 98.38 26 VAL B CA 1
ATOM 2387 C C . VAL B 1 26 ? 8.398 31.156 -0.225 1 98.38 26 VAL B C 1
ATOM 2389 O O . VAL B 1 26 ? 7.945 32.188 -0.716 1 98.38 26 VAL B O 1
ATOM 2392 N N . GLY B 1 27 ? 9.43 30.5 -0.786 1 98.19 27 GLY B N 1
ATOM 2393 C CA . GLY B 1 27 ? 10.016 30.953 -2.039 1 98.19 27 GLY B CA 1
ATOM 2394 C C . GLY B 1 27 ? 9 31.078 -3.158 1 98.19 27 GLY B C 1
ATOM 2395 O O . GLY B 1 27 ? 9.008 32.062 -3.912 1 98.19 27 GLY B O 1
ATOM 2396 N N . HIS B 1 28 ? 8.109 30.094 -3.279 1 98.5 28 HIS B N 1
ATOM 2397 C CA . HIS B 1 28 ? 7.07 30.125 -4.297 1 98.5 28 HIS B CA 1
ATOM 2398 C C . HIS B 1 28 ? 6.117 31.297 -4.082 1 98.5 28 HIS B C 1
ATOM 2400 O O . HIS B 1 28 ? 5.656 31.906 -5.047 1 98.5 28 HIS B O 1
ATOM 2406 N N . LEU B 1 29 ? 5.812 31.578 -2.816 1 98.62 29 LEU B N 1
ATOM 2407 C CA . LEU B 1 29 ? 4.941 32.688 -2.508 1 98.62 29 LEU B CA 1
ATOM 2408 C C . LEU B 1 29 ? 5.586 34.031 -2.916 1 98.62 29 LEU B C 1
ATOM 2410 O O . LEU B 1 29 ? 4.93 34.875 -3.504 1 98.62 29 LEU B O 1
ATOM 2414 N N . ILE B 1 30 ? 6.875 34.188 -2.631 1 98.38 30 ILE B N 1
ATOM 2415 C CA . ILE B 1 30 ? 7.613 35.375 -3.004 1 98.38 30 ILE B CA 1
ATOM 2416 C C . ILE B 1 30 ? 7.621 35.531 -4.523 1 98.38 30 ILE B C 1
ATOM 2418 O O . ILE B 1 30 ? 7.344 36.625 -5.051 1 98.38 30 ILE B O 1
ATOM 2422 N N . ASP B 1 31 ? 7.879 34.438 -5.215 1 98.19 31 ASP B N 1
ATOM 2423 C CA . ASP B 1 31 ? 7.914 34.438 -6.672 1 98.19 31 ASP B CA 1
ATOM 2424 C C . ASP B 1 31 ? 6.559 34.844 -7.254 1 98.19 31 ASP B C 1
ATOM 2426 O O . ASP B 1 31 ? 6.492 35.438 -8.328 1 98.19 31 ASP B O 1
ATOM 2430 N N . ALA B 1 32 ? 5.539 34.531 -6.527 1 98.06 32 ALA B N 1
ATOM 2431 C CA . ALA B 1 32 ? 4.184 34.812 -6.984 1 98.06 32 ALA B CA 1
ATOM 2432 C C . ALA B 1 32 ? 3.82 36.281 -6.711 1 98.06 32 ALA B C 1
ATOM 2434 O O . ALA B 1 32 ? 2.783 36.75 -7.172 1 98.06 32 ALA B O 1
ATOM 2435 N N . GLY B 1 33 ? 4.625 36.969 -5.918 1 98.19 33 GLY B N 1
ATOM 2436 C CA . GLY B 1 33 ? 4.418 38.375 -5.746 1 98.19 33 GLY B CA 1
ATOM 2437 C C . GLY B 1 33 ? 4.02 38.781 -4.332 1 98.19 33 GLY B C 1
ATOM 2438 O O . GLY B 1 33 ? 3.715 39.938 -4.055 1 98.19 33 GLY B O 1
ATOM 2439 N N . PHE B 1 34 ? 4.051 37.844 -3.369 1 98.56 34 PHE B N 1
ATOM 2440 C CA . PHE B 1 34 ? 3.75 38.188 -1.979 1 98.56 34 PHE B CA 1
ATOM 2441 C C . PHE B 1 34 ? 4.973 38.75 -1.28 1 98.56 34 PHE B C 1
ATOM 2443 O O . PHE B 1 34 ? 6.098 38.312 -1.512 1 98.56 34 PHE B O 1
ATOM 2450 N N . GLU B 1 35 ? 4.746 39.75 -0.454 1 98.25 35 GLU B N 1
ATOM 2451 C CA . GLU B 1 35 ? 5.777 40.156 0.495 1 98.25 35 GLU B CA 1
ATOM 2452 C C . GLU B 1 35 ? 5.879 39.156 1.658 1 98.25 35 GLU B C 1
ATOM 2454 O O . GLU B 1 35 ? 4.863 38.656 2.15 1 98.25 35 GLU B O 1
ATOM 2459 N N . ALA B 1 36 ? 7.148 38.906 2.023 1 98.62 36 ALA B N 1
ATOM 2460 C CA . ALA B 1 36 ? 7.293 37.875 3.027 1 98.62 36 ALA B CA 1
ATOM 2461 C C . ALA B 1 36 ? 8.203 38.312 4.168 1 98.62 36 ALA B C 1
ATOM 2463 O O . ALA B 1 36 ? 9.25 38.938 3.93 1 98.62 36 ALA B O 1
ATOM 2464 N N . THR B 1 37 ? 7.797 38.156 5.359 1 98.81 37 THR B N 1
ATOM 2465 C CA . THR B 1 37 ? 8.609 38.25 6.566 1 98.81 37 THR B CA 1
ATOM 2466 C C . THR B 1 37 ? 8.82 36.844 7.16 1 98.81 37 THR B C 1
ATOM 2468 O O . THR B 1 37 ? 7.855 36.125 7.41 1 98.81 37 THR B O 1
ATOM 2471 N N . VAL B 1 38 ? 10.117 36.469 7.379 1 98.75 38 VAL B N 1
ATOM 2472 C CA . VAL B 1 38 ? 10.383 35.062 7.738 1 98.75 38 VAL B CA 1
ATOM 2473 C C . VAL B 1 38 ? 11.117 35 9.07 1 98.75 38 VAL B C 1
ATOM 2475 O O . VAL B 1 38 ? 11.797 35.969 9.453 1 98.75 38 VAL B O 1
ATOM 2478 N N . TYR B 1 39 ? 10.938 33.906 9.789 1 98.44 39 TYR B N 1
ATOM 2479 C CA . TYR B 1 39 ? 11.688 33.562 10.992 1 98.44 39 TYR B CA 1
ATOM 2480 C C . TYR B 1 39 ? 12.18 32.125 10.945 1 98.44 39 TYR B C 1
ATOM 2482 O O . TYR B 1 39 ? 11.445 31.234 10.531 1 98.44 39 TYR B O 1
ATOM 2490 N N . THR B 1 40 ? 13.367 31.922 11.328 1 96.5 40 THR B N 1
ATOM 2491 C CA . THR B 1 40 ? 13.977 30.625 11.625 1 96.5 40 THR B CA 1
ATOM 2492 C C . THR B 1 40 ? 14.953 30.75 12.789 1 96.5 40 THR B C 1
ATOM 2494 O O . THR B 1 40 ? 15.5 31.828 13.039 1 96.5 40 THR B O 1
ATOM 2497 N N . ARG B 1 41 ? 15.078 29.625 13.523 1 91.44 41 ARG B N 1
ATOM 2498 C CA . ARG B 1 41 ? 15.914 29.656 14.719 1 91.44 41 ARG B CA 1
ATOM 2499 C C . ARG B 1 41 ? 17.359 30.031 14.375 1 91.44 41 ARG B C 1
ATOM 2501 O O . ARG B 1 41 ? 18 30.781 15.125 1 91.44 41 ARG B O 1
ATOM 2508 N N . THR B 1 42 ? 17.766 29.516 13.195 1 91 42 THR B N 1
ATOM 2509 C CA . THR B 1 42 ? 19.094 29.844 12.688 1 91 42 THR B CA 1
ATOM 2510 C C . THR B 1 42 ? 19 30.797 11.5 1 91 42 THR B C 1
ATOM 2512 O O . THR B 1 42 ? 18.672 30.375 10.391 1 91 42 THR B O 1
ATOM 2515 N N . LYS B 1 43 ? 19.469 31.984 11.664 1 92.19 43 LYS B N 1
ATOM 2516 C CA . LYS B 1 43 ? 19.234 33.062 10.703 1 92.19 43 LYS B CA 1
ATOM 2517 C C . LYS B 1 43 ? 19.828 32.719 9.336 1 92.19 43 LYS B C 1
ATOM 2519 O O . LYS B 1 43 ? 19.234 33.031 8.305 1 92.19 43 LYS B O 1
ATOM 2524 N N . SER B 1 44 ? 20.938 32.094 9.344 1 92.56 44 SER B N 1
ATOM 2525 C CA . SER B 1 44 ? 21.625 31.812 8.086 1 92.56 44 SER B CA 1
ATOM 2526 C C . SER B 1 44 ? 20.766 30.938 7.168 1 92.56 44 SER B C 1
ATOM 2528 O O . SER B 1 44 ? 20.953 30.938 5.949 1 92.56 44 SER B O 1
ATOM 2530 N N . LYS B 1 45 ? 19.797 30.234 7.723 1 91.88 45 LYS B N 1
ATOM 2531 C CA . LYS B 1 45 ? 18.906 29.391 6.93 1 91.88 45 LYS B CA 1
ATOM 2532 C C . LYS B 1 45 ? 17.922 30.234 6.129 1 91.88 45 LYS B C 1
ATOM 2534 O O . LYS B 1 45 ? 17.281 29.734 5.207 1 91.88 45 LYS B O 1
ATOM 2539 N N . ALA B 1 46 ? 17.891 31.516 6.426 1 95.06 46 ALA B N 1
ATOM 2540 C CA . ALA B 1 46 ? 16.969 32.406 5.727 1 95.06 46 ALA B CA 1
ATOM 2541 C C . ALA B 1 46 ? 17.688 33.219 4.656 1 95.06 46 ALA B C 1
ATOM 2543 O O . ALA B 1 46 ? 17.062 33.969 3.918 1 95.06 46 ALA B O 1
ATOM 2544 N N . ASP B 1 47 ? 18.984 33.031 4.492 1 96 47 ASP B N 1
ATOM 2545 C CA . ASP B 1 47 ? 19.797 33.875 3.629 1 96 47 ASP B CA 1
ATOM 2546 C C . ASP B 1 47 ? 19.281 33.875 2.193 1 96 47 ASP B C 1
ATOM 2548 O O . ASP B 1 47 ? 19.156 34.938 1.561 1 96 47 ASP B O 1
ATOM 2552 N N . ALA B 1 48 ? 19 32.75 1.709 1 95.88 48 ALA B N 1
ATOM 2553 C CA . ALA B 1 48 ? 18.531 32.625 0.332 1 95.88 48 ALA B CA 1
ATOM 2554 C C . ALA B 1 48 ? 17.203 33.344 0.143 1 95.88 48 ALA B C 1
ATOM 2556 O O . ALA B 1 48 ? 16.953 33.938 -0.913 1 95.88 48 ALA B O 1
ATOM 2557 N N . LEU B 1 49 ? 16.375 33.281 1.172 1 97.81 49 LEU B N 1
ATOM 2558 C CA . LEU B 1 49 ? 15.07 33.969 1.107 1 97.81 49 LEU B CA 1
ATOM 2559 C C . LEU B 1 49 ? 15.227 35.469 1.211 1 97.81 49 LEU B C 1
ATOM 2561 O O . LEU B 1 49 ? 14.5 36.219 0.557 1 97.81 49 LEU B O 1
ATOM 2565 N N . ILE B 1 50 ? 16.156 35.875 2.027 1 97.12 50 ILE B N 1
ATOM 2566 C CA . ILE B 1 50 ? 16.438 37.312 2.154 1 97.12 50 ILE B CA 1
ATOM 2567 C C . ILE B 1 50 ? 16.953 37.844 0.818 1 97.12 50 ILE B C 1
ATOM 2569 O O . ILE B 1 50 ? 16.547 38.938 0.391 1 97.12 50 ILE B O 1
ATOM 2573 N N . ALA B 1 51 ? 17.766 37.062 0.195 1 97.12 51 ALA B N 1
ATOM 2574 C CA . ALA B 1 51 ? 18.281 37.438 -1.116 1 97.12 51 ALA B CA 1
ATOM 2575 C C . ALA B 1 51 ? 17.141 37.562 -2.137 1 97.12 51 ALA B C 1
ATOM 2577 O O . ALA B 1 51 ? 17.234 38.344 -3.082 1 97.12 51 ALA B O 1
ATOM 2578 N N . LYS B 1 52 ? 16.047 36.906 -1.89 1 96.44 52 LYS B N 1
ATOM 2579 C CA . LYS B 1 52 ? 14.891 36.906 -2.777 1 96.44 52 LYS B CA 1
ATOM 2580 C C . LYS B 1 52 ? 13.93 38.031 -2.41 1 96.44 52 LYS B C 1
ATOM 2582 O O . LYS B 1 52 ? 12.914 38.25 -3.07 1 96.44 52 LYS B O 1
ATOM 2587 N N . GLY B 1 53 ? 14.289 38.719 -1.28 1 97 53 GLY B N 1
ATOM 2588 C CA . GLY B 1 53 ? 13.484 39.875 -0.945 1 97 53 GLY B CA 1
ATOM 2589 C C . GLY B 1 53 ? 12.734 39.719 0.365 1 97 53 GLY B C 1
ATOM 2590 O O . GLY B 1 53 ? 12.055 40.656 0.809 1 97 53 GLY B O 1
ATOM 2591 N N . ALA B 1 54 ? 12.82 38.594 1.033 1 98.25 54 ALA B N 1
ATOM 2592 C CA . ALA B 1 54 ? 12.148 38.406 2.314 1 98.25 54 ALA B CA 1
ATOM 2593 C C . ALA B 1 54 ? 12.805 39.25 3.412 1 98.25 54 ALA B C 1
ATOM 2595 O O . ALA B 1 54 ? 13.992 39.531 3.344 1 98.25 54 ALA B O 1
ATOM 2596 N N . VAL B 1 55 ? 12.031 39.625 4.359 1 98.12 55 VAL B N 1
ATOM 2597 C CA . VAL B 1 55 ? 12.539 40.281 5.551 1 98.12 55 VAL B CA 1
ATOM 2598 C C . VAL B 1 55 ? 12.656 39.312 6.699 1 98.12 55 VAL B C 1
ATOM 2600 O O . VAL B 1 55 ? 11.734 38.531 6.945 1 98.12 55 VAL B O 1
ATOM 2603 N N . TRP B 1 56 ? 13.789 39.219 7.355 1 97.38 56 TRP B N 1
ATOM 2604 C CA . TRP B 1 56 ? 13.969 38.344 8.508 1 97.38 56 TRP B CA 1
ATOM 2605 C C . TRP B 1 56 ? 13.539 39.062 9.797 1 97.38 56 TRP B C 1
ATOM 2607 O O . TRP B 1 56 ? 13.828 40.219 9.992 1 97.38 56 TRP B O 1
ATOM 2617 N N . ALA B 1 57 ? 12.742 38.375 10.586 1 98.06 57 ALA B N 1
ATOM 2618 C CA . ALA B 1 57 ? 12.352 38.875 11.906 1 98.06 57 ALA B CA 1
ATOM 2619 C C . ALA B 1 57 ? 12.961 38 13.008 1 98.06 57 ALA B C 1
ATOM 2621 O O . ALA B 1 57 ? 13.32 36.844 12.766 1 98.06 57 ALA B O 1
ATOM 2622 N N . ASP B 1 58 ? 13 38.469 14.227 1 96.69 58 ASP B N 1
ATOM 2623 C CA . ASP B 1 58 ? 13.797 37.812 15.266 1 96.69 58 ASP B CA 1
ATOM 2624 C C . ASP B 1 58 ? 12.922 36.906 16.156 1 96.69 58 ASP B C 1
ATOM 2626 O O . ASP B 1 58 ? 13.43 36.25 17.047 1 96.69 58 ASP B O 1
ATOM 2630 N N . SER B 1 59 ? 11.594 37 15.898 1 98.06 59 SER B N 1
ATOM 2631 C CA . SER B 1 59 ? 10.688 36.125 16.641 1 98.06 59 SER B CA 1
ATOM 2632 C C . SER B 1 59 ? 9.406 35.844 15.852 1 98.06 59 SER B C 1
ATOM 2634 O O . SER B 1 59 ? 9.055 36.625 14.953 1 98.06 59 SER B O 1
ATOM 2636 N N . PRO B 1 60 ? 8.68 34.75 16.234 1 98.81 60 PRO B N 1
ATOM 2637 C CA . PRO B 1 60 ? 7.371 34.5 15.625 1 98.81 60 PRO B CA 1
ATOM 2638 C C . PRO B 1 60 ? 6.398 35.656 15.852 1 98.81 60 PRO B C 1
ATOM 2640 O O . PRO B 1 60 ? 5.629 36.031 14.953 1 98.81 60 PRO B O 1
ATOM 2643 N N . LYS B 1 61 ? 6.469 36.281 17.016 1 98.81 61 LYS B N 1
ATOM 2644 C CA . LYS B 1 61 ? 5.637 37.438 17.328 1 98.81 61 LYS B CA 1
ATOM 2645 C C . LYS B 1 61 ? 5.902 38.562 16.344 1 98.81 61 LYS B C 1
ATOM 2647 O O . LYS B 1 61 ? 4.965 39.156 15.805 1 98.81 61 LYS B O 1
ATOM 2652 N N . SER B 1 62 ? 7.156 38.844 16.141 1 98.81 62 SER B N 1
ATOM 2653 C CA . SER B 1 62 ? 7.539 39.938 15.242 1 98.81 62 SER B CA 1
ATOM 2654 C C . SER B 1 62 ? 7.102 39.656 13.812 1 98.81 62 SER B C 1
ATOM 2656 O O . SER B 1 62 ? 6.746 40.562 13.062 1 98.81 62 SER B O 1
ATOM 2658 N N . VAL B 1 63 ? 7.168 38.344 13.398 1 98.88 63 VAL B N 1
ATOM 2659 C CA . VAL B 1 63 ? 6.668 37.938 12.086 1 98.88 63 VAL B CA 1
ATOM 2660 C C . VAL B 1 63 ? 5.188 38.312 11.969 1 98.88 63 VAL B C 1
ATOM 2662 O O . VAL B 1 63 ? 4.762 38.906 10.977 1 98.88 63 VAL B O 1
ATOM 2665 N N . ALA B 1 64 ? 4.445 37.969 12.984 1 98.81 64 ALA B N 1
ATOM 2666 C CA . A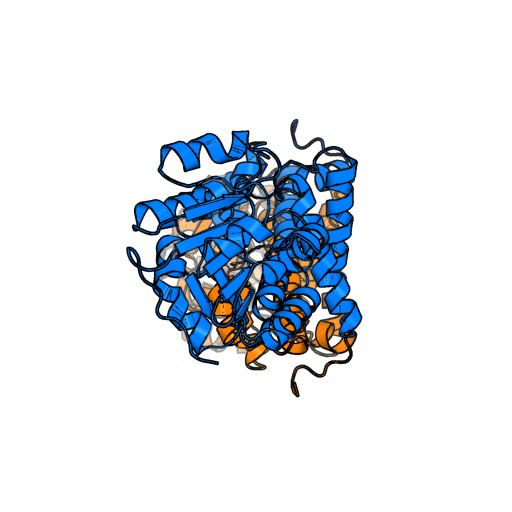LA B 1 64 ? 2.998 38.156 12.969 1 98.81 64 ALA B CA 1
ATOM 2667 C C . ALA B 1 64 ? 2.658 39.656 12.961 1 98.81 64 ALA B C 1
ATOM 2669 O O . ALA B 1 64 ? 1.715 40.062 12.289 1 98.81 64 ALA B O 1
ATOM 2670 N N . GLU B 1 65 ? 3.443 40.469 13.672 1 98.69 65 GLU B N 1
ATOM 2671 C CA . GLU B 1 65 ? 3.215 41.906 13.742 1 98.69 65 GLU B CA 1
ATOM 2672 C C . GLU B 1 65 ? 3.373 42.562 12.367 1 98.69 65 GLU B C 1
ATOM 2674 O O . GLU B 1 65 ? 2.771 43.625 12.102 1 98.69 65 GLU B O 1
ATOM 2679 N N . ALA B 1 66 ? 4.09 41.906 11.539 1 98.62 66 ALA B N 1
ATOM 2680 C CA . ALA B 1 66 ? 4.41 42.5 10.242 1 98.62 66 ALA B CA 1
ATOM 2681 C C . ALA B 1 66 ? 3.604 41.844 9.133 1 98.62 66 ALA B C 1
ATOM 2683 O O . ALA B 1 66 ? 3.865 42.062 7.945 1 98.62 66 ALA B O 1
ATOM 2684 N N . SER B 1 67 ? 2.635 41 9.43 1 98.62 67 SER B N 1
ATOM 2685 C CA . SER B 1 67 ? 2.049 40.156 8.391 1 98.62 67 SER B CA 1
ATOM 2686 C C . SER B 1 67 ? 0.531 40.094 8.523 1 98.62 67 SER B C 1
ATOM 2688 O O . SER B 1 67 ? -0.016 40.375 9.586 1 98.62 67 SER B O 1
ATOM 2690 N N . ASP B 1 68 ? -0.154 39.688 7.461 1 98.56 68 ASP B N 1
ATOM 2691 C CA . ASP B 1 68 ? -1.598 39.469 7.434 1 98.56 68 ASP B CA 1
ATOM 2692 C C . ASP B 1 68 ? -1.937 38 7.59 1 98.56 68 ASP B C 1
ATOM 2694 O O . ASP B 1 68 ? -2.916 37.656 8.25 1 98.56 68 ASP B O 1
ATOM 2698 N N . VAL B 1 69 ? -1.167 37.156 6.895 1 98.81 69 VAL B N 1
ATOM 2699 C CA . VAL B 1 69 ? -1.291 35.719 6.926 1 98.81 69 VAL B CA 1
ATOM 2700 C C . VAL B 1 69 ? 0.027 35.094 7.379 1 98.81 69 VAL B C 1
ATOM 2702 O O . VAL B 1 69 ? 1.08 35.344 6.793 1 98.81 69 VAL B O 1
ATOM 2705 N N . ILE B 1 70 ? 0.021 34.312 8.422 1 98.88 70 ILE B N 1
ATOM 2706 C CA . ILE B 1 70 ? 1.242 33.719 8.977 1 98.88 70 ILE B CA 1
ATOM 2707 C C . ILE B 1 70 ? 1.219 32.219 8.82 1 98.88 70 ILE B C 1
ATOM 2709 O O . ILE B 1 70 ? 0.342 31.531 9.367 1 98.88 70 ILE B O 1
ATOM 2713 N N . PHE B 1 71 ? 2.178 31.672 8.062 1 98.88 71 PHE B N 1
ATOM 2714 C CA . PHE B 1 71 ? 2.357 30.234 7.871 1 98.88 71 PHE B CA 1
ATOM 2715 C C . PHE B 1 71 ? 3.436 29.688 8.805 1 98.88 71 PHE B C 1
ATOM 2717 O O . PHE B 1 71 ? 4.402 30.391 9.117 1 98.88 71 PHE B O 1
ATOM 2724 N N . THR B 1 72 ? 3.24 28.5 9.234 1 98.69 72 THR B N 1
ATOM 2725 C CA . THR B 1 72 ? 4.246 27.812 10.039 1 98.69 72 THR B CA 1
ATOM 2726 C C . THR B 1 72 ? 4.469 26.406 9.523 1 98.69 72 THR B C 1
ATOM 2728 O O . THR B 1 72 ? 3.518 25.719 9.148 1 98.69 72 THR B O 1
ATOM 2731 N N . ILE B 1 73 ? 5.68 25.969 9.422 1 98.25 73 ILE B N 1
ATOM 2732 C CA . ILE B 1 73 ? 6.047 24.578 9.203 1 98.25 73 ILE B CA 1
ATOM 2733 C C . ILE B 1 73 ? 7.355 24.266 9.93 1 98.25 73 ILE B C 1
ATOM 2735 O O . ILE B 1 73 ? 8.43 24.703 9.5 1 98.25 73 ILE B O 1
ATOM 2739 N N . VAL B 1 74 ? 7.223 23.609 11.07 1 97.12 74 VAL B N 1
ATOM 2740 C CA . VAL B 1 74 ? 8.336 23.328 11.969 1 97.12 74 VAL B CA 1
ATOM 2741 C C . VAL B 1 74 ? 8.383 21.844 12.289 1 97.12 74 VAL B C 1
ATOM 2743 O O . VAL B 1 74 ? 7.801 21.031 11.57 1 97.12 74 VAL B O 1
ATOM 2746 N N . GLY B 1 75 ? 9.133 21.359 13.211 1 94.31 75 GLY B N 1
ATOM 2747 C CA . GLY B 1 75 ? 9.508 19.969 13.328 1 94.31 75 GLY B CA 1
ATOM 2748 C C . GLY B 1 75 ? 8.5 19.141 14.117 1 94.31 75 GLY B C 1
ATOM 2749 O O . GLY B 1 75 ? 7.992 18.141 13.625 1 94.31 75 GLY B O 1
ATOM 2750 N N . PHE B 1 76 ? 8.164 19.641 15.352 1 96.62 76 PHE B N 1
ATOM 2751 C CA . PHE B 1 76 ? 7.406 18.828 16.297 1 96.62 76 PHE B CA 1
ATOM 2752 C C . PHE B 1 76 ? 6.234 19.609 16.875 1 96.62 76 PHE B C 1
ATOM 2754 O O . PHE B 1 76 ? 6.215 20.844 16.812 1 96.62 76 PHE B O 1
ATOM 2761 N N . PRO B 1 77 ? 5.281 18.875 17.406 1 98.19 77 PRO B N 1
ATOM 2762 C CA . PRO B 1 77 ? 4.141 19.562 18.016 1 98.19 77 PRO B CA 1
ATOM 2763 C C . PRO B 1 77 ? 4.562 20.578 19.094 1 98.19 77 PRO B C 1
ATOM 2765 O O . PRO B 1 77 ? 3.961 21.641 19.203 1 98.19 77 PRO B O 1
ATOM 2768 N N . SER B 1 78 ? 5.59 20.281 19.828 1 98.12 78 SER B N 1
ATOM 2769 C CA . SER B 1 78 ? 6.07 21.219 20.844 1 98.12 78 SER B CA 1
ATOM 2770 C C . SER B 1 78 ? 6.562 22.516 20.219 1 98.12 78 SER B C 1
ATOM 2772 O O . SER B 1 78 ? 6.391 23.594 20.781 1 98.12 78 SER B O 1
ATOM 2774 N N . ASP B 1 79 ? 7.168 22.391 19.062 1 97.88 79 ASP B N 1
ATOM 2775 C CA . ASP B 1 79 ? 7.598 23.578 18.344 1 97.88 79 ASP B CA 1
ATOM 2776 C C . ASP B 1 79 ? 6.398 24.406 17.891 1 97.88 79 ASP B C 1
ATOM 2778 O O . ASP B 1 79 ? 6.414 25.641 17.984 1 97.88 79 ASP B O 1
ATOM 2782 N N . VAL B 1 80 ? 5.395 23.719 17.391 1 98.62 80 VAL B N 1
ATOM 2783 C CA . VAL B 1 80 ? 4.18 24.391 16.938 1 98.62 80 VAL B CA 1
ATOM 2784 C C . VAL B 1 80 ? 3.549 25.156 18.094 1 98.62 80 VAL B C 1
ATOM 2786 O O . VAL B 1 80 ? 3.191 26.328 17.953 1 98.62 80 VAL B O 1
ATOM 2789 N N . ARG B 1 81 ? 3.418 24.5 19.234 1 98.69 81 ARG B N 1
ATOM 2790 C CA . ARG B 1 81 ? 2.836 25.125 20.406 1 98.69 81 ARG B CA 1
ATOM 2791 C C . ARG B 1 81 ? 3.602 26.391 20.781 1 98.69 81 ARG B C 1
ATOM 2793 O O . ARG B 1 81 ? 2.998 27.438 21.047 1 98.69 81 ARG B O 1
ATOM 2800 N N . GLU B 1 82 ? 4.887 26.281 20.766 1 98.44 82 GLU B N 1
ATOM 2801 C CA . GLU B 1 82 ? 5.738 27.406 21.156 1 98.44 82 GLU B CA 1
ATOM 2802 C C . GLU B 1 82 ? 5.617 28.562 20.156 1 98.44 82 GLU B C 1
ATOM 2804 O O . GLU B 1 82 ? 5.391 29.703 20.562 1 98.44 82 GLU B O 1
ATOM 2809 N N . VAL B 1 83 ? 5.684 28.312 18.891 1 98.62 83 VAL B N 1
ATOM 2810 C CA . VAL B 1 83 ? 5.777 29.375 17.906 1 98.62 83 VAL B CA 1
ATOM 2811 C C . VAL B 1 83 ? 4.391 29.969 17.641 1 98.62 83 VAL B C 1
ATOM 2813 O O . VAL B 1 83 ? 4.27 31.078 17.141 1 98.62 83 VAL B O 1
ATOM 2816 N N . MET B 1 84 ? 3.344 29.266 18 1 98.75 84 MET B N 1
ATOM 2817 C CA . MET B 1 84 ? 1.992 29.766 17.766 1 98.75 84 MET B CA 1
ATOM 2818 C C . MET B 1 84 ? 1.416 30.391 19.016 1 98.75 84 MET B C 1
ATOM 2820 O O . MET B 1 84 ? 0.884 31.5 18.984 1 98.75 84 MET B O 1
ATOM 2824 N N . LEU B 1 85 ? 1.616 29.734 20.188 1 98.69 85 LEU B N 1
ATOM 2825 C CA . LEU B 1 85 ? 0.857 30.094 21.391 1 98.69 85 LEU B CA 1
ATOM 2826 C C . LEU B 1 85 ? 1.771 30.672 22.453 1 98.69 85 LEU B C 1
ATOM 2828 O O . LEU B 1 85 ? 1.296 31.25 23.438 1 98.69 85 LEU B O 1
ATOM 2832 N N . GLY B 1 86 ? 3.039 30.469 22.328 1 98.5 86 GLY B N 1
ATOM 2833 C CA . GLY B 1 86 ? 3.963 30.984 23.312 1 98.5 86 GLY B CA 1
ATOM 2834 C C . GLY B 1 86 ? 3.861 32.5 23.5 1 98.5 86 GLY B C 1
ATOM 2835 O O . GLY B 1 86 ? 3.195 33.156 22.719 1 98.5 86 GLY B O 1
ATOM 2836 N N . GLU B 1 87 ? 4.609 33.031 24.438 1 97.94 87 GLU B N 1
ATOM 2837 C CA . GLU B 1 87 ? 4.609 34.469 24.734 1 97.94 87 GLU B CA 1
ATOM 2838 C C . GLU B 1 87 ? 5.129 35.281 23.562 1 97.94 87 GLU B C 1
ATOM 2840 O O . GLU B 1 87 ? 4.664 36.375 23.312 1 97.94 87 GLU B O 1
ATOM 2845 N N . ASP B 1 88 ? 6.066 34.75 22.875 1 98.25 88 ASP B N 1
ATOM 2846 C CA . ASP B 1 88 ? 6.613 35.375 21.672 1 98.25 88 ASP B CA 1
ATOM 2847 C C . ASP B 1 88 ? 6.129 34.656 20.406 1 98.25 88 ASP B C 1
ATOM 2849 O O . ASP B 1 88 ? 6.836 34.625 19.406 1 98.25 88 ASP B O 1
ATOM 2853 N N . GLY B 1 89 ? 4.973 34 20.531 1 98.75 89 GLY B N 1
ATOM 2854 C CA . GLY B 1 89 ? 4.418 33.281 19.422 1 98.75 89 GLY B CA 1
ATOM 2855 C C . GLY B 1 89 ? 3.635 34.125 18.453 1 98.75 89 GLY B C 1
ATOM 2856 O O . GLY B 1 89 ? 3.445 35.312 18.688 1 98.75 89 GLY B O 1
ATOM 2857 N N . ALA B 1 90 ? 3.227 33.594 17.391 1 98.88 90 ALA B N 1
ATOM 2858 C CA . ALA B 1 90 ? 2.539 34.312 16.312 1 98.88 90 ALA B CA 1
ATOM 2859 C C . ALA B 1 90 ? 1.22 34.906 16.797 1 98.88 90 ALA B C 1
ATOM 2861 O O . ALA B 1 90 ? 0.841 36 16.391 1 98.88 90 ALA B O 1
ATOM 2862 N N . LEU B 1 91 ? 0.496 34.125 17.625 1 98.88 91 LEU B N 1
ATOM 2863 C CA . LEU B 1 91 ? -0.792 34.625 18.094 1 98.88 91 LEU B CA 1
ATOM 2864 C C . LEU B 1 91 ? -0.618 35.906 18.891 1 98.88 91 LEU B C 1
ATOM 2866 O O . LEU B 1 91 ? -1.44 36.844 18.781 1 98.88 91 LEU B O 1
ATOM 2870 N N . ALA B 1 92 ? 0.443 35.969 19.688 1 98.69 92 ALA B N 1
ATOM 2871 C CA . ALA B 1 92 ? 0.713 37.156 20.516 1 98.69 92 ALA B CA 1
ATOM 2872 C C . ALA B 1 92 ? 0.916 38.375 19.656 1 98.69 92 ALA B C 1
ATOM 2874 O O . ALA B 1 92 ? 0.596 39.5 20.062 1 98.69 92 ALA B O 1
ATOM 2875 N N . GLY B 1 93 ? 1.41 38.219 18.469 1 98.75 93 GLY B N 1
ATOM 2876 C CA . GLY B 1 93 ? 1.681 39.344 17.578 1 98.75 93 GLY B CA 1
ATOM 2877 C C . GLY B 1 93 ? 0.563 39.594 16.594 1 98.75 93 GLY B C 1
ATOM 2878 O O . GLY B 1 93 ? 0.598 40.594 15.852 1 98.75 93 GLY B O 1
ATOM 2879 N N . SER B 1 94 ? -0.421 38.781 16.531 1 98.56 94 SER B N 1
ATOM 2880 C CA . SER B 1 94 ? -1.5 38.875 15.562 1 98.56 94 SER B CA 1
ATOM 2881 C C . SER B 1 94 ? -2.584 39.844 16.031 1 98.56 94 SER B C 1
ATOM 2883 O O . SER B 1 94 ? -2.73 40.062 17.219 1 98.56 94 SER B O 1
ATOM 2885 N N . LYS B 1 95 ? -3.285 40.406 15.117 1 97.19 95 LYS B N 1
ATOM 2886 C CA . LYS B 1 95 ? -4.438 41.281 15.352 1 97.19 95 LYS B CA 1
ATOM 2887 C C . LYS B 1 95 ? -5.703 40.688 14.734 1 97.19 95 LYS B C 1
ATOM 2889 O O . LYS B 1 95 ? -5.629 39.781 13.906 1 97.19 95 LYS B O 1
ATOM 2894 N N . ALA B 1 96 ? -6.805 41.188 15.156 1 97.44 96 ALA B N 1
ATOM 2895 C CA . ALA B 1 96 ? -8.086 40.75 14.625 1 97.44 96 ALA B CA 1
ATOM 2896 C C . ALA B 1 96 ? -8.094 40.781 13.102 1 97.44 96 ALA B C 1
ATOM 2898 O O . ALA B 1 96 ? -7.637 41.75 12.5 1 97.44 96 ALA B O 1
ATOM 2899 N N . GLY B 1 97 ? -8.531 39.625 12.555 1 97.19 97 GLY B N 1
ATOM 2900 C CA . GLY B 1 97 ? -8.617 39.562 11.102 1 97.19 97 GLY B CA 1
ATOM 2901 C C . GLY B 1 97 ? -7.457 38.812 10.477 1 97.19 97 GLY B C 1
ATOM 2902 O O . GLY B 1 97 ? -7.551 38.344 9.336 1 97.19 97 GLY B O 1
ATOM 2903 N N . ASN B 1 98 ? -6.285 38.688 11.164 1 98.31 98 ASN B N 1
ATOM 2904 C CA . ASN B 1 98 ? -5.156 37.906 10.664 1 98.31 98 ASN B CA 1
ATOM 2905 C C . ASN B 1 98 ? -5.508 36.438 10.531 1 98.31 98 ASN B C 1
ATOM 2907 O O . ASN B 1 98 ? -6.535 35.969 11.039 1 98.31 98 ASN B O 1
ATOM 2911 N N . VAL B 1 99 ? -4.734 35.688 9.766 1 98.81 99 VAL B N 1
ATOM 2912 C CA . VAL B 1 99 ? -4.922 34.25 9.578 1 98.81 99 VAL B CA 1
ATOM 2913 C C . VAL B 1 99 ? -3.648 33.531 9.977 1 98.81 99 VAL B C 1
ATOM 2915 O O . VAL B 1 99 ? -2.566 33.812 9.461 1 98.81 99 VAL B O 1
ATOM 2918 N N . LEU B 1 100 ? -3.766 32.625 10.914 1 98.88 100 LEU B N 1
ATOM 2919 C CA . LEU B 1 100 ? -2.697 31.672 11.234 1 98.88 100 LEU B CA 1
ATOM 2920 C C . LEU B 1 100 ? -2.877 30.359 10.484 1 98.88 100 LEU B C 1
ATOM 2922 O O . LEU B 1 100 ? -3.963 29.781 10.5 1 98.88 100 LEU B O 1
ATOM 2926 N N . VAL B 1 101 ? -1.811 29.891 9.766 1 98.94 101 VAL B N 1
ATOM 2927 C CA . VAL B 1 101 ? -1.844 28.641 9.008 1 98.94 101 VAL B CA 1
ATOM 2928 C C . VAL B 1 101 ? -0.709 27.734 9.461 1 98.94 101 VAL B C 1
ATOM 2930 O O . VAL B 1 101 ? 0.465 28.016 9.2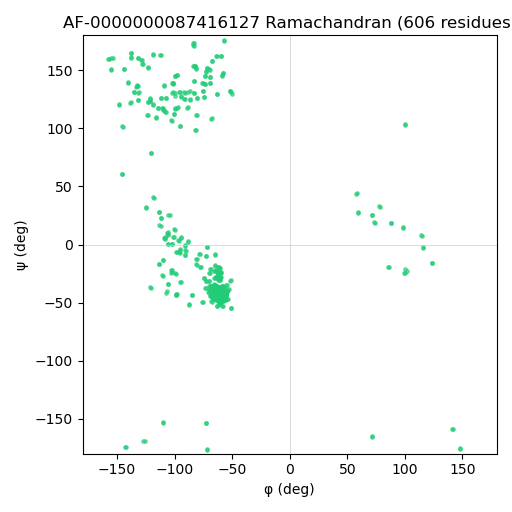19 1 98.94 101 VAL B O 1
ATOM 2933 N N . ASP B 1 102 ? -1.036 26.672 10.102 1 98.88 102 ASP B N 1
ATOM 2934 C CA . ASP B 1 102 ? -0.019 25.703 10.492 1 98.88 102 ASP B CA 1
ATOM 2935 C C . ASP B 1 102 ? 0.059 24.547 9.492 1 98.88 102 ASP B C 1
ATOM 2937 O O . ASP B 1 102 ? -0.878 23.75 9.375 1 98.88 102 ASP B O 1
ATOM 2941 N N . MET B 1 103 ? 1.223 24.391 8.852 1 98.75 103 MET B N 1
ATOM 2942 C CA . MET B 1 103 ? 1.378 23.359 7.82 1 98.75 103 MET B CA 1
ATOM 2943 C C . MET B 1 103 ? 2.268 22.234 8.312 1 98.75 103 MET B C 1
ATOM 2945 O O . MET B 1 103 ? 2.641 21.344 7.539 1 98.75 103 MET B O 1
ATOM 2949 N N . THR B 1 104 ? 2.658 22.297 9.602 1 98.31 104 THR B N 1
ATOM 2950 C CA . THR B 1 104 ? 3.408 21.219 10.242 1 98.31 104 THR B CA 1
ATOM 2951 C C . THR B 1 104 ? 2.529 19.984 10.43 1 98.31 104 THR B C 1
ATOM 2953 O O . THR B 1 104 ? 1.333 20.109 10.703 1 98.31 104 THR B O 1
ATOM 2956 N N . THR B 1 105 ? 3.113 18.797 10.18 1 98 105 THR B N 1
ATOM 2957 C CA . THR B 1 105 ? 2.428 17.625 10.695 1 98 105 THR B CA 1
ATOM 2958 C C . THR B 1 105 ? 2.471 17.594 12.219 1 98 105 THR B C 1
ATOM 2960 O O . THR B 1 105 ? 3.537 17.422 12.812 1 98 105 THR B O 1
ATOM 2963 N N . SER B 1 106 ? 1.323 17.844 12.828 1 98.19 106 SER B N 1
ATOM 2964 C CA . SER B 1 106 ? 1.201 17.984 14.273 1 98.19 106 SER B CA 1
ATOM 2965 C C . SER B 1 106 ? -0.095 17.359 14.781 1 98.19 106 SER B C 1
ATOM 2967 O O . SER B 1 106 ? -0.778 16.641 14.047 1 98.19 106 SER B O 1
ATOM 2969 N N . GLU B 1 107 ? -0.396 17.531 16.094 1 98.5 107 GLU B N 1
ATOM 2970 C CA . GLU B 1 107 ? -1.544 16.891 16.719 1 98.5 107 GLU B CA 1
ATOM 2971 C C . GLU B 1 107 ? -2.848 17.578 16.328 1 98.5 107 GLU B C 1
ATOM 2973 O O . GLU B 1 107 ? -2.957 18.797 16.406 1 98.5 107 GLU B O 1
ATOM 2978 N N . PRO B 1 108 ? -3.834 16.734 15.922 1 98.69 108 PRO B N 1
ATOM 2979 C CA . PRO B 1 108 ? -5.16 17.312 15.68 1 98.69 108 PRO B CA 1
ATOM 2980 C C . PRO B 1 108 ? -5.68 18.109 16.859 1 98.69 108 PRO B C 1
ATOM 2982 O O . PRO B 1 108 ? -6.266 19.188 16.688 1 98.69 108 PRO B O 1
ATOM 2985 N N . SER B 1 109 ? -5.465 17.672 18.047 1 97.56 109 SER B N 1
ATOM 2986 C CA . SER B 1 109 ? -5.91 18.375 19.25 1 97.56 109 SER B CA 1
ATOM 2987 C C . SER B 1 109 ? -5.227 19.734 19.391 1 97.56 109 SER B C 1
ATOM 2989 O O . SER B 1 109 ? -5.84 20.703 19.844 1 97.56 109 SER B O 1
ATOM 2991 N N . LEU B 1 110 ? -3.963 19.797 19.062 1 98.38 110 LEU B N 1
ATOM 2992 C CA . LEU B 1 110 ? -3.244 21.062 19.109 1 98.38 110 LEU B CA 1
ATOM 2993 C C . LEU B 1 110 ? -3.811 22.047 18.078 1 98.38 110 LEU B C 1
ATOM 2995 O O . LEU B 1 110 ? -3.918 23.234 18.359 1 98.38 110 LEU B O 1
ATOM 2999 N N . ALA B 1 111 ? -4.176 21.547 16.906 1 98.81 111 ALA B N 1
ATOM 3000 C CA . ALA B 1 111 ? -4.801 22.391 15.891 1 98.81 111 ALA B CA 1
ATOM 3001 C C . ALA B 1 111 ? -6.094 23.016 16.422 1 98.81 111 ALA B C 1
ATOM 3003 O O . ALA B 1 111 ? -6.375 24.188 16.172 1 98.81 111 ALA B O 1
ATOM 3004 N N . ILE B 1 112 ? -6.859 22.234 17.109 1 98.62 112 ILE B N 1
ATOM 3005 C CA . ILE B 1 112 ? -8.117 22.703 17.672 1 98.62 112 ILE B CA 1
ATOM 3006 C C . ILE B 1 112 ? -7.836 23.734 18.766 1 98.62 112 ILE B C 1
ATOM 3008 O O . ILE B 1 112 ? -8.5 24.781 18.812 1 98.62 112 ILE B O 1
ATOM 3012 N N . GLU B 1 113 ? -6.871 23.438 19.594 1 98.56 113 GLU B N 1
ATOM 3013 C CA . GLU B 1 113 ? -6.48 24.375 20.641 1 98.56 113 GLU B CA 1
ATOM 3014 C C . GLU B 1 113 ? -6.066 25.719 20.047 1 98.56 113 GLU B C 1
ATOM 3016 O O . GLU B 1 113 ? -6.469 26.781 20.547 1 98.56 113 GLU B O 1
ATOM 3021 N N . ILE B 1 114 ? -5.289 25.688 19.047 1 98.81 114 ILE B N 1
ATOM 3022 C CA . ILE B 1 114 ? -4.816 26.906 18.391 1 98.81 114 ILE B CA 1
ATOM 3023 C C . ILE B 1 114 ? -6 27.672 17.797 1 98.81 114 ILE B C 1
ATOM 3025 O O . ILE B 1 114 ? -6.086 28.891 17.922 1 98.81 114 ILE B O 1
ATOM 3029 N N . ALA B 1 115 ? -6.879 26.953 17.156 1 98.81 115 ALA B N 1
ATOM 3030 C CA . ALA B 1 115 ? -8.055 27.562 16.547 1 98.81 115 ALA B CA 1
ATOM 3031 C C . ALA B 1 115 ? -8.898 28.297 17.594 1 98.81 115 ALA B C 1
ATOM 3033 O O . ALA B 1 115 ? -9.367 29.406 17.359 1 98.81 115 ALA B O 1
ATOM 3034 N N . GLU B 1 116 ? -9.094 27.641 18.719 1 98.69 116 GLU B N 1
ATOM 3035 C CA . GLU B 1 116 ? -9.883 28.234 19.797 1 98.69 116 GLU B CA 1
ATOM 3036 C C . GLU B 1 116 ? -9.211 29.484 20.359 1 98.69 116 GLU B C 1
ATOM 3038 O O . GLU B 1 116 ? -9.859 30.516 20.578 1 98.69 116 GLU B O 1
ATOM 3043 N N . ALA B 1 117 ? -7.93 29.391 20.625 1 98.81 117 ALA B N 1
ATOM 3044 C CA . ALA B 1 117 ? -7.172 30.531 21.141 1 98.81 117 ALA B CA 1
ATOM 3045 C C . ALA B 1 117 ? -7.207 31.688 20.141 1 98.81 117 ALA B C 1
ATOM 3047 O O . ALA B 1 117 ? -7.336 32.844 20.547 1 98.81 117 ALA B O 1
ATOM 3048 N N . ALA B 1 118 ? -7.066 31.391 18.875 1 98.75 118 ALA B N 1
ATOM 3049 C CA . ALA B 1 118 ? -7.102 32.406 17.828 1 98.75 118 ALA B CA 1
ATOM 3050 C C . ALA B 1 118 ? -8.469 33.094 17.766 1 98.75 118 ALA B C 1
ATOM 3052 O O . ALA B 1 118 ? -8.555 34.312 17.688 1 98.75 118 ALA B O 1
ATOM 3053 N N . GLN B 1 119 ? -9.445 32.25 17.766 1 97.94 119 GLN B N 1
ATOM 3054 C CA . GLN B 1 119 ? -10.805 32.75 17.703 1 97.94 119 GLN B CA 1
ATOM 3055 C C . GLN B 1 119 ? -11.078 33.75 18.828 1 97.94 119 GLN B C 1
ATOM 3057 O O . GLN B 1 119 ? -11.758 34.75 18.625 1 97.94 119 GLN B O 1
ATOM 3062 N N . ALA B 1 120 ? -10.586 33.469 19.984 1 98.06 120 ALA B N 1
ATOM 3063 C CA . ALA B 1 120 ? -10.773 34.344 21.156 1 98.06 120 ALA B CA 1
ATOM 3064 C C . ALA B 1 120 ? -10.172 35.719 20.938 1 98.06 120 ALA B C 1
ATOM 3066 O O . ALA B 1 120 ? -10.594 36.688 21.547 1 98.06 120 ALA B O 1
ATOM 3067 N N . LYS B 1 121 ? -9.281 35.844 20 1 97.5 121 LYS B N 1
ATOM 3068 C CA . LYS B 1 121 ? -8.609 37.094 19.703 1 97.5 121 LYS B CA 1
ATOM 3069 C C . LYS B 1 121 ? -9.094 37.688 18.391 1 97.5 121 LYS B C 1
ATOM 3071 O O . LYS B 1 121 ? -8.492 38.625 17.859 1 97.5 121 LYS B O 1
ATOM 3076 N N . GLY B 1 122 ? -10.094 37.031 17.828 1 97.94 122 GLY B N 1
ATOM 3077 C CA . GLY B 1 122 ? -10.594 37.469 16.547 1 97.94 122 GLY B CA 1
ATOM 3078 C C . GLY B 1 122 ? -9.664 37.125 15.391 1 97.94 122 GLY B C 1
ATOM 3079 O O . GLY B 1 122 ? -9.703 37.781 14.344 1 97.94 122 GLY B O 1
ATOM 3080 N N . VAL B 1 123 ? -8.781 36.219 15.57 1 98.62 123 VAL B N 1
ATOM 3081 C CA . VAL B 1 123 ? -7.836 35.75 14.562 1 98.62 123 VAL B CA 1
ATOM 3082 C C . VAL B 1 123 ? -8.32 34.406 13.977 1 98.62 123 VAL B C 1
ATOM 3084 O O . VAL B 1 123 ? -8.867 33.562 14.688 1 98.62 123 VAL B O 1
ATOM 3087 N N . HIS B 1 124 ? -8.203 34.25 12.641 1 98.56 124 HIS B N 1
ATOM 3088 C CA . HIS B 1 124 ? -8.539 32.969 12.008 1 98.56 124 HIS B CA 1
ATOM 3089 C C . HIS B 1 124 ? -7.387 31.969 12.133 1 98.56 124 HIS B C 1
ATOM 3091 O O . HIS B 1 124 ? -6.23 32.375 12.273 1 98.56 124 HIS B O 1
ATOM 3097 N N . SER B 1 125 ? -7.711 30.688 12.156 1 98.69 125 SER B N 1
ATOM 3098 C CA . SER B 1 125 ? -6.688 29.656 12.203 1 98.69 125 SER B CA 1
ATOM 3099 C C . SER B 1 125 ? -7.062 28.469 11.312 1 98.69 125 SER B C 1
ATOM 3101 O O . SER B 1 125 ? -8.227 28.078 11.266 1 98.69 125 SER B O 1
ATOM 3103 N N . VAL B 1 126 ? -6.02 27.938 10.594 1 98.69 126 VAL B N 1
ATOM 3104 C CA . VAL B 1 126 ? -6.172 26.797 9.695 1 98.69 126 VAL B CA 1
ATOM 3105 C C . VAL B 1 126 ? -5.023 25.812 9.906 1 98.69 126 VAL B C 1
ATOM 3107 O O . VAL B 1 126 ? -3.871 26.219 10.07 1 98.69 126 VAL B O 1
ATOM 3110 N N . ASP B 1 127 ? -5.355 24.5 10.07 1 98.94 127 ASP B N 1
ATOM 3111 C CA . ASP B 1 127 ? -4.32 23.469 9.977 1 98.94 127 ASP B CA 1
ATOM 3112 C C . ASP B 1 127 ? -4.277 22.859 8.57 1 98.94 127 ASP B C 1
ATOM 3114 O O . ASP B 1 127 ? -5.309 22.484 8.023 1 98.94 127 ASP B O 1
ATOM 3118 N N . ALA B 1 128 ? -3.023 22.766 7.992 1 98.81 128 ALA B N 1
ATOM 3119 C CA . ALA B 1 128 ? -2.893 22.391 6.586 1 98.81 128 ALA B CA 1
ATOM 3120 C C . ALA B 1 128 ? -1.634 21.562 6.352 1 98.81 128 ALA B C 1
ATOM 3122 O O . ALA B 1 128 ? -0.786 21.922 5.535 1 98.81 128 ALA B O 1
ATOM 3123 N N . PRO B 1 129 ? -1.577 20.406 7.023 1 98.56 129 PRO B N 1
ATOM 3124 C CA . PRO B 1 129 ? -0.415 19.562 6.738 1 98.56 129 PRO B CA 1
ATOM 3125 C C . PRO B 1 129 ? -0.327 19.156 5.27 1 98.56 129 PRO B C 1
ATOM 3127 O O . PRO B 1 129 ? -1.298 19.312 4.523 1 98.56 129 PRO B O 1
ATOM 3130 N N . VAL B 1 130 ? 0.903 18.719 4.91 1 97.19 130 VAL B N 1
ATOM 3131 C CA . VAL B 1 130 ? 1.153 18.5 3.488 1 97.19 130 VAL B CA 1
ATOM 3132 C C . VAL B 1 130 ? 1.723 17.094 3.27 1 97.19 130 VAL B C 1
ATOM 3134 O O . VAL B 1 130 ? 2.205 16.469 4.211 1 97.19 130 VAL B O 1
ATOM 3137 N N . SER B 1 131 ? 1.584 16.625 2.064 1 95.06 131 SER B N 1
ATOM 3138 C CA . SER B 1 131 ? 2.258 15.445 1.553 1 95.06 131 SER B CA 1
ATOM 3139 C C . SER B 1 131 ? 2.982 15.742 0.244 1 95.06 131 SER B C 1
ATOM 3141 O O . SER B 1 131 ? 2.686 16.734 -0.426 1 95.06 131 SER B O 1
ATOM 3143 N N . GLY B 1 132 ? 4.023 14.953 -0.082 1 90.75 132 GLY B N 1
ATOM 3144 C CA . GLY B 1 132 ? 4.812 15.133 -1.291 1 90.75 132 GLY B CA 1
ATOM 3145 C C . GLY B 1 132 ? 6.293 15.305 -1.019 1 90.75 132 GLY B C 1
ATOM 3146 O O . GLY B 1 132 ? 7.113 15.195 -1.932 1 90.75 132 GLY B O 1
ATOM 3147 N N . GLY B 1 133 ? 6.633 15.586 0.195 1 88.19 133 GLY B N 1
ATOM 3148 C CA . GLY B 1 133 ? 8.023 15.656 0.606 1 88.19 133 GLY B CA 1
ATOM 3149 C C . GLY B 1 133 ? 8.742 16.875 0.058 1 88.19 133 GLY B C 1
ATOM 3150 O O . GLY B 1 133 ? 8.109 17.844 -0.338 1 88.19 133 GLY B O 1
ATOM 3151 N N . ASP B 1 134 ? 10.055 16.812 0.15 1 91.12 134 ASP B N 1
ATOM 3152 C CA . ASP B 1 134 ? 10.898 17.938 -0.261 1 91.12 134 ASP B CA 1
ATOM 3153 C C . ASP B 1 134 ? 10.805 18.172 -1.768 1 91.12 134 ASP B C 1
ATOM 3155 O O . ASP B 1 134 ? 10.789 19.312 -2.225 1 91.12 134 ASP B O 1
ATOM 3159 N N . VAL B 1 135 ? 10.656 17.109 -2.482 1 90.81 135 VAL B N 1
ATOM 3160 C CA . VAL B 1 135 ? 10.539 17.219 -3.932 1 90.81 135 VAL B CA 1
ATOM 3161 C C . VAL B 1 135 ? 9.227 17.906 -4.289 1 90.81 135 VAL B C 1
ATOM 3163 O O . VAL B 1 135 ? 9.195 18.797 -5.141 1 90.81 135 VAL B O 1
ATOM 3166 N N . GLY B 1 136 ? 8.156 17.484 -3.629 1 93.31 136 GLY B N 1
ATOM 3167 C CA . GLY B 1 136 ? 6.875 18.141 -3.85 1 93.31 136 GLY B CA 1
ATOM 3168 C C . GLY B 1 136 ? 6.902 19.625 -3.518 1 93.31 136 GLY B C 1
ATOM 3169 O O . GLY B 1 136 ? 6.281 20.422 -4.211 1 93.31 136 GLY B O 1
ATOM 3170 N N . ALA B 1 137 ? 7.59 19.984 -2.484 1 95.94 137 ALA B N 1
ATOM 3171 C CA . ALA B 1 137 ? 7.703 21.391 -2.086 1 95.94 137 ALA B CA 1
ATOM 3172 C C . ALA B 1 137 ? 8.477 22.188 -3.129 1 95.94 137 ALA B C 1
ATOM 3174 O O . ALA B 1 137 ? 8.062 23.281 -3.512 1 95.94 137 ALA B O 1
ATOM 3175 N N . LYS B 1 138 ? 9.57 21.609 -3.574 1 96.5 138 LYS B N 1
ATOM 3176 C CA . LYS B 1 138 ? 10.422 22.281 -4.555 1 96.5 138 LYS B CA 1
ATOM 3177 C C . LYS B 1 138 ? 9.672 22.5 -5.867 1 96.5 138 LYS B C 1
ATOM 3179 O O . LYS B 1 138 ? 9.836 23.531 -6.512 1 96.5 138 LYS B O 1
ATOM 3184 N N . GLU B 1 139 ? 8.852 21.531 -6.223 1 96.94 139 GLU B N 1
ATOM 3185 C CA . GLU B 1 139 ? 8.195 21.562 -7.527 1 96.94 139 GLU B CA 1
ATOM 3186 C C . GLU B 1 139 ? 6.789 22.156 -7.43 1 96.94 139 GLU B C 1
ATOM 3188 O O . GLU B 1 139 ? 6.051 22.172 -8.414 1 96.94 139 GLU B O 1
ATOM 3193 N N . ALA B 1 140 ? 6.395 22.594 -6.273 1 97.69 140 ALA B N 1
ATOM 3194 C CA . ALA B 1 140 ? 5.086 23.188 -6.023 1 97.69 140 ALA B CA 1
ATOM 3195 C C . ALA B 1 140 ? 3.963 22.219 -6.387 1 97.69 140 ALA B C 1
ATOM 3197 O O . ALA B 1 140 ? 2.998 22.609 -7.055 1 97.69 140 ALA B O 1
ATOM 3198 N N . ARG B 1 141 ? 4.148 20.984 -5.98 1 96.31 141 ARG B N 1
ATOM 3199 C CA . ARG B 1 141 ? 3.184 19.938 -6.316 1 96.31 141 ARG B CA 1
ATOM 3200 C C . ARG B 1 141 ? 2.682 19.234 -5.062 1 96.31 141 ARG B C 1
ATOM 3202 O O . ARG B 1 141 ? 2.385 18.031 -5.098 1 96.31 141 ARG B O 1
ATOM 3209 N N . LEU B 1 142 ? 2.588 19.891 -3.957 1 96.81 142 LEU B N 1
ATOM 3210 C CA . LEU B 1 142 ? 2.197 19.297 -2.688 1 96.81 142 LEU B CA 1
ATOM 3211 C C . LEU B 1 142 ? 0.709 18.969 -2.678 1 96.81 142 LEU B C 1
ATOM 3213 O O . LEU B 1 142 ? -0.076 19.594 -3.389 1 96.81 142 LEU B O 1
ATOM 3217 N N . SER B 1 143 ? 0.399 17.906 -1.947 1 97.25 143 SER B N 1
ATOM 3218 C CA . SER B 1 143 ? -0.971 17.703 -1.487 1 97.25 143 SER B CA 1
ATOM 3219 C C . SER B 1 143 ? -1.21 18.391 -0.143 1 97.25 143 SER B C 1
ATOM 3221 O O . SER B 1 143 ? -0.525 18.094 0.839 1 97.25 143 SER B O 1
ATOM 3223 N N . ILE B 1 144 ? -2.109 19.328 -0.112 1 98.31 144 ILE B N 1
ATOM 3224 C CA . ILE B 1 144 ? -2.383 20.109 1.09 1 98.31 144 ILE B CA 1
ATOM 3225 C C . ILE B 1 144 ? -3.752 19.734 1.651 1 98.31 144 ILE B C 1
ATOM 3227 O O . ILE B 1 144 ? -4.773 19.891 0.98 1 98.31 144 ILE B O 1
ATOM 3231 N N . MET B 1 145 ? -3.787 19.172 2.844 1 98.62 145 MET B N 1
ATOM 3232 C CA . MET B 1 145 ? -4.988 18.75 3.553 1 98.62 145 MET B CA 1
ATOM 3233 C C . MET B 1 145 ? -5.406 19.781 4.598 1 98.62 145 MET B C 1
ATOM 3235 O O . MET B 1 145 ? -4.699 19.984 5.59 1 98.62 145 MET B O 1
ATOM 3239 N N . ILE B 1 146 ? -6.594 20.359 4.434 1 98.88 146 ILE B N 1
ATOM 3240 C CA . ILE B 1 146 ? -6.805 21.609 5.156 1 98.88 146 ILE B CA 1
ATOM 3241 C C . ILE B 1 146 ? -8.008 21.469 6.086 1 98.88 146 ILE B C 1
ATOM 3243 O O . ILE B 1 146 ? -9.078 21.031 5.66 1 98.88 146 ILE B O 1
ATOM 3247 N N . GLY B 1 147 ? -7.801 21.75 7.336 1 98.88 147 GLY B N 1
ATOM 3248 C CA . GLY B 1 147 ? -8.883 21.906 8.305 1 98.88 147 GLY B CA 1
ATOM 3249 C C . GLY B 1 147 ? -9.078 23.344 8.742 1 98.88 147 GLY B C 1
ATOM 3250 O O . GLY B 1 147 ? -8.109 24.047 9.031 1 98.88 147 GLY B O 1
ATOM 3251 N N . GLY B 1 148 ? -10.312 23.844 8.852 1 98.69 148 GLY B N 1
ATOM 3252 C CA . GLY B 1 148 ? -10.664 25.203 9.234 1 98.69 148 GLY B CA 1
ATOM 3253 C C . GLY B 1 148 ? -11.93 25.703 8.562 1 98.69 148 GLY B C 1
ATOM 3254 O O . GLY B 1 148 ? -12.602 24.953 7.848 1 98.69 148 GLY B O 1
ATOM 3255 N N . ASP B 1 149 ? -12.258 26.969 8.797 1 98.25 149 ASP B N 1
ATOM 3256 C CA . ASP B 1 149 ? -13.438 27.578 8.203 1 98.25 149 ASP B CA 1
ATOM 3257 C C . ASP B 1 149 ? -13.32 27.625 6.68 1 98.25 149 ASP B C 1
ATOM 3259 O O . ASP B 1 149 ? -12.312 28.094 6.141 1 98.25 149 ASP B O 1
ATOM 3263 N N . LYS B 1 150 ? -14.375 27.141 6.039 1 98 150 LYS B N 1
ATOM 3264 C CA . LYS B 1 150 ? -14.375 26.984 4.586 1 98 150 LYS B CA 1
ATOM 3265 C C . LYS B 1 150 ? -14.062 28.312 3.896 1 98 150 LYS B C 1
ATOM 3267 O O . LYS B 1 150 ? -13.305 28.359 2.928 1 98 150 LYS B O 1
ATOM 3272 N N . GLU B 1 151 ? -14.633 29.328 4.336 1 98.12 151 GLU B N 1
ATOM 3273 C CA . GLU B 1 151 ? -14.438 30.641 3.705 1 98.12 151 GLU B CA 1
ATOM 3274 C C . GLU B 1 151 ? -12.992 31.094 3.826 1 98.12 151 GLU B C 1
ATOM 3276 O O . GLU B 1 151 ? -12.445 31.688 2.896 1 98.12 151 GLU B O 1
ATOM 3281 N N . VAL B 1 152 ? -12.438 30.891 5 1 98.56 152 VAL B N 1
ATOM 3282 C CA . VAL B 1 152 ? -11.039 31.266 5.219 1 98.56 152 VAL B CA 1
ATOM 3283 C C . VAL B 1 152 ? -10.133 30.422 4.324 1 98.56 152 VAL B C 1
ATOM 3285 O O . VAL B 1 152 ? -9.195 30.953 3.717 1 98.56 152 VAL B O 1
ATOM 3288 N N . VAL B 1 153 ? -10.445 29.125 4.219 1 98.69 153 VAL B N 1
ATOM 3289 C CA . VAL B 1 153 ? -9.672 28.219 3.385 1 98.69 153 VAL B CA 1
ATOM 3290 C C . VAL B 1 153 ? -9.711 28.672 1.932 1 98.69 153 VAL B C 1
ATOM 3292 O O . VAL B 1 153 ? -8.68 28.719 1.259 1 98.69 153 VAL B O 1
ATOM 3295 N N . GLU B 1 154 ? -10.852 29.062 1.457 1 98.31 154 GLU B N 1
ATOM 3296 C CA . GLU B 1 154 ? -11.016 29.531 0.085 1 98.31 154 GLU B CA 1
ATOM 3297 C C . GLU B 1 154 ? -10.273 30.844 -0.14 1 98.31 154 GLU B C 1
ATOM 3299 O O . GLU B 1 154 ? -9.688 31.062 -1.203 1 98.31 154 GLU B O 1
ATOM 3304 N N . ALA B 1 155 ? -10.32 31.703 0.869 1 98.31 155 ALA B N 1
ATOM 3305 C CA . ALA B 1 155 ? -9.625 32.969 0.767 1 98.31 155 ALA B CA 1
ATOM 3306 C C . ALA B 1 155 ? -8.125 32.781 0.609 1 98.31 155 ALA B C 1
ATOM 3308 O O . ALA B 1 155 ? -7.438 33.625 0.015 1 98.31 155 ALA B O 1
ATOM 3309 N N . LEU B 1 156 ? -7.633 31.672 1.062 1 98.69 156 LEU B N 1
ATOM 3310 C CA . LEU B 1 156 ? -6.203 31.391 1.049 1 98.69 156 LEU B CA 1
ATOM 3311 C C . LEU B 1 156 ? -5.793 30.734 -0.265 1 98.69 156 LEU B C 1
ATOM 3313 O O . LEU B 1 156 ? -4.621 30.406 -0.467 1 98.69 156 LEU B O 1
ATOM 3317 N N . ASN B 1 157 ? -6.648 30.531 -1.257 1 98.5 157 ASN B N 1
ATOM 3318 C CA . ASN B 1 157 ? -6.406 29.797 -2.498 1 98.5 157 ASN B CA 1
ATOM 3319 C C . ASN B 1 157 ? -5.207 30.359 -3.254 1 98.5 157 ASN B C 1
ATOM 3321 O O . ASN B 1 157 ? -4.387 29.609 -3.779 1 98.5 157 ASN B O 1
ATOM 3325 N N . PRO B 1 158 ? -5.062 31.703 -3.311 1 98.5 158 PRO B N 1
ATOM 3326 C CA . PRO B 1 158 ? -3.895 32.219 -4.02 1 98.5 158 PRO B CA 1
ATOM 3327 C C . PRO B 1 158 ? -2.576 31.734 -3.424 1 98.5 158 PRO B C 1
ATOM 3329 O O . PRO B 1 158 ? -1.556 31.719 -4.117 1 98.5 158 PRO B O 1
ATOM 3332 N N . CYS B 1 159 ? -2.617 31.375 -2.139 1 98.69 159 CYS B N 1
ATOM 3333 C CA . CYS B 1 159 ? -1.42 30.859 -1.488 1 98.69 159 CYS B CA 1
ATOM 3334 C C . CYS B 1 159 ? -1.273 29.359 -1.73 1 98.69 159 CYS B C 1
ATOM 3336 O O . CYS B 1 159 ? -0.186 28.891 -2.061 1 98.69 159 CYS B O 1
ATOM 3338 N N . TRP B 1 160 ? -2.42 28.625 -1.612 1 98.62 160 TRP B N 1
ATOM 3339 C CA . TRP B 1 160 ? -2.381 27.172 -1.803 1 98.62 160 TRP B CA 1
ATOM 3340 C C . TRP B 1 160 ? -1.868 26.812 -3.195 1 98.62 160 TRP B C 1
ATOM 3342 O O . TRP B 1 160 ? -1.001 25.953 -3.344 1 98.62 160 TRP B O 1
ATOM 3352 N N . GLU B 1 161 ? -2.305 27.484 -4.207 1 98.06 161 GLU B N 1
ATOM 3353 C CA . GLU B 1 161 ? -2.135 27.125 -5.609 1 98.06 161 GLU B CA 1
ATOM 3354 C C . GLU B 1 161 ? -0.681 27.281 -6.047 1 98.06 161 GLU B C 1
ATOM 3356 O O . GLU B 1 161 ? -0.235 26.609 -6.98 1 98.06 161 GLU B O 1
ATOM 3361 N N . VAL B 1 162 ? 0.089 28.094 -5.402 1 97.88 162 VAL B N 1
ATOM 3362 C CA . VAL B 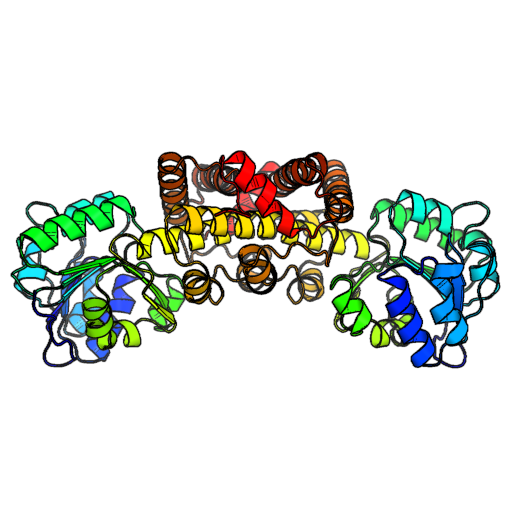1 162 ? 1.466 28.281 -5.84 1 97.88 162 VAL B CA 1
ATOM 3363 C C . VAL B 1 162 ? 2.385 27.297 -5.125 1 97.88 162 VAL B C 1
ATOM 3365 O O . VAL B 1 162 ? 3.541 27.125 -5.512 1 97.88 162 VAL B O 1
ATOM 3368 N N . MET B 1 163 ? 1.802 26.562 -4.066 1 98.12 163 MET B N 1
ATOM 3369 C CA . MET B 1 163 ? 2.623 25.641 -3.287 1 98.12 163 MET B CA 1
ATOM 3370 C C . MET B 1 163 ? 2.246 24.188 -3.58 1 98.12 163 MET B C 1
ATOM 3372 O O . MET B 1 163 ? 3.037 23.281 -3.34 1 98.12 163 MET B O 1
ATOM 3376 N N . GLY B 1 164 ? 0.986 24.016 -3.973 1 97.25 164 GLY B N 1
ATOM 3377 C CA . GLY B 1 164 ? 0.49 22.656 -4.074 1 97.25 164 GLY B CA 1
ATOM 3378 C C . GLY B 1 164 ? -0.356 22.422 -5.309 1 97.25 164 GLY B C 1
ATOM 3379 O O . GLY B 1 164 ? -0.738 23.375 -6 1 97.25 164 GLY B O 1
ATOM 3380 N N . LYS B 1 165 ? -0.598 21.141 -5.645 1 96.56 165 LYS B N 1
ATOM 3381 C CA . LYS B 1 165 ? -1.42 20.734 -6.781 1 96.56 165 LYS B CA 1
ATOM 3382 C C . LYS B 1 165 ? -2.76 20.172 -6.316 1 96.56 165 LYS B C 1
ATOM 3384 O O . LYS B 1 165 ? -3.791 20.406 -6.953 1 96.56 165 LYS B O 1
ATOM 3389 N N . THR B 1 166 ? -2.729 19.391 -5.277 1 97.25 166 THR B N 1
ATOM 3390 C CA . THR B 1 166 ? -3.945 18.859 -4.676 1 97.25 166 THR B CA 1
ATOM 3391 C C . THR B 1 166 ? -4.305 19.625 -3.406 1 97.25 166 THR B C 1
ATOM 3393 O O . THR B 1 166 ? -3.613 19.516 -2.393 1 97.25 166 THR B O 1
ATOM 3396 N N . ILE B 1 167 ? -5.355 20.469 -3.475 1 98.12 167 ILE B N 1
ATOM 3397 C CA . ILE B 1 167 ? -5.793 21.328 -2.381 1 98.12 167 ILE B CA 1
ATOM 3398 C C . ILE B 1 167 ? -7.195 20.922 -1.931 1 98.12 167 ILE B C 1
ATOM 3400 O O . ILE B 1 167 ? -8.172 21.141 -2.646 1 98.12 167 ILE B O 1
ATOM 3404 N N . VAL B 1 168 ? -7.289 20.344 -0.728 1 98.44 168 VAL B N 1
ATOM 3405 C CA . VAL B 1 168 ? -8.586 19.797 -0.362 1 98.44 168 VAL B CA 1
ATOM 3406 C C . VAL B 1 168 ? -8.969 20.25 1.046 1 98.44 168 VAL B C 1
ATOM 3408 O O . VAL B 1 168 ? -8.203 20.047 1.994 1 98.44 168 VAL B O 1
ATOM 3411 N N . HIS B 1 169 ? -10.125 20.875 1.171 1 98.81 169 HIS B N 1
ATOM 3412 C CA . HIS B 1 169 ? -10.727 21.188 2.465 1 98.81 169 HIS B CA 1
ATOM 3413 C C . HIS B 1 169 ? -11.312 19.938 3.115 1 98.81 169 HIS B C 1
ATOM 3415 O O . HIS B 1 169 ? -12.156 19.266 2.523 1 98.81 169 HIS B O 1
ATOM 3421 N N . GLN B 1 170 ? -10.906 19.672 4.367 1 98.75 170 GLN B N 1
ATOM 3422 C CA . GLN B 1 170 ? -11.227 18.391 4.984 1 98.75 170 GLN B CA 1
ATOM 3423 C C . GLN B 1 170 ? -12.258 18.547 6.098 1 98.75 170 GLN B C 1
ATOM 3425 O O . GLN B 1 170 ? -12.789 17.562 6.613 1 98.75 170 GLN B O 1
ATOM 3430 N N . GLY B 1 171 ? -12.484 19.75 6.496 1 98.69 171 GLY B N 1
ATOM 3431 C CA . GLY B 1 171 ? -13.422 19.984 7.586 1 98.69 171 GLY B CA 1
ATOM 3432 C C . GLY B 1 171 ? -12.984 21.078 8.531 1 98.69 171 GLY B C 1
ATOM 3433 O O . GLY B 1 171 ? -12.266 22 8.133 1 98.69 171 GLY B O 1
ATOM 3434 N N . PRO B 1 172 ? -13.5 21.094 9.758 1 98.62 172 PRO B N 1
ATOM 3435 C CA . PRO B 1 172 ? -13.156 22.141 10.734 1 98.62 172 PRO B CA 1
ATOM 3436 C C . PRO B 1 172 ? -11.734 22 11.273 1 98.62 172 PRO B C 1
ATOM 3438 O O . PRO B 1 172 ? -10.992 21.109 10.836 1 98.62 172 PRO B O 1
ATOM 3441 N N . ALA B 1 173 ? -11.391 22.859 12.203 1 98.75 173 ALA B N 1
ATOM 3442 C CA . ALA B 1 173 ? -10.062 22.828 12.812 1 98.75 173 ALA B CA 1
ATOM 3443 C C . ALA B 1 173 ? -9.727 21.422 13.32 1 98.75 173 ALA B C 1
ATOM 3445 O O . ALA B 1 173 ? -10.547 20.781 13.984 1 98.75 173 ALA B O 1
ATOM 3446 N N . GLY B 1 174 ? -8.57 20.984 12.977 1 98.81 174 GLY B N 1
ATOM 3447 C CA . GLY B 1 174 ? -8.133 19.641 13.344 1 98.81 174 GLY B CA 1
ATOM 3448 C C . GLY B 1 174 ? -8.297 18.641 12.219 1 98.81 174 GLY B C 1
ATOM 3449 O O . GLY B 1 174 ? -7.57 17.641 12.164 1 98.81 174 GLY B O 1
ATOM 3450 N N . ALA B 1 175 ? -9.172 18.844 11.281 1 98.88 175 ALA B N 1
ATOM 3451 C CA . ALA B 1 175 ? -9.492 17.875 10.234 1 98.88 175 ALA B CA 1
ATOM 3452 C C . ALA B 1 175 ? -8.312 17.688 9.281 1 98.88 175 ALA B C 1
ATOM 3454 O O . ALA B 1 175 ? -8.086 16.594 8.766 1 98.88 175 ALA B O 1
ATOM 3455 N N . GLY B 1 176 ? -7.594 18.734 9.016 1 98.88 176 GLY B N 1
ATOM 3456 C CA . GLY B 1 176 ? -6.391 18.594 8.211 1 98.88 176 GLY B CA 1
ATOM 3457 C C . GLY B 1 176 ? -5.379 17.641 8.812 1 98.88 176 GLY B C 1
ATOM 3458 O O . GLY B 1 176 ? -4.859 16.766 8.125 1 98.88 176 GLY B O 1
ATOM 3459 N N . GLN B 1 177 ? -5.145 17.812 10.086 1 98.88 177 GLN B N 1
ATOM 3460 C CA . GLN B 1 177 ? -4.199 16.953 10.789 1 98.88 177 GLN B CA 1
ATOM 3461 C C . GLN B 1 177 ? -4.711 15.516 10.875 1 98.88 177 GLN B C 1
ATOM 3463 O O . GLN B 1 177 ? -3.938 14.57 10.719 1 98.88 177 GLN B O 1
ATOM 3468 N N . HIS B 1 178 ? -6.012 15.352 11.148 1 98.88 178 HIS B N 1
ATOM 3469 C CA . HIS B 1 178 ? -6.566 14 11.141 1 98.88 178 HIS B CA 1
ATOM 3470 C C . HIS B 1 178 ? -6.375 13.336 9.781 1 98.88 178 HIS B C 1
ATOM 3472 O O . HIS B 1 178 ? -6.059 12.148 9.711 1 98.88 178 HIS B O 1
ATOM 3478 N N . THR B 1 179 ? -6.586 14.102 8.727 1 98.81 179 THR B N 1
ATOM 3479 C CA . THR B 1 179 ? -6.402 13.555 7.383 1 98.81 179 THR B CA 1
ATOM 3480 C C . THR B 1 179 ? -4.945 13.164 7.156 1 98.81 179 THR B C 1
ATOM 3482 O O . THR B 1 179 ? -4.66 12.133 6.539 1 98.81 179 THR B O 1
ATOM 3485 N N . LYS B 1 180 ? -4.023 13.961 7.609 1 98.75 180 LYS B N 1
ATOM 3486 C CA . LYS B 1 180 ? -2.605 13.617 7.52 1 98.75 180 LYS B CA 1
ATOM 3487 C C . LYS B 1 180 ? -2.311 12.305 8.242 1 98.75 180 LYS B C 1
ATOM 3489 O O . LYS B 1 180 ? -1.477 11.516 7.793 1 98.75 180 LYS B O 1
ATOM 3494 N N . MET B 1 181 ? -2.965 12.094 9.414 1 98.81 181 MET B N 1
ATOM 3495 C CA . MET B 1 181 ? -2.766 10.836 10.133 1 98.81 181 MET B CA 1
ATOM 3496 C C . MET B 1 181 ? -3.268 9.656 9.32 1 98.81 181 MET B C 1
ATOM 3498 O O . MET B 1 181 ? -2.674 8.578 9.352 1 98.81 181 MET B O 1
ATOM 3502 N N . VAL B 1 182 ? -4.406 9.852 8.609 1 98.81 182 VAL B N 1
ATOM 3503 C CA . VAL B 1 182 ? -4.883 8.828 7.68 1 98.81 182 VAL B CA 1
ATOM 3504 C C . VAL B 1 182 ? -3.799 8.531 6.648 1 98.81 182 VAL B C 1
ATOM 3506 O O . VAL B 1 182 ? -3.469 7.367 6.406 1 98.81 182 VAL B O 1
ATOM 3509 N N . ASN B 1 183 ? -3.242 9.547 6.105 1 98.62 183 ASN B N 1
ATOM 3510 C CA . ASN B 1 183 ? -2.191 9.438 5.098 1 98.62 183 ASN B CA 1
ATOM 3511 C C . ASN B 1 183 ? -0.99 8.656 5.621 1 98.62 183 ASN B C 1
ATOM 3513 O O . ASN B 1 183 ? -0.489 7.754 4.949 1 98.62 183 ASN B O 1
ATOM 3517 N N . GLN B 1 184 ? -0.539 9.008 6.773 1 98.56 184 GLN B N 1
ATOM 3518 C CA . GLN B 1 184 ? 0.656 8.391 7.34 1 98.56 184 GLN B CA 1
ATOM 3519 C C . GLN B 1 184 ? 0.408 6.93 7.695 1 98.56 184 GLN B C 1
ATOM 3521 O O . GLN B 1 184 ? 1.315 6.098 7.602 1 98.56 184 GLN B O 1
ATOM 3526 N N . THR B 1 185 ? -0.815 6.633 8.164 1 98.81 185 THR B N 1
ATOM 3527 C CA . THR B 1 185 ? -1.189 5.25 8.445 1 98.81 185 THR B CA 1
ATOM 3528 C C . THR B 1 185 ? -1.104 4.398 7.184 1 98.81 185 THR B C 1
ATOM 3530 O O . THR B 1 185 ? -0.588 3.277 7.215 1 98.81 185 THR B O 1
ATOM 3533 N N . LEU B 1 186 ? -1.568 4.918 6.066 1 98.75 186 LEU B N 1
ATOM 3534 C CA . LEU B 1 186 ? -1.501 4.234 4.777 1 98.75 186 LEU B CA 1
ATOM 3535 C C . LEU B 1 186 ? -0.053 3.971 4.379 1 98.75 186 LEU B C 1
ATOM 3537 O O . LEU B 1 186 ? 0.293 2.852 3.992 1 98.75 186 LEU B O 1
ATOM 3541 N N . ILE B 1 187 ? 0.774 4.945 4.527 1 98.38 187 ILE B N 1
ATOM 3542 C CA . ILE B 1 187 ? 2.164 4.844 4.102 1 98.38 187 ILE B CA 1
ATOM 3543 C C . ILE B 1 187 ? 2.904 3.838 4.977 1 98.38 187 ILE B C 1
ATOM 3545 O O . ILE B 1 187 ? 3.695 3.031 4.48 1 98.38 187 ILE B O 1
ATOM 3549 N N . ALA B 1 188 ? 2.621 3.855 6.27 1 98.62 188 ALA B N 1
ATOM 3550 C CA . ALA B 1 188 ? 3.361 3.055 7.242 1 98.62 188 ALA B CA 1
ATOM 3551 C C . ALA B 1 188 ? 3.191 1.563 6.965 1 98.62 188 ALA B C 1
ATOM 3553 O O . ALA B 1 188 ? 4.176 0.84 6.801 1 98.62 188 ALA B O 1
ATOM 3554 N N . SER B 1 189 ? 1.99 1.109 6.867 1 98 189 SER B N 1
ATOM 3555 C CA . SER B 1 189 ? 1.736 -0.307 6.621 1 98 189 SER B CA 1
ATOM 3556 C C . SER B 1 189 ? 2.148 -0.706 5.211 1 98 189 SER B C 1
ATOM 3558 O O . SER B 1 189 ? 2.654 -1.809 4.992 1 98 189 SER B O 1
ATOM 3560 N N . GLY B 1 190 ? 1.881 0.185 4.266 1 98.19 190 GLY B N 1
ATOM 3561 C CA . GLY B 1 190 ? 2.314 -0.075 2.904 1 98.19 190 GLY B CA 1
ATOM 3562 C C . GLY B 1 190 ? 3.809 -0.305 2.787 1 98.19 190 GLY B C 1
ATOM 3563 O O . GLY B 1 190 ? 4.25 -1.19 2.051 1 98.19 190 GLY B O 1
ATOM 3564 N N . MET B 1 191 ? 4.574 0.445 3.525 1 98.69 191 MET B N 1
ATOM 3565 C CA . MET B 1 191 ? 6.031 0.335 3.473 1 98.69 191 MET B CA 1
ATOM 3566 C C . MET B 1 191 ? 6.496 -1.006 4.027 1 98.69 191 MET B C 1
ATOM 3568 O O . MET B 1 191 ? 7.457 -1.591 3.527 1 98.69 191 MET B O 1
ATOM 3572 N N . ILE B 1 192 ? 5.832 -1.444 5.121 1 98.81 192 ILE B N 1
ATOM 3573 C CA . ILE B 1 192 ? 6.16 -2.768 5.645 1 98.81 192 ILE B CA 1
ATOM 3574 C C . ILE B 1 192 ? 6.031 -3.807 4.531 1 98.81 192 ILE B C 1
ATOM 3576 O O . ILE B 1 192 ? 6.922 -4.637 4.344 1 98.81 192 ILE B O 1
ATOM 3580 N N . GLY B 1 193 ? 4.898 -3.734 3.791 1 98.81 193 GLY B N 1
ATOM 3581 C CA . GLY B 1 193 ? 4.676 -4.672 2.703 1 98.81 193 GLY B CA 1
ATOM 3582 C C . GLY B 1 193 ? 5.762 -4.625 1.644 1 98.81 193 GLY B C 1
ATOM 3583 O O . GLY B 1 193 ? 6.258 -5.668 1.212 1 98.81 193 GLY B O 1
ATOM 3584 N N . VAL B 1 194 ? 6.172 -3.416 1.25 1 98.88 194 VAL B N 1
ATOM 3585 C CA . VAL B 1 194 ? 7.188 -3.232 0.219 1 98.88 194 VAL B CA 1
ATOM 3586 C C . VAL B 1 194 ? 8.508 -3.848 0.68 1 98.88 194 VAL B C 1
ATOM 3588 O O . VAL B 1 194 ? 9.125 -4.633 -0.048 1 98.88 194 VAL B O 1
ATOM 3591 N N . CYS B 1 195 ? 8.922 -3.561 1.86 1 98.94 195 CYS B N 1
ATOM 3592 C CA . CYS B 1 195 ? 10.219 -4 2.361 1 98.94 195 CYS B CA 1
ATOM 3593 C C . CYS B 1 195 ? 10.25 -5.512 2.559 1 98.94 195 CYS B C 1
ATOM 3595 O O . CYS B 1 195 ? 11.211 -6.172 2.178 1 98.94 195 CYS B O 1
ATOM 3597 N N . GLU B 1 196 ? 9.164 -6.066 3.166 1 98.94 196 GLU B N 1
ATOM 3598 C CA . GLU B 1 196 ? 9.109 -7.512 3.379 1 98.94 196 GLU B CA 1
ATOM 3599 C C . GLU B 1 196 ? 9.086 -8.266 2.053 1 98.94 196 GLU B C 1
ATOM 3601 O O . GLU B 1 196 ? 9.719 -9.312 1.915 1 98.94 196 GLU B O 1
ATOM 3606 N N . ALA B 1 197 ? 8.336 -7.738 1.111 1 98.88 197 ALA B N 1
ATOM 3607 C CA . ALA B 1 197 ? 8.227 -8.383 -0.193 1 98.88 197 ALA B CA 1
ATOM 3608 C C . ALA B 1 197 ? 9.578 -8.438 -0.897 1 98.88 197 ALA B C 1
ATOM 3610 O O . ALA B 1 197 ? 9.953 -9.477 -1.458 1 98.88 197 ALA B O 1
ATOM 3611 N N . LEU B 1 198 ? 10.289 -7.32 -0.885 1 98.88 198 LEU B N 1
ATOM 3612 C CA . LEU B 1 198 ? 11.602 -7.277 -1.518 1 98.88 198 LEU B CA 1
ATOM 3613 C C . LEU B 1 198 ? 12.57 -8.219 -0.817 1 98.88 198 LEU B C 1
ATOM 3615 O O . LEU B 1 198 ? 13.375 -8.891 -1.471 1 98.88 198 LEU B O 1
ATOM 3619 N N . LEU B 1 199 ? 12.508 -8.25 0.509 1 98.88 199 LEU B N 1
ATOM 3620 C CA . LEU B 1 199 ? 13.359 -9.148 1.275 1 98.88 199 LEU B CA 1
ATOM 3621 C C . LEU B 1 199 ? 13.078 -10.602 0.913 1 98.88 199 LEU B C 1
ATOM 3623 O O . LEU B 1 199 ? 14 -11.383 0.677 1 98.88 199 LEU B O 1
ATOM 3627 N N . TYR B 1 200 ? 11.797 -10.984 0.845 1 98.88 200 TYR B N 1
ATOM 3628 C CA . TYR B 1 200 ? 11.391 -12.328 0.443 1 98.88 200 TYR B CA 1
ATOM 3629 C C . TYR B 1 200 ? 11.914 -12.656 -0.949 1 98.88 200 TYR B C 1
ATOM 3631 O O . TYR B 1 200 ? 12.5 -13.727 -1.16 1 98.88 200 TYR B O 1
ATOM 3639 N N . GLY B 1 201 ? 11.625 -11.758 -1.912 1 98.81 201 GLY B N 1
ATOM 3640 C CA . GLY B 1 201 ? 12.055 -11.992 -3.283 1 98.81 201 GLY B CA 1
ATOM 3641 C C . GLY B 1 201 ? 13.547 -12.219 -3.414 1 98.81 201 GLY B C 1
ATOM 3642 O O . GLY B 1 201 ? 13.984 -13.133 -4.117 1 98.81 201 GLY B O 1
ATOM 3643 N N . HIS B 1 202 ? 14.305 -11.375 -2.695 1 98.62 202 HIS B N 1
ATOM 3644 C CA . HIS B 1 202 ? 15.758 -11.516 -2.719 1 98.62 202 HIS B CA 1
ATOM 3645 C C . HIS B 1 202 ? 16.188 -12.875 -2.191 1 98.62 202 HIS B C 1
ATOM 3647 O O . HIS B 1 202 ? 16.969 -13.578 -2.84 1 98.62 202 HIS B O 1
ATOM 3653 N N . LYS B 1 203 ? 15.703 -13.25 -1.038 1 98.38 203 LYS B N 1
ATOM 3654 C CA . LYS B 1 203 ? 16.109 -14.492 -0.394 1 98.38 203 LYS B CA 1
ATOM 3655 C C . LYS B 1 203 ? 15.664 -15.711 -1.206 1 98.38 203 LYS B C 1
ATOM 3657 O O . LYS B 1 203 ? 16.328 -16.75 -1.186 1 98.38 203 LYS B O 1
ATOM 3662 N N . ALA B 1 204 ? 14.57 -15.578 -1.938 1 98.44 204 ALA B N 1
ATOM 3663 C CA . ALA B 1 204 ? 14.039 -16.656 -2.77 1 98.44 204 ALA B CA 1
ATOM 3664 C C . ALA B 1 204 ? 14.836 -16.781 -4.066 1 98.44 204 ALA B C 1
ATOM 3666 O O . ALA B 1 204 ? 14.586 -17.688 -4.863 1 98.44 204 ALA B O 1
ATOM 3667 N N . GLY B 1 205 ? 15.727 -15.859 -4.328 1 98.06 205 GLY B N 1
ATOM 3668 C CA . GLY B 1 205 ? 16.594 -15.938 -5.496 1 98.06 205 GLY B CA 1
ATOM 3669 C C . GLY B 1 205 ? 15.977 -15.312 -6.734 1 98.06 205 GLY B C 1
ATOM 3670 O O . GLY B 1 205 ? 16.422 -15.578 -7.852 1 98.06 205 GLY B O 1
ATOM 3671 N N . LEU B 1 206 ? 15.008 -14.508 -6.57 1 98.69 206 LEU B N 1
ATOM 3672 C CA . LEU B 1 206 ? 14.367 -13.852 -7.703 1 98.69 206 LEU B CA 1
ATOM 3673 C C . LEU B 1 206 ? 15.156 -12.625 -8.141 1 98.69 206 LEU B C 1
ATOM 3675 O O . LEU B 1 206 ? 15.914 -12.055 -7.352 1 98.69 206 LEU B O 1
ATOM 3679 N N . ASP B 1 207 ? 15 -12.289 -9.43 1 98.56 207 ASP B N 1
ATOM 3680 C CA . ASP B 1 207 ? 15.453 -10.992 -9.914 1 98.56 207 ASP B CA 1
ATOM 3681 C C . ASP B 1 207 ? 14.43 -9.898 -9.602 1 98.56 207 ASP B C 1
ATOM 3683 O O . ASP B 1 207 ? 13.406 -9.789 -10.273 1 98.56 207 ASP B O 1
ATOM 3687 N N . LEU B 1 208 ? 14.789 -9.016 -8.727 1 98.5 208 LEU B N 1
ATOM 3688 C CA . LEU B 1 208 ? 13.812 -8.109 -8.141 1 98.5 208 LEU B CA 1
ATOM 3689 C C . LEU B 1 208 ? 13.289 -7.125 -9.18 1 98.5 208 LEU B C 1
ATOM 3691 O O . LEU B 1 208 ? 12.094 -6.855 -9.242 1 98.5 208 LEU B O 1
ATOM 3695 N N . PRO B 1 209 ? 14.164 -6.523 -10.047 1 98.12 209 PRO B N 1
ATOM 3696 C CA . PRO B 1 209 ? 13.633 -5.66 -11.109 1 98.12 209 PRO B CA 1
ATOM 3697 C C . PRO B 1 209 ? 12.594 -6.363 -11.977 1 98.12 209 PRO B C 1
ATOM 3699 O O . PRO B 1 209 ? 11.578 -5.77 -12.336 1 98.12 209 PRO B O 1
ATOM 3702 N N . THR B 1 210 ? 12.812 -7.605 -12.297 1 98.25 210 THR B N 1
ATOM 3703 C CA . THR B 1 210 ? 11.867 -8.383 -13.094 1 98.25 210 THR B CA 1
ATOM 3704 C C . THR B 1 210 ? 10.578 -8.633 -12.312 1 98.25 210 THR B C 1
ATOM 3706 O O . THR B 1 210 ? 9.492 -8.586 -12.883 1 98.25 210 THR B O 1
ATOM 3709 N N . VAL B 1 211 ? 10.719 -8.914 -11.023 1 98.38 211 VAL B N 1
ATOM 3710 C CA . VAL B 1 211 ? 9.562 -9.102 -10.156 1 98.38 211 VAL B CA 1
ATOM 3711 C C . VAL B 1 211 ? 8.672 -7.863 -10.203 1 98.38 211 VAL B C 1
ATOM 3713 O O . VAL B 1 211 ? 7.449 -7.977 -10.328 1 98.38 211 VAL B O 1
ATOM 3716 N N . LEU B 1 212 ? 9.25 -6.656 -10.133 1 97.5 212 LEU B N 1
ATOM 3717 C CA . LEU B 1 212 ? 8.5 -5.406 -10.094 1 97.5 212 LEU B CA 1
ATOM 3718 C C . LEU B 1 212 ? 7.699 -5.215 -11.383 1 97.5 212 LEU B C 1
ATOM 3720 O O . LEU B 1 212 ? 6.621 -4.617 -11.359 1 97.5 212 LEU B O 1
ATOM 3724 N N . GLN B 1 213 ? 8.141 -5.785 -12.477 1 95.5 213 GLN B N 1
ATOM 3725 C CA . GLN B 1 213 ? 7.422 -5.688 -13.742 1 95.5 213 GLN B CA 1
ATOM 3726 C C . GLN B 1 213 ? 6.055 -6.359 -13.656 1 95.5 213 GLN B C 1
ATOM 3728 O O . GLN B 1 213 ? 5.105 -5.938 -14.32 1 95.5 213 GLN B O 1
ATOM 3733 N N . SER B 1 214 ? 5.965 -7.328 -12.812 1 95.5 214 SER B N 1
ATOM 3734 C CA . SER B 1 214 ? 4.727 -8.094 -12.742 1 95.5 214 SER B CA 1
ATOM 3735 C C . SER B 1 214 ? 3.809 -7.559 -11.648 1 95.5 214 SER B C 1
ATOM 3737 O O . SER B 1 214 ? 2.584 -7.609 -11.773 1 95.5 214 SER B O 1
ATOM 3739 N N . VAL B 1 215 ? 4.449 -7.035 -10.562 1 96.44 215 VAL B N 1
ATOM 3740 C CA . VAL B 1 215 ? 3.619 -6.828 -9.383 1 96.44 215 VAL B CA 1
ATOM 3741 C C . VAL B 1 215 ? 3.262 -5.352 -9.25 1 96.44 215 VAL B C 1
ATOM 3743 O O . VAL B 1 215 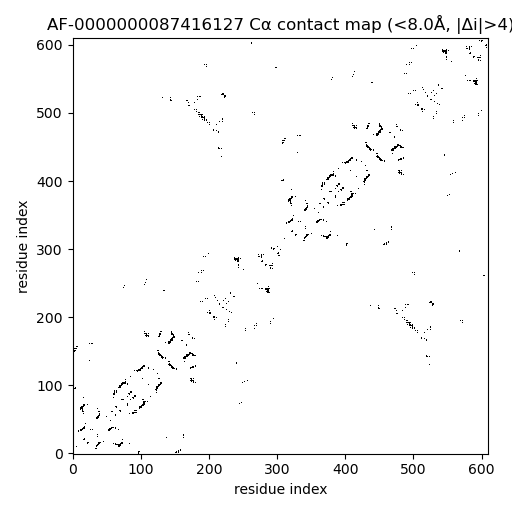? 2.254 -5 -8.633 1 96.44 215 VAL B O 1
ATOM 3746 N N . ALA B 1 216 ? 4.02 -4.445 -9.852 1 93.12 216 ALA B N 1
ATOM 3747 C CA . ALA B 1 216 ? 3.85 -3.016 -9.617 1 93.12 216 ALA B CA 1
ATOM 3748 C C . ALA B 1 216 ? 2.646 -2.473 -10.383 1 93.12 216 ALA B C 1
ATOM 3750 O O . ALA B 1 216 ? 2.111 -1.415 -10.047 1 93.12 216 ALA B O 1
ATOM 3751 N N . THR B 1 217 ? 2.164 -3.146 -11.383 1 86.44 217 THR B N 1
ATOM 3752 C CA . THR B 1 217 ? 1.099 -2.623 -12.227 1 86.44 217 THR B CA 1
ATOM 3753 C C . THR B 1 217 ? -0.227 -3.311 -11.914 1 86.44 217 THR B C 1
ATOM 3755 O O . THR B 1 217 ? -1.244 -3.027 -12.547 1 86.44 217 THR B O 1
ATOM 3758 N N . GLY B 1 218 ? -0.236 -4.164 -11.039 1 88.44 218 GLY B N 1
ATOM 3759 C CA . GLY B 1 218 ? -1.444 -4.895 -10.688 1 88.44 218 GLY B CA 1
ATOM 3760 C C . GLY B 1 218 ? -1.988 -4.52 -9.32 1 88.44 218 GLY B C 1
ATOM 3761 O O . GLY B 1 218 ? -1.818 -3.387 -8.875 1 88.44 218 GLY B O 1
ATOM 3762 N N . ALA B 1 219 ? -2.689 -5.453 -8.711 1 91.31 219 ALA B N 1
ATOM 3763 C CA . ALA B 1 219 ? -3.398 -5.23 -7.457 1 91.31 219 ALA B CA 1
ATOM 3764 C C . ALA B 1 219 ? -2.426 -4.938 -6.32 1 91.31 219 ALA B C 1
ATOM 3766 O O . ALA B 1 219 ? -2.803 -4.344 -5.309 1 91.31 219 ALA B O 1
ATOM 3767 N N . ALA B 1 220 ? -1.153 -5.281 -6.531 1 96.5 220 ALA B N 1
ATOM 3768 C CA . ALA B 1 220 ? -0.141 -5.055 -5.5 1 96.5 220 ALA B CA 1
ATOM 3769 C C . ALA B 1 220 ? 0.52 -3.691 -5.672 1 96.5 220 ALA B C 1
ATOM 3771 O O . ALA B 1 220 ? 1.364 -3.301 -4.859 1 96.5 220 ALA B O 1
ATOM 3772 N N . GLY B 1 221 ? 0.133 -2.963 -6.656 1 96.06 221 GLY B N 1
ATOM 3773 C CA . GLY B 1 221 ? 0.774 -1.701 -6.992 1 96.06 221 GLY B CA 1
ATOM 3774 C C . GLY B 1 221 ? 0.523 -0.615 -5.961 1 96.06 221 GLY B C 1
ATOM 3775 O O . GLY B 1 221 ? -0.572 -0.522 -5.402 1 96.06 221 GLY B O 1
ATOM 3776 N N . SER B 1 222 ? 1.531 0.198 -5.754 1 97.12 222 SER B N 1
ATOM 3777 C CA . SER B 1 222 ? 1.475 1.375 -4.891 1 97.12 222 SER B CA 1
ATOM 3778 C C . SER B 1 222 ? 2.547 2.389 -5.27 1 97.12 222 SER B C 1
ATOM 3780 O O . SER B 1 222 ? 3.502 2.057 -5.977 1 97.12 222 SER B O 1
ATOM 3782 N N . TRP B 1 223 ? 2.346 3.588 -4.871 1 95.88 223 TRP B N 1
ATOM 3783 C CA . TRP B 1 223 ? 3.355 4.621 -5.082 1 95.88 223 TRP B CA 1
ATOM 3784 C C . TRP B 1 223 ? 4.684 4.219 -4.449 1 95.88 223 TRP B C 1
ATOM 3786 O O . TRP B 1 223 ? 5.738 4.344 -5.074 1 95.88 223 TRP B O 1
ATOM 3796 N N . SER B 1 224 ? 4.641 3.734 -3.189 1 97.19 224 SER B N 1
ATOM 3797 C CA . SER B 1 224 ? 5.848 3.354 -2.463 1 97.19 224 SER B CA 1
ATOM 3798 C C . SER B 1 224 ? 6.621 2.27 -3.203 1 97.19 224 SER B C 1
ATOM 3800 O O . SER B 1 224 ? 7.852 2.33 -3.299 1 97.19 224 SER B O 1
ATOM 3802 N N . LEU B 1 225 ? 5.918 1.286 -3.701 1 98.25 225 LEU B N 1
ATOM 3803 C CA . LEU B 1 225 ? 6.574 0.216 -4.441 1 98.25 225 LEU B CA 1
ATOM 3804 C C . LEU B 1 225 ? 7.281 0.764 -5.68 1 98.25 225 LEU B C 1
ATOM 3806 O O . LEU B 1 225 ? 8.453 0.461 -5.918 1 98.25 225 LEU B O 1
ATOM 3810 N N . SER B 1 226 ? 6.586 1.576 -6.41 1 96.94 226 SER B N 1
ATOM 3811 C CA . SER B 1 226 ? 7.082 2.045 -7.699 1 96.94 226 SER B CA 1
ATOM 3812 C C . SER B 1 226 ? 8.188 3.078 -7.523 1 96.94 226 SER B C 1
ATOM 3814 O O . SER B 1 226 ? 9.102 3.17 -8.352 1 96.94 226 SER B O 1
ATOM 3816 N N . ASN B 1 227 ? 8.18 3.834 -6.441 1 95.12 227 ASN B N 1
ATOM 3817 C CA . ASN B 1 227 ? 9.109 4.953 -6.32 1 95.12 227 ASN B CA 1
ATOM 3818 C C . ASN B 1 227 ? 10.242 4.633 -5.344 1 95.12 227 ASN B C 1
ATOM 3820 O O . ASN B 1 227 ? 11.375 5.082 -5.535 1 95.12 227 ASN B O 1
ATOM 3824 N N . LEU B 1 228 ? 9.93 3.891 -4.336 1 97.5 228 LEU B N 1
ATOM 3825 C CA . LEU B 1 228 ? 10.945 3.629 -3.32 1 97.5 228 LEU B CA 1
ATOM 3826 C C . LEU B 1 228 ? 11.531 2.23 -3.488 1 97.5 228 LEU B C 1
ATOM 3828 O O . LEU B 1 228 ? 12.648 1.963 -3.035 1 97.5 228 LEU B O 1
ATOM 3832 N N . GLY B 1 229 ? 10.789 1.294 -4.121 1 98.12 229 GLY B N 1
ATOM 3833 C CA . GLY B 1 229 ? 11.32 -0.029 -4.41 1 98.12 229 GLY B CA 1
ATOM 3834 C C . GLY B 1 229 ? 12.664 0.006 -5.117 1 98.12 229 GLY B C 1
ATOM 3835 O O . GLY B 1 229 ? 13.641 -0.569 -4.633 1 98.12 229 GLY B O 1
ATOM 3836 N N . PRO B 1 230 ? 12.703 0.734 -6.27 1 98.25 230 PRO B N 1
ATOM 3837 C CA . PRO B 1 230 ? 13.977 0.837 -6.988 1 98.25 230 PRO B CA 1
ATOM 3838 C C . PRO B 1 230 ? 15.086 1.445 -6.137 1 98.25 230 PRO B C 1
ATOM 3840 O O . PRO B 1 230 ? 16.234 1.011 -6.215 1 98.25 230 PRO B O 1
ATOM 3843 N N . ARG B 1 231 ? 14.805 2.41 -5.27 1 98.06 231 ARG B N 1
ATOM 3844 C CA . ARG B 1 231 ? 15.805 3.008 -4.398 1 98.06 231 ARG B CA 1
ATOM 3845 C C . ARG B 1 231 ? 16.344 1.985 -3.402 1 98.06 231 ARG B C 1
ATOM 3847 O O . ARG B 1 231 ? 17.547 1.94 -3.141 1 98.06 231 ARG B O 1
ATOM 3854 N N . ILE B 1 232 ? 15.43 1.222 -2.861 1 98.69 232 ILE B N 1
ATOM 3855 C CA . ILE B 1 232 ? 15.805 0.18 -1.914 1 98.69 232 ILE B CA 1
ATOM 3856 C C . ILE B 1 232 ? 16.766 -0.807 -2.588 1 98.69 232 ILE B C 1
ATOM 3858 O O . ILE B 1 232 ? 17.797 -1.15 -2.031 1 98.69 232 ILE B O 1
ATOM 3862 N N . MET B 1 233 ? 16.391 -1.269 -3.764 1 98.5 233 MET B N 1
ATOM 3863 C CA . MET B 1 233 ? 17.203 -2.236 -4.5 1 98.5 233 MET B CA 1
ATOM 3864 C C . MET B 1 233 ? 18.594 -1.665 -4.812 1 98.5 233 MET B C 1
ATOM 3866 O O . MET B 1 233 ? 19.578 -2.4 -4.84 1 98.5 233 MET B O 1
ATOM 3870 N N . ASP B 1 234 ? 18.688 -0.323 -4.93 1 98.19 234 ASP B N 1
ATOM 3871 C CA . ASP B 1 234 ? 19.938 0.344 -5.293 1 98.19 234 ASP B CA 1
ATOM 3872 C C . ASP B 1 234 ? 20.703 0.792 -4.051 1 98.19 234 ASP B C 1
ATOM 3874 O O . ASP B 1 234 ? 21.688 1.522 -4.156 1 98.19 234 ASP B O 1
ATOM 3878 N N . ASN B 1 235 ? 20.312 0.482 -2.885 1 98.25 235 ASN B N 1
ATOM 3879 C CA . ASN B 1 235 ? 20.922 0.875 -1.615 1 98.25 235 ASN B CA 1
ATOM 3880 C C . ASN B 1 235 ? 20.953 2.393 -1.457 1 98.25 235 ASN B C 1
ATOM 3882 O O . ASN B 1 235 ? 21.906 2.943 -0.904 1 98.25 235 ASN B O 1
ATOM 3886 N N . ASN B 1 236 ? 20 3.027 -2.111 1 98.31 236 ASN B N 1
ATOM 3887 C CA . ASN B 1 236 ? 19.828 4.465 -1.94 1 98.31 236 ASN B CA 1
ATOM 3888 C C . ASN B 1 236 ? 18.766 4.777 -0.879 1 98.31 236 ASN B C 1
ATOM 3890 O O . ASN B 1 236 ? 17.578 4.801 -1.172 1 98.31 236 ASN B O 1
ATOM 3894 N N . PHE B 1 237 ? 19.25 5.152 0.339 1 98.19 237 PHE B N 1
ATOM 3895 C CA . PHE B 1 237 ? 18.344 5.398 1.452 1 98.19 237 PHE B CA 1
ATOM 3896 C C . PHE B 1 237 ? 18.328 6.879 1.822 1 98.19 237 PHE B C 1
ATOM 3898 O O . PHE B 1 237 ? 18 7.234 2.957 1 98.19 237 PHE B O 1
ATOM 3905 N N . ASP B 1 238 ? 18.703 7.719 0.858 1 96.19 238 ASP B N 1
ATOM 3906 C CA . ASP B 1 238 ? 18.625 9.164 1.065 1 96.19 238 ASP B CA 1
ATOM 3907 C C . ASP B 1 238 ? 17.188 9.594 1.38 1 96.19 238 ASP B C 1
ATOM 3909 O O . ASP B 1 238 ? 16.234 9.062 0.807 1 96.19 238 ASP B O 1
ATOM 3913 N N . PRO B 1 239 ? 17.109 10.586 2.213 1 93.88 239 PRO B N 1
ATOM 3914 C CA . PRO B 1 239 ? 15.781 10.93 2.711 1 93.88 239 PRO B CA 1
ATOM 3915 C C . PRO B 1 239 ? 15.008 11.836 1.75 1 93.88 239 PRO B C 1
ATOM 3917 O O . PRO B 1 239 ? 15.57 12.781 1.196 1 93.88 239 PRO B O 1
ATOM 3920 N N . GLY B 1 240 ? 13.836 11.461 1.482 1 87.62 240 GLY B N 1
ATOM 3921 C CA . GLY B 1 240 ? 12.781 12.383 1.099 1 87.62 240 GLY B CA 1
ATOM 3922 C C . GLY B 1 240 ? 11.844 12.734 2.242 1 87.62 240 GLY B C 1
ATOM 3923 O O . GLY B 1 240 ? 11.203 13.781 2.225 1 87.62 240 GLY B O 1
ATOM 3924 N N . PHE B 1 241 ? 11.812 11.875 3.105 1 92 241 PHE B N 1
ATOM 3925 C CA . PHE B 1 241 ? 11.094 11.938 4.371 1 92 241 PHE B CA 1
ATOM 3926 C C . PHE B 1 241 ? 11.844 11.164 5.453 1 92 241 PHE B C 1
ATOM 3928 O O . PHE B 1 241 ? 12.016 9.945 5.352 1 92 241 PHE B O 1
ATOM 3935 N N . PHE B 1 242 ? 12.234 11.852 6.531 1 95.25 242 PHE B N 1
ATOM 3936 C CA . PHE B 1 242 ? 13.109 11.266 7.547 1 95.25 242 PHE B CA 1
ATOM 3937 C C . PHE B 1 242 ? 12.352 10.25 8.391 1 95.25 242 PHE B C 1
ATOM 3939 O O . PHE B 1 242 ? 11.195 10.469 8.75 1 95.25 242 PHE B O 1
ATOM 3946 N N . VAL B 1 243 ? 13.07 9.203 8.781 1 98.06 243 VAL B N 1
ATOM 3947 C CA . VAL B 1 243 ? 12.539 8.172 9.672 1 98.06 243 VAL B CA 1
ATOM 3948 C C . VAL B 1 243 ? 12.094 8.805 10.984 1 98.06 243 VAL B C 1
ATOM 3950 O O . VAL B 1 243 ? 11.016 8.492 11.5 1 98.06 243 VAL B O 1
ATOM 3953 N N . GLU B 1 244 ? 12.852 9.719 11.539 1 97.12 244 GLU B N 1
ATOM 3954 C CA . GLU B 1 244 ? 12.523 10.32 12.828 1 97.12 244 GLU B CA 1
ATOM 3955 C C . GLU B 1 244 ? 11.203 11.086 12.758 1 97.12 244 GLU B C 1
ATOM 3957 O O . GLU B 1 244 ? 10.414 11.047 13.703 1 97.12 244 GLU B O 1
ATOM 3962 N N . HIS B 1 245 ? 10.977 11.773 11.656 1 96.06 245 HIS B N 1
ATOM 3963 C CA . HIS B 1 245 ? 9.711 12.492 11.484 1 96.06 245 HIS B CA 1
ATOM 3964 C C . HIS B 1 245 ? 8.547 11.531 11.297 1 96.06 245 HIS B C 1
ATOM 3966 O O . HIS B 1 245 ? 7.438 11.789 11.766 1 96.06 245 HIS B O 1
ATOM 3972 N N . PHE B 1 246 ? 8.867 10.445 10.617 1 98.06 246 PHE B N 1
ATOM 3973 C CA . PHE B 1 246 ? 7.836 9.438 10.391 1 98.06 246 PHE B CA 1
ATOM 3974 C C . PHE B 1 246 ? 7.426 8.781 11.703 1 98.06 246 PHE B C 1
ATOM 3976 O O . PHE B 1 246 ? 6.246 8.5 11.922 1 98.06 246 PHE B O 1
ATOM 3983 N N . ILE B 1 247 ? 8.398 8.516 12.562 1 98.62 247 ILE B N 1
ATOM 3984 C CA . ILE B 1 247 ? 8.125 7.977 13.891 1 98.62 247 ILE B CA 1
ATOM 3985 C C . ILE B 1 247 ? 7.219 8.938 14.656 1 98.62 247 ILE B C 1
ATOM 3987 O O . ILE B 1 247 ? 6.238 8.516 15.273 1 98.62 247 ILE B O 1
ATOM 3991 N N . LYS B 1 248 ? 7.504 10.188 14.578 1 98.19 248 LYS B N 1
ATOM 3992 C CA . LYS B 1 248 ? 6.672 11.211 15.211 1 98.19 248 LYS B CA 1
ATOM 3993 C C . LYS B 1 248 ? 5.242 11.164 14.68 1 98.19 248 LYS B C 1
ATOM 3995 O O . LYS B 1 248 ? 4.285 11.188 15.461 1 98.19 248 LYS B O 1
ATOM 4000 N N . ASP B 1 249 ? 5.07 11.102 13.391 1 98.44 249 ASP B N 1
ATOM 4001 C CA . ASP B 1 249 ? 3.744 11.086 12.789 1 98.44 249 ASP B CA 1
ATOM 4002 C C . ASP B 1 249 ? 2.951 9.859 13.227 1 98.44 249 ASP B C 1
ATOM 4004 O O . ASP B 1 249 ? 1.773 9.969 13.578 1 98.44 249 ASP B O 1
ATOM 4008 N N . MET B 1 250 ? 3.607 8.703 13.172 1 98.81 250 MET B N 1
ATOM 4009 C CA . MET B 1 250 ? 2.932 7.484 13.609 1 98.81 250 MET B CA 1
ATOM 4010 C C . MET B 1 250 ? 2.547 7.57 15.078 1 98.81 250 MET B C 1
ATOM 4012 O O . MET B 1 250 ? 1.485 7.086 15.477 1 98.81 250 MET B O 1
ATOM 4016 N N . GLY B 1 251 ? 3.455 8.164 15.867 1 98.75 251 GLY B N 1
ATOM 4017 C CA . GLY B 1 251 ? 3.15 8.367 17.266 1 98.75 251 GLY B CA 1
ATOM 4018 C C . GLY B 1 251 ? 1.921 9.234 17.5 1 98.75 251 GLY B C 1
ATOM 4019 O O . GLY B 1 251 ? 1.085 8.922 18.344 1 98.75 251 GLY B O 1
ATOM 4020 N N . ILE B 1 252 ? 1.757 10.289 16.781 1 98.62 252 ILE B N 1
ATOM 4021 C CA . ILE B 1 252 ? 0.591 11.164 16.875 1 98.62 252 ILE B CA 1
ATOM 4022 C C . ILE B 1 252 ? -0.667 10.375 16.5 1 98.62 252 ILE B C 1
ATOM 4024 O O . ILE B 1 252 ? -1.675 10.438 17.203 1 98.62 252 ILE B O 1
ATOM 4028 N N . ALA B 1 253 ? -0.613 9.609 15.383 1 98.75 253 ALA B N 1
ATOM 4029 C CA . ALA B 1 253 ? -1.762 8.836 14.93 1 98.75 253 ALA B CA 1
ATOM 4030 C C . ALA B 1 253 ? -2.186 7.812 15.984 1 98.75 253 ALA B C 1
ATOM 4032 O O . ALA B 1 253 ? -3.377 7.648 16.25 1 98.75 253 ALA B O 1
ATOM 4033 N N . LEU B 1 254 ? -1.197 7.152 16.594 1 98.81 254 LEU B N 1
ATOM 4034 C CA . LEU B 1 254 ? -1.491 6.145 17.609 1 98.81 254 LEU B CA 1
ATOM 4035 C C . LEU B 1 254 ? -2.078 6.789 18.859 1 98.81 254 LEU B C 1
ATOM 4037 O O . LEU B 1 254 ? -2.992 6.238 19.484 1 98.81 254 LEU B O 1
ATOM 4041 N N . ALA B 1 255 ? -1.56 7.941 19.25 1 98.5 255 ALA B N 1
ATOM 4042 C CA . ALA B 1 255 ? -2.098 8.648 20.406 1 98.5 255 ALA B CA 1
ATOM 4043 C C . ALA B 1 255 ? -3.547 9.07 20.172 1 98.5 255 ALA B C 1
ATOM 4045 O O . ALA B 1 255 ? -4.395 8.93 21.047 1 98.5 255 ALA B O 1
ATOM 4046 N N . GLU B 1 256 ? -3.818 9.602 19.016 1 98.12 256 GLU B N 1
ATOM 4047 C CA . GLU B 1 256 ? -5.188 9.984 18.672 1 98.12 256 GLU B CA 1
ATOM 4048 C C . GLU B 1 256 ? -6.102 8.766 18.609 1 98.12 256 GLU B C 1
ATOM 4050 O O . GLU B 1 256 ? -7.254 8.82 19.047 1 98.12 256 GLU B O 1
ATOM 4055 N N . ALA B 1 257 ? -5.594 7.676 18.031 1 98.31 257 ALA B N 1
ATOM 4056 C CA . ALA B 1 257 ? -6.363 6.434 17.984 1 98.31 257 ALA B CA 1
ATOM 4057 C C . ALA B 1 257 ? -6.734 5.969 19.391 1 98.31 257 ALA B C 1
ATOM 4059 O O . ALA B 1 257 ? -7.879 5.578 19.641 1 98.31 257 ALA B O 1
ATOM 4060 N N . LYS B 1 258 ? -5.773 6.008 20.281 1 97.94 258 LYS B N 1
ATOM 4061 C CA . LYS B 1 258 ? -6.023 5.637 21.672 1 97.94 258 LYS B CA 1
ATOM 4062 C C . LYS B 1 258 ? -7.121 6.5 22.281 1 97.94 258 LYS B C 1
ATOM 4064 O O . LYS B 1 258 ? -8.023 5.984 22.938 1 97.94 258 LYS B O 1
ATOM 4069 N N . ARG B 1 259 ? -7.062 7.773 22.016 1 96.75 259 ARG B N 1
ATOM 4070 C CA . ARG B 1 259 ? -8.062 8.703 22.547 1 96.75 259 ARG B CA 1
ATOM 4071 C C . ARG B 1 259 ? -9.453 8.367 22.016 1 96.75 259 ARG B C 1
ATOM 4073 O O . ARG B 1 259 ? -10.445 8.539 22.719 1 96.75 259 ARG B O 1
ATOM 4080 N N . MET B 1 260 ? -9.523 7.844 20.875 1 97.25 260 MET B N 1
ATOM 4081 C CA . MET B 1 260 ? -10.797 7.57 20.219 1 97.25 260 MET B CA 1
ATOM 4082 C C . MET B 1 260 ? -11.242 6.133 20.469 1 97.25 260 MET B C 1
ATOM 4084 O O . MET B 1 260 ? -12.281 5.703 19.969 1 97.25 260 MET B O 1
ATOM 4088 N N . GLY B 1 261 ? -10.398 5.328 21.156 1 97.5 261 GLY B N 1
ATOM 4089 C CA . GLY B 1 261 ? -10.727 3.943 21.438 1 97.5 261 GLY B CA 1
ATOM 4090 C C . GLY B 1 261 ? -10.547 3.021 20.25 1 97.5 261 GLY B C 1
ATOM 4091 O O . GLY B 1 261 ? -11.297 2.057 20.094 1 97.5 261 GLY B O 1
ATOM 4092 N N . LEU B 1 262 ? -9.586 3.309 19.422 1 98.12 262 LEU B N 1
ATOM 4093 C CA . LEU B 1 262 ? -9.344 2.502 18.219 1 98.12 262 LEU B CA 1
ATOM 4094 C C . LEU B 1 262 ? -8.148 1.577 18.438 1 98.12 262 LEU B C 1
ATOM 4096 O O . LEU B 1 262 ? -7.156 1.967 19.062 1 98.12 262 LEU B O 1
ATOM 4100 N N . CYS B 1 263 ? -8.281 0.386 17.969 1 98 263 CYS B N 1
ATOM 4101 C CA . CYS B 1 263 ? -7.188 -0.576 17.891 1 98 263 CYS B CA 1
ATOM 4102 C C . CYS B 1 263 ? -6.629 -0.642 16.469 1 98 263 CYS B C 1
ATOM 4104 O O . CYS B 1 263 ? -7.312 -1.098 15.547 1 98 263 CYS B O 1
ATOM 4106 N N . LEU B 1 264 ? -5.359 -0.169 16.281 1 98.62 264 LEU B N 1
ATOM 4107 C CA . LEU B 1 264 ? -4.703 -0.168 14.977 1 98.62 264 LEU B CA 1
ATOM 4108 C C . LEU B 1 264 ? -3.422 -0.998 15.016 1 98.62 264 LEU B C 1
ATOM 4110 O O . LEU B 1 264 ? -2.32 -0.446 15.039 1 98.62 264 LEU B O 1
ATOM 4114 N N . PRO B 1 265 ? -3.547 -2.332 14.953 1 98.75 265 PRO B N 1
ATOM 4115 C CA . PRO B 1 265 ? -2.381 -3.197 15.133 1 98.75 265 PRO B CA 1
ATOM 4116 C C . PRO B 1 265 ? -1.338 -3.02 14.031 1 98.75 265 PRO B C 1
ATOM 4118 O O . PRO B 1 265 ? -0.137 -3.141 14.289 1 98.75 265 PRO B O 1
ATOM 4121 N N . GLY B 1 266 ? -1.746 -2.773 12.812 1 98.75 266 GLY B N 1
ATOM 4122 C CA . GLY B 1 266 ? -0.798 -2.535 11.734 1 98.75 266 GLY B CA 1
ATOM 4123 C C . GLY B 1 266 ? 0.081 -1.322 11.969 1 98.75 266 GLY B C 1
ATOM 4124 O O . GLY B 1 266 ? 1.304 -1.399 11.836 1 98.75 266 GLY B O 1
ATOM 4125 N N . LEU B 1 267 ? -0.569 -0.192 12.312 1 98.88 267 LEU B N 1
ATOM 4126 C CA . LEU B 1 267 ? 0.173 1.032 12.594 1 98.88 267 LEU B CA 1
ATOM 4127 C C . LEU B 1 267 ? 1.091 0.847 13.797 1 98.88 267 LEU B C 1
ATOM 4129 O O . LEU B 1 267 ? 2.215 1.353 13.812 1 98.88 267 LEU B O 1
ATOM 4133 N N . ALA B 1 268 ? 0.588 0.19 14.812 1 98.88 268 ALA B N 1
ATOM 4134 C CA . ALA B 1 268 ? 1.389 -0.066 16.016 1 98.88 268 ALA B CA 1
ATOM 4135 C C . ALA B 1 268 ? 2.645 -0.864 15.664 1 98.88 268 ALA B C 1
ATOM 4137 O O . ALA B 1 268 ? 3.732 -0.563 16.156 1 98.88 268 ALA B O 1
ATOM 4138 N N . LEU B 1 269 ? 2.52 -1.876 14.852 1 98.88 269 LEU B N 1
ATOM 4139 C CA . LEU B 1 269 ? 3.668 -2.668 14.422 1 98.88 269 LEU B CA 1
ATOM 4140 C C . LEU B 1 269 ? 4.664 -1.808 13.648 1 98.88 269 LEU B C 1
ATOM 4142 O O . LEU B 1 269 ? 5.871 -1.89 13.883 1 98.88 269 LEU B O 1
ATOM 4146 N N . ALA B 1 270 ? 4.164 -1.022 12.727 1 98.88 270 ALA B N 1
ATOM 4147 C CA . ALA B 1 270 ? 5.039 -0.142 11.953 1 98.88 270 ALA B CA 1
ATOM 4148 C C . ALA B 1 270 ? 5.844 0.773 12.875 1 98.88 270 ALA B C 1
ATOM 4150 O O . ALA B 1 270 ? 7.059 0.913 12.711 1 98.88 270 ALA B O 1
ATOM 4151 N N . HIS B 1 271 ? 5.129 1.378 13.812 1 98.88 271 HIS B N 1
ATOM 4152 C CA . HIS B 1 271 ? 5.773 2.291 14.75 1 98.88 271 HIS B CA 1
ATOM 4153 C C . HIS B 1 271 ? 6.93 1.609 15.469 1 98.88 271 HIS B C 1
ATOM 4155 O O . HIS B 1 271 ? 8.023 2.174 15.578 1 98.88 271 HIS B O 1
ATOM 4161 N N . GLN B 1 272 ? 6.746 0.371 15.922 1 98.69 272 GLN B N 1
ATOM 4162 C CA . GLN B 1 272 ? 7.781 -0.371 16.641 1 98.69 272 GLN B CA 1
ATOM 4163 C C . GLN B 1 272 ? 8.961 -0.689 15.719 1 98.69 272 GLN B C 1
ATOM 4165 O O . GLN B 1 272 ? 10.117 -0.598 16.125 1 98.69 272 GLN B O 1
ATOM 4170 N N . LEU B 1 273 ? 8.703 -1.077 14.516 1 98.81 273 LEU B N 1
ATOM 4171 C CA . LEU B 1 273 ? 9.758 -1.406 13.57 1 98.81 273 LEU B CA 1
ATOM 4172 C C . LEU B 1 273 ? 10.594 -0.175 13.242 1 98.81 273 LEU B C 1
ATOM 4174 O O . LEU B 1 273 ? 11.82 -0.262 13.133 1 98.81 273 LEU B O 1
ATOM 4178 N N . TYR B 1 274 ? 9.938 0.951 13.133 1 98.88 274 TYR B N 1
ATOM 4179 C CA . TYR B 1 274 ? 10.672 2.166 12.797 1 98.88 274 TYR B CA 1
ATOM 4180 C C . TYR B 1 274 ? 11.5 2.643 13.977 1 98.88 274 TYR B C 1
ATOM 4182 O O . TYR B 1 274 ? 12.562 3.244 13.797 1 98.88 274 TYR B O 1
ATOM 4190 N N . LEU B 1 275 ? 11.016 2.4 15.195 1 98.69 275 LEU B N 1
ATOM 4191 C CA . LEU B 1 275 ? 11.875 2.668 16.344 1 98.69 275 LEU B CA 1
ATOM 4192 C C . LEU B 1 275 ? 13.172 1.874 16.266 1 98.69 275 LEU B C 1
ATOM 4194 O O . LEU B 1 275 ? 14.234 2.369 16.641 1 98.69 275 LEU B O 1
ATOM 4198 N N . SER B 1 276 ? 13.047 0.679 15.75 1 98.25 276 SER B N 1
ATOM 4199 C CA . SER B 1 276 ? 14.242 -0.137 15.539 1 98.25 276 SER B CA 1
ATOM 4200 C C . SER B 1 276 ? 15.164 0.483 14.492 1 98.25 276 SER B C 1
ATOM 4202 O O . SER B 1 276 ? 16.391 0.47 14.648 1 98.25 276 SER B O 1
ATOM 4204 N N . VAL B 1 277 ? 14.594 0.993 13.414 1 98.62 277 VAL B N 1
ATOM 4205 C CA . VAL B 1 277 ? 15.383 1.656 12.383 1 98.62 277 VAL B CA 1
ATOM 4206 C C . VAL B 1 277 ? 16.188 2.803 12.992 1 98.62 277 VAL B C 1
ATOM 4208 O O . VAL B 1 277 ? 17.391 2.928 12.75 1 98.62 277 VAL B O 1
ATOM 4211 N N . GLN B 1 278 ? 15.484 3.6 13.805 1 98.5 278 GLN B N 1
ATOM 4212 C CA . GLN B 1 278 ? 16.141 4.73 14.453 1 98.5 278 GLN B CA 1
ATOM 4213 C C . GLN B 1 278 ? 17.203 4.262 15.438 1 98.5 278 GLN B C 1
ATOM 4215 O O . GLN B 1 278 ? 18.297 4.832 15.5 1 98.5 278 GLN B O 1
ATOM 4220 N N . ALA B 1 279 ? 16.938 3.219 16.172 1 97.69 279 ALA B N 1
ATOM 4221 C CA . ALA B 1 279 ? 17.844 2.703 17.203 1 97.69 279 ALA B CA 1
ATOM 4222 C C . ALA B 1 279 ? 19.125 2.178 16.578 1 97.69 279 ALA B C 1
ATOM 4224 O O . ALA B 1 279 ? 20.172 2.152 17.234 1 97.69 279 ALA B O 1
ATOM 4225 N N . THR B 1 280 ? 19.109 1.835 15.367 1 96.5 280 THR B N 1
ATOM 4226 C CA . THR B 1 280 ? 20.281 1.274 14.703 1 96.5 280 THR B CA 1
ATOM 4227 C C . THR B 1 280 ? 21 2.34 13.875 1 96.5 280 THR B C 1
ATOM 4229 O O . THR B 1 280 ? 21.797 2.018 12.992 1 96.5 280 THR B O 1
ATOM 4232 N N . GLY B 1 281 ? 20.641 3.621 14.062 1 97 281 GLY B N 1
ATOM 4233 C CA . GLY B 1 281 ? 21.422 4.734 13.555 1 97 281 GLY B CA 1
ATOM 4234 C C . GLY B 1 281 ? 20.891 5.297 12.25 1 97 281 GLY B C 1
ATOM 4235 O O . GLY B 1 281 ? 21.562 6.086 11.586 1 97 281 GLY B O 1
ATOM 4236 N N . HIS B 1 282 ? 19.625 4.914 11.914 1 97.88 282 HIS B N 1
ATOM 4237 C CA . HIS B 1 282 ? 19.109 5.316 10.609 1 97.88 282 HIS B CA 1
ATOM 4238 C C . HIS B 1 282 ? 17.953 6.309 10.758 1 97.88 282 HIS B C 1
ATOM 4240 O O . HIS B 1 282 ? 17.078 6.359 9.906 1 97.88 282 HIS B O 1
ATOM 4246 N N . GLY B 1 283 ? 17.953 7.066 11.828 1 97.81 283 GLY B N 1
ATOM 4247 C CA . GLY B 1 283 ? 16.891 8.016 12.117 1 97.81 283 GLY B CA 1
ATOM 4248 C C . GLY B 1 283 ? 16.781 9.125 11.078 1 97.81 283 GLY B C 1
ATOM 4249 O O . GLY B 1 283 ? 15.695 9.672 10.859 1 97.81 283 GLY B O 1
ATOM 4250 N N . ARG B 1 284 ? 17.875 9.492 10.391 1 96.38 284 ARG B N 1
ATOM 4251 C CA . ARG B 1 284 ? 17.875 10.594 9.43 1 96.38 284 ARG B CA 1
ATOM 4252 C C . ARG B 1 284 ? 17.922 10.078 8 1 96.38 284 ARG B C 1
ATOM 4254 O O . ARG B 1 284 ? 18.141 10.844 7.062 1 96.38 284 ARG B O 1
ATOM 4261 N N . ASP B 1 285 ? 17.734 8.734 7.812 1 97.88 285 ASP B N 1
ATOM 4262 C CA . ASP B 1 285 ? 17.547 8.148 6.488 1 97.88 285 ASP B CA 1
ATOM 4263 C C . ASP B 1 285 ? 16.094 8.242 6.047 1 97.88 285 ASP B C 1
ATOM 4265 O O . ASP B 1 285 ? 15.234 8.711 6.801 1 97.88 285 ASP B O 1
ATOM 4269 N N . GLY B 1 286 ? 15.891 7.887 4.777 1 97.38 286 GLY B N 1
ATOM 4270 C CA . GLY B 1 286 ? 14.523 7.828 4.273 1 97.38 286 GLY B CA 1
ATOM 4271 C C . GLY B 1 286 ? 13.703 6.719 4.898 1 97.38 286 GLY B C 1
ATOM 4272 O O . GLY B 1 286 ? 14.258 5.758 5.438 1 97.38 286 GLY B O 1
ATOM 4273 N N . THR B 1 287 ? 12.438 6.852 4.852 1 97.88 287 THR B N 1
ATOM 4274 C CA . THR B 1 287 ? 11.531 5.914 5.512 1 97.88 287 THR B CA 1
ATOM 4275 C C . THR B 1 287 ? 11.719 4.504 4.961 1 97.88 287 THR B C 1
ATOM 4277 O O . THR B 1 287 ? 11.492 3.521 5.672 1 97.88 287 THR B O 1
ATOM 4280 N N . HIS B 1 288 ? 12.156 4.344 3.703 1 98.56 288 HIS B N 1
ATOM 4281 C CA . HIS B 1 288 ? 12.367 3.033 3.104 1 98.56 288 HIS B CA 1
ATOM 4282 C C . HIS B 1 288 ? 13.594 2.35 3.695 1 98.56 288 HIS B C 1
ATOM 4284 O O . HIS B 1 288 ? 13.859 1.18 3.408 1 98.56 288 HIS B O 1
ATOM 4290 N N . ALA B 1 289 ? 14.336 3.027 4.625 1 98.75 289 ALA B N 1
ATOM 4291 C CA . ALA B 1 289 ? 15.422 2.4 5.379 1 98.75 289 ALA B CA 1
ATOM 4292 C C . ALA B 1 289 ? 14.891 1.296 6.289 1 98.75 289 ALA B C 1
ATOM 4294 O O . ALA B 1 289 ? 15.664 0.51 6.84 1 98.75 289 ALA B O 1
ATOM 4295 N N . LEU B 1 290 ? 13.594 1.212 6.375 1 98.88 290 LEU B N 1
ATOM 4296 C CA . LEU B 1 290 ? 12.969 0.082 7.062 1 98.88 290 LEU B CA 1
ATOM 4297 C C . LEU B 1 290 ? 13.516 -1.239 6.531 1 98.88 290 LEU B C 1
ATOM 4299 O O . LEU B 1 290 ? 13.633 -2.213 7.277 1 98.88 290 LEU B O 1
ATOM 4303 N N . GLN B 1 291 ? 13.898 -1.296 5.27 1 98.88 291 GLN B N 1
ATOM 4304 C CA . GLN B 1 291 ? 14.469 -2.484 4.641 1 98.88 291 GLN B CA 1
ATOM 4305 C C . GLN B 1 291 ? 15.672 -3.002 5.426 1 98.88 291 GLN B C 1
ATOM 4307 O O . GLN B 1 291 ? 15.844 -4.211 5.574 1 98.88 291 GLN B O 1
ATOM 4312 N N . LEU B 1 292 ? 16.5 -2.061 5.914 1 98.5 292 LEU B N 1
ATOM 4313 C CA . LEU B 1 292 ? 17.719 -2.424 6.629 1 98.5 292 LEU B CA 1
ATOM 4314 C C . LEU B 1 292 ? 17.391 -3.111 7.949 1 98.5 292 LEU B C 1
ATOM 4316 O O . LEU B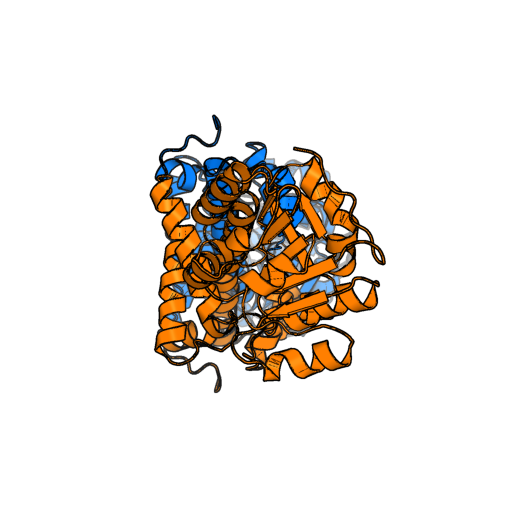 1 292 ? 18 -4.117 8.305 1 98.5 292 LEU B O 1
ATOM 4320 N N . ALA B 1 293 ? 16.422 -2.588 8.656 1 98 293 ALA B N 1
ATOM 4321 C CA . ALA B 1 293 ? 16.016 -3.176 9.938 1 98 293 ALA B CA 1
ATOM 4322 C C . ALA B 1 293 ? 15.414 -4.562 9.734 1 98 293 ALA B C 1
ATOM 4324 O O . ALA B 1 293 ? 15.734 -5.496 10.477 1 98 293 ALA B O 1
ATOM 4325 N N . LEU B 1 294 ? 14.539 -4.734 8.758 1 98.38 294 LEU B N 1
ATOM 4326 C CA . LEU B 1 294 ? 13.883 -6.012 8.508 1 98.38 294 LEU B CA 1
ATOM 4327 C C . LEU B 1 294 ? 14.891 -7.051 8.023 1 98.38 294 LEU B C 1
ATOM 4329 O O . LEU B 1 294 ? 14.805 -8.227 8.391 1 98.38 294 LEU B O 1
ATOM 4333 N N . ALA B 1 295 ? 15.805 -6.629 7.188 1 98.31 295 ALA B N 1
ATOM 4334 C CA . ALA B 1 295 ? 16.859 -7.535 6.742 1 98.31 295 ALA B CA 1
ATOM 4335 C C . ALA B 1 295 ? 17.703 -8.016 7.918 1 98.31 295 ALA B C 1
ATOM 4337 O O . ALA B 1 295 ? 18.031 -9.195 8.016 1 98.31 295 ALA B O 1
ATOM 4338 N N . GLU B 1 296 ? 18.031 -7.078 8.789 1 97.06 296 GLU B N 1
ATOM 4339 C CA . GLU B 1 296 ? 18.828 -7.43 9.961 1 97.06 296 GLU B CA 1
ATOM 4340 C C . GLU B 1 296 ? 18.109 -8.438 10.844 1 97.06 296 GLU B C 1
ATOM 4342 O O . GLU B 1 296 ? 18.719 -9.367 11.367 1 97.06 296 GLU B O 1
ATOM 4347 N N . MET B 1 297 ? 16.844 -8.234 11.008 1 96.44 297 MET B N 1
ATOM 4348 C CA . MET B 1 297 ? 16.031 -9.148 11.797 1 96.44 297 MET B CA 1
ATOM 4349 C C . MET B 1 297 ? 16.047 -10.555 11.195 1 96.44 297 MET B C 1
ATOM 4351 O O . MET B 1 297 ? 15.836 -11.539 11.898 1 96.44 297 MET B O 1
ATOM 4355 N N . SER B 1 298 ? 16.312 -10.617 9.906 1 97.19 298 SER B N 1
ATOM 4356 C CA . SER B 1 298 ? 16.328 -11.891 9.188 1 97.19 298 SER B CA 1
ATOM 4357 C C . SER B 1 298 ? 17.75 -12.398 8.977 1 97.19 298 SER B C 1
ATOM 4359 O O . SER B 1 298 ? 17.969 -13.359 8.227 1 97.19 298 SER B O 1
ATOM 4361 N N . GLY B 1 299 ? 18.734 -11.719 9.57 1 96.44 299 GLY B N 1
ATOM 4362 C CA . GLY B 1 299 ? 20.125 -12.117 9.445 1 96.44 299 GLY B CA 1
ATOM 4363 C C . GLY B 1 299 ? 20.703 -11.867 8.07 1 96.44 299 GLY B C 1
ATOM 4364 O O . GLY B 1 299 ? 21.609 -12.57 7.625 1 96.44 299 GLY B O 1
ATOM 4365 N N . VAL B 1 300 ? 20.125 -10.93 7.418 1 96.81 300 VAL B N 1
ATOM 4366 C CA . VAL B 1 300 ? 20.578 -10.602 6.07 1 96.81 300 VAL B CA 1
ATOM 4367 C C . VAL B 1 300 ? 21.234 -9.219 6.066 1 96.81 300 VAL B C 1
ATOM 4369 O O . VAL B 1 300 ? 20.672 -8.258 6.586 1 96.81 300 VAL B O 1
ATOM 4372 N N . ASP B 1 301 ? 22.438 -9.086 5.586 1 96.94 301 ASP B N 1
ATOM 4373 C CA . ASP B 1 301 ? 23.016 -7.781 5.281 1 96.94 301 ASP B CA 1
ATOM 4374 C C . ASP B 1 301 ? 22.547 -7.277 3.92 1 96.94 301 ASP B C 1
ATOM 4376 O O . ASP B 1 301 ? 23.125 -7.629 2.889 1 96.94 301 ASP B O 1
ATOM 4380 N N . TRP B 1 302 ? 21.578 -6.445 3.869 1 97.88 302 TRP B N 1
ATOM 4381 C CA . TRP B 1 302 ? 20.938 -6.031 2.633 1 97.88 302 TRP B CA 1
ATOM 4382 C C . TRP B 1 302 ? 21.906 -5.316 1.712 1 97.88 302 TRP B C 1
ATOM 4384 O O . TRP B 1 302 ? 21.875 -5.496 0.492 1 97.88 302 TRP B O 1
ATOM 4394 N N . ARG B 1 303 ? 22.797 -4.512 2.295 1 95.44 303 ARG B N 1
ATOM 4395 C CA . ARG B 1 303 ? 23.719 -3.713 1.487 1 95.44 303 ARG B CA 1
ATOM 4396 C C . ARG B 1 303 ? 24.719 -4.602 0.771 1 95.44 303 ARG B C 1
ATOM 4398 O O . ARG B 1 303 ? 25.281 -4.207 -0.254 1 95.44 303 ARG B O 1
ATOM 4405 N N . LYS B 1 304 ? 24.938 -5.898 1.299 1 93.88 304 LYS B N 1
ATOM 4406 C CA . LYS B 1 304 ? 25.938 -6.812 0.736 1 93.88 304 LYS B CA 1
ATOM 4407 C C . LYS B 1 304 ? 25.266 -8.023 0.093 1 93.88 304 LYS B C 1
ATOM 4409 O O . LYS B 1 304 ? 25.906 -9.047 -0.145 1 93.88 304 LYS B O 1
ATOM 4414 N N . ARG B 1 305 ? 23.969 -7.828 -0.132 1 89.06 305 ARG B N 1
ATOM 4415 C CA . ARG B 1 305 ? 23.234 -8.969 -0.663 1 89.06 305 ARG B CA 1
ATOM 4416 C C . ARG B 1 305 ? 23.766 -9.375 -2.031 1 89.06 305 ARG B C 1
ATOM 4418 O O . ARG B 1 305 ? 24.359 -8.562 -2.744 1 89.06 305 ARG B O 1
#

Foldseek 3Di:
DDADADDAPPFAEEEEDLPLQNVLLVLLVLVRRHAYEYEDPDVVSCVVVVVSPHHYDDAQLVSLLGGQEYEYEDFAQVVVCCQDPNCRHNLVNHAANGEYEYQYLYALVSQVVSQVSQVVRNYFYKYWHWDDFSVLQNVLAIATEIAADPSNLVSCVNSNNSRHDHYDYQYHGSRSNLVVLVVLLVVLLLLVVLLVVQLVCVVVPHDVVVVCVPQCPDPNHDPCNVPVVVCLLVVNFAASDFLLSSLNSLVSSVVVCVVVVHDDVSSVVSSVLSVQLVVVPRRGTYNNSSNCSVCVVVVHRSVVD/DDADADDAPPFAEEEEDLPLQNVLLVLLVLVRHHAYEYEDPDVVSCVVVVVSPHHYDHAQLVSLLRGQEYEYEDFAQVVVCCQDPNCRHNLVNHAANGEYEYQYLYALVSQVVSQVSQVVRNYHYKYWHWDDFSVLQNVLAIATEIAADPSNLVSCVNSNNSRHDHYDYQYHGSRSNLVVLVVLLVVLLLLVVLLVVQLVCVVVPHDVVVVCVPQCPDPNHDPCNVPVVVCLLVVNFAASDFLLSSLNSLVSSVVVCVVVVHDDVSSVVSSVLSVQLVVVPRRGTYNNSSNCSVCVVVVHRSVVD

Organism: NCBI:txid2527985

Radius of gyration: 28.07 Å; Cα contacts (8 Å, |Δi|>4): 1415; chains: 2; bounding box: 50×85×59 Å

Nearest PDB structures (foldseek):
  1vpd-assembly1_A  TM=9.585E-01  e=7.666E-31  Salmonella enterica subsp. enterica serovar Typhimurium
  3w6z-assembly1_A  TM=9.455E-01  e=1.187E-30  Pyrobaculum calidifontis JCM 11548
  3pef-assembly2_G  TM=9.523E-01  e=1.179E-29  Geobacter metallireducens
  2uyy-assembly1_D  TM=9.517E-01  e=2.151E-29  Homo sapiens
  3doj-assembly1_A  TM=9.519E-01  e=9.942E-29  Arabidopsis thaliana

Secondary structure (DSSP, 8-state):
-PPPP--TTTPEEEEE--SHHHHHHHHHHHHTT-EEEEE-SSGGGGHHHHHTTPEE-SSHHHHHHT-SEEEE--SSHHHHHHHHHSTTSHHHH--TT-EEEE-S---HHHHHHHHHHHHHTT-EEEE--EESHHHHHHTT-EEEEEES-HHHHHHTHHHHHHHEEEEEEEESTTHHHHHHHHHHHHHHHHHHHHHHHHHHHHHTT--HHHHHHHHTTSTT-BHHHHHHHHHHHTT----SSBHHHHHHHHHHHHHHHHHTT---HHHHHHHHHHHHHIIIIITTSBGGGHHHHHHHHTT--GGG-/-PPPP--TTTPEEEEE--SHHHHHHHHHHHHTT-EEEEE-SSGGGGHHHHHTTPEE-SSHHHHHHT-SEEEE--SSHHHHHHHHHSTTSHHHH--TT-EEEE-S---HHHHHHHHHHHHHTT-EEEE--EESHHHHHHTT-EEEEEES-HHHHHHTHHHHHHHEEEEEEEESTTHHHHHHHHHHHHHHHHHHHHHHHHHHHHHTT--HHHHHHHHTTSTT-BHHHHHHHHHHHTT----SSBHHHHHHHHHHHHHHHHHTT---HHHHHHHHHHHHHIIIIITTSBGGGHHHHHHHHTT--GGG-

InterPro domains:
  IPR006115 6-phosphogluconate dehydrogenase, NADP-binding [PF03446] (12-171)
  IPR008927 6-phosphogluconate dehydrogenase-like, C-terminal domain superfamily [SSF48179] (172-301)
  IPR013328 6-phosphogluconate dehydrogenase, domain 2 [G3DSA:1.10.1040.10] (172-301)
  IPR015815 3-hydroxyisobutyrate dehydrogenase-related [PIRSF000103] (10-298)
  IPR029154 3-hydroxyisobutyrate dehydrogenase-like, NAD-binding domain [PF14833] (174-290)
  IPR036291 NAD(P)-binding domain superfamily [SSF51735] (11-172)

pLDDT: mean 97.36, std 2.56, range [77.94, 98.94]